Protein AF-A0A1G3J8P3-F1 (afdb_monomer)

Secondary structure (DSSP, 8-state):
-HHHHHHHHHHHHHHHHHHHHHHHHHTT--HHHHHHHHHHHHHHHHHHHHHHSBSSGGGSS-SS-HHHHHHHHHHHHHHHHHHHHHHHHHHHHS-----S-TTS-HHHHHHHHHHHHHHHHHHHHHHHHHSHHHHHHHHHHHT-SS--GGGGG---HHHHHHHHHHHHHHHHHTT--HHHHHHHHHHHHHHHHHHH--B----GGGGGTB--HHHHHHHTBSSTTTTSS---SSBTHHHHHTT-----GGGGTS---BS-TT-TT---SHHHHHHGGG-TTS---THHHHHHHHHHHHHHHHHHHHHHHTT-EEEEETTSSEEEEEEEETTEEEEEEEEESSGGGGGGTT-EEEEEEEEETTTTEEEEEEE--TT-SS-EEEEEEEEETTEEEEEEESSSGGG-EEEEEEE--

pLDDT: mean 87.98, std 12.05, range [42.62, 98.62]

Radius of gyration: 26.79 Å; Cα contacts (8 Å, |Δi|>4): 648; chains: 1; bounding box: 70×50×71 Å

Nearest PDB structures (foldseek):
  4inn-assembly1_A  TM=8.087E-01  e=7.690E-04  Helicobacter pylori NCTC 11637 = CCUG 17874 = ATCC 43504 = JCM 12093
  2qmi-assembly1_C  TM=6.503E-01  e=2.686E-02  Pyrococcus abyssi
  6oop-assembly1_A  TM=2.300E-01  e=9.081E+00  Escherichia coli

Mean predicted aligned error: 12.98 Å

Foldseek 3Di:
DVQVCQQCVVCVLLVVLLCQQLVCVVVPHDNCVRLVCSLVVLQVVLLVLCCVAFLDPVPNPDPPQVVVLVVLQVVLVVLVVVVLVVLVVCLVFFDAAQQQPPVDDLVVLLVVLLVLQQLLLLVLLLVLLVALLSVLQCLQLQADFAFALSSLSRGQNVNSCNRRVPSSVVCSRNSRDSSSNSSSVSSLSSLSSQLRHSGSHDNDCVVQFFRGVLQQLQLQAQPSVSVSARSTSTTCVSRVVVVRHDDDPCSSVPSPTGRHVVCPCQDSHNVCSNCRSVPVVPDHDPVVVVVVVVVVVVVVVVVLVSLFCLVAAKKAWPVRAWIWGWDDDPQKIWIATQDGPDPVVVVRHRDIFKIPFHADSVVSKTAPMWGDDPVDPDIFGWMWHAPGSQKIKIWGHHDDSVPTDIIIIGHDD

Sequence (413 aa):
MKKVFQFGIYPAIMLSASAIILYGIRSGYNQYLVTVPVITLTGILILVLEQWMPYEKNWVGGKDDWNLDLTYYIINYSIKLIAQFLFIWLAESISFLSLFPMQLPFWMQVIIALTIIDFFLFLVHWQSHKYQFLWKLHAIHHSSERLYFLNGEKRHALHQVIEGTPGIILCLVIGTPQPVVVVALAILAVNMFMQHTNLDYKAGILKKFFCVAELHRWHHRADYKDAQVNYGAWLTIWDRLFNTAYDSPKMQTELGAIGIAEEKNFPKNYWKQFLYPFNKKIRQNSKTILLIAAMLFINGIVFSQMYADAITGNWQLQDGSKKISVVKEDGKYVGKIYWVKDMSKNNEIGRRVLWNLEYDADDKEWKGGEIQLPDIGHSASCYIKLKDVNTAIVTGYHGMRLFGKTKTLTRVN

Solvent-accessible surface area (backbone atoms only — not comparable to full-atom values): 21851 Å² total; per-residue (Å²): 109,69,68,61,47,24,50,43,49,59,59,50,51,55,50,52,53,41,48,52,38,48,51,37,49,74,71,67,46,59,60,64,78,40,44,51,55,50,51,51,53,49,50,52,50,49,58,56,44,26,73,75,42,40,60,50,70,89,50,52,82,64,90,83,47,60,69,52,40,50,51,28,36,55,54,50,50,52,52,49,53,50,51,51,51,51,49,51,52,46,61,76,50,46,81,56,43,88,70,46,70,76,88,49,59,69,69,56,43,20,51,51,49,34,52,48,31,34,53,32,36,20,50,43,46,50,43,21,78,72,36,70,68,45,24,45,31,46,42,58,40,36,54,42,71,57,57,34,38,62,52,63,40,27,56,32,70,68,41,52,48,68,28,52,44,60,20,52,50,51,39,50,48,31,41,48,56,67,73,37,51,52,46,22,54,48,45,47,54,51,38,33,30,58,23,27,30,28,50,52,57,44,62,74,73,49,53,73,50,32,36,34,25,85,43,33,54,44,29,34,20,15,52,70,80,68,23,69,29,42,49,31,59,46,45,31,60,59,16,55,76,71,73,26,59,62,88,56,87,54,55,82,80,65,50,80,58,40,15,46,63,92,47,86,79,63,66,89,42,68,69,56,48,68,48,50,62,72,45,77,90,61,84,78,67,76,75,58,57,57,54,52,50,48,54,55,44,53,50,48,51,51,53,50,52,49,58,53,52,52,71,51,47,42,32,27,38,76,86,60,53,39,28,34,39,29,45,78,55,98,90,22,38,34,26,25,29,72,45,59,66,54,73,92,49,58,85,49,48,70,41,70,33,32,33,61,20,36,67,38,82,88,79,60,30,32,35,78,14,40,35,35,55,97,94,46,99,60,73,28,42,25,36,36,35,66,81,48,76,49,33,36,38,40,34,39,20,74,94,52,71,91,74,37,51,75,47,51,29,35,56,53,133

Structure (mmCIF, N/CA/C/O backbone):
data_AF-A0A1G3J8P3-F1
#
_entry.id   AF-A0A1G3J8P3-F1
#
loop_
_atom_site.group_PDB
_atom_site.id
_atom_site.type_symbol
_atom_site.label_atom_id
_atom_site.label_alt_id
_atom_site.label_comp_id
_atom_site.label_asym_id
_atom_site.label_entity_id
_atom_site.label_seq_id
_atom_site.pdbx_PDB_ins_code
_atom_site.Cartn_x
_atom_site.Cartn_y
_atom_site.Cartn_z
_atom_site.occupancy
_atom_site.B_iso_or_equiv
_atom_site.auth_seq_id
_atom_site.auth_comp_id
_atom_site.auth_asym_id
_atom_site.auth_atom_id
_atom_site.pdbx_PDB_model_num
ATOM 1 N N . MET A 1 1 ? 26.543 -22.348 -8.231 1.00 62.84 1 MET A N 1
ATOM 2 C CA . MET A 1 1 ? 26.345 -21.271 -7.232 1.00 62.84 1 MET A CA 1
ATOM 3 C C . MET A 1 1 ? 25.440 -20.146 -7.739 1.00 62.84 1 MET A C 1
ATOM 5 O O . MET A 1 1 ? 24.404 -19.942 -7.124 1.00 62.84 1 MET A O 1
ATOM 9 N N . LYS A 1 2 ? 25.722 -19.493 -8.884 1.00 75.94 2 LYS A N 1
ATOM 10 C CA . LYS A 1 2 ? 24.892 -18.380 -9.409 1.00 75.94 2 LYS A CA 1
ATOM 11 C C . LYS A 1 2 ? 23.395 -18.712 -9.576 1.00 75.94 2 LYS A C 1
ATOM 13 O O . LYS A 1 2 ? 22.565 -17.979 -9.063 1.00 75.94 2 LYS A O 1
ATOM 18 N N . LYS A 1 3 ? 23.039 -19.849 -10.195 1.00 78.81 3 LYS A N 1
ATOM 19 C CA . LYS A 1 3 ? 21.625 -20.267 -10.347 1.00 78.81 3 LYS A CA 1
ATOM 20 C C . LYS A 1 3 ? 20.909 -20.474 -9.005 1.00 78.81 3 LYS A C 1
ATOM 22 O O . LYS A 1 3 ? 19.798 -19.996 -8.835 1.00 78.81 3 LYS A O 1
ATOM 27 N N . VAL A 1 4 ? 21.554 -21.141 -8.044 1.00 81.00 4 VAL A N 1
ATOM 28 C CA . VAL A 1 4 ? 20.990 -21.346 -6.692 1.00 81.00 4 VAL A CA 1
ATOM 29 C C . VAL A 1 4 ? 20.696 -20.000 -6.033 1.00 81.00 4 VAL A C 1
ATOM 31 O O . VAL A 1 4 ? 19.620 -19.803 -5.482 1.00 81.00 4 VAL A O 1
ATOM 34 N N . PHE A 1 5 ? 21.618 -19.050 -6.172 1.00 88.31 5 PHE A N 1
ATOM 35 C CA . PHE A 1 5 ? 21.439 -17.701 -5.656 1.00 88.31 5 PHE A CA 1
ATOM 36 C C . PHE A 1 5 ? 20.273 -16.959 -6.337 1.00 88.31 5 PHE A C 1
ATOM 38 O O . PHE A 1 5 ? 19.439 -16.376 -5.651 1.00 88.31 5 PHE A O 1
ATOM 45 N N . GLN A 1 6 ? 20.145 -17.052 -7.665 1.00 91.19 6 GLN A N 1
ATOM 46 C CA . GLN A 1 6 ? 19.057 -16.416 -8.423 1.00 91.19 6 GLN A CA 1
ATOM 47 C C . GLN A 1 6 ? 17.661 -16.889 -8.003 1.00 91.19 6 GLN A C 1
ATOM 49 O O . GLN A 1 6 ? 16.747 -16.070 -7.943 1.00 91.19 6 GLN A O 1
ATOM 54 N N . PHE A 1 7 ? 17.489 -18.179 -7.704 1.00 94.75 7 PHE A N 1
ATOM 55 C CA . PHE A 1 7 ? 16.208 -18.712 -7.222 1.00 94.75 7 PHE A CA 1
ATOM 56 C C . PHE A 1 7 ? 15.990 -18.489 -5.719 1.00 94.75 7 PHE A C 1
ATOM 58 O O . PHE A 1 7 ? 14.851 -18.389 -5.273 1.00 94.75 7 PHE A O 1
ATOM 65 N N . GLY A 1 8 ? 17.068 -18.405 -4.934 1.00 95.19 8 GLY A N 1
ATOM 66 C CA . GLY A 1 8 ? 16.993 -18.257 -3.481 1.00 95.19 8 GLY A CA 1
ATOM 67 C C . GLY A 1 8 ? 16.752 -16.827 -2.997 1.00 95.19 8 GLY A C 1
ATOM 68 O O . GLY A 1 8 ? 16.145 -16.643 -1.948 1.00 95.19 8 GLY A O 1
ATOM 69 N N . ILE A 1 9 ? 17.195 -15.810 -3.740 1.00 95.50 9 ILE A N 1
ATOM 70 C CA . ILE A 1 9 ? 17.251 -14.430 -3.236 1.00 95.50 9 ILE A CA 1
ATOM 71 C C . ILE A 1 9 ? 15.871 -13.823 -2.944 1.00 95.50 9 ILE A C 1
ATOM 73 O O . ILE A 1 9 ? 15.681 -13.233 -1.884 1.00 95.50 9 ILE A O 1
ATOM 77 N N . TYR A 1 10 ? 14.893 -14.015 -3.838 1.00 97.19 10 TYR A N 1
ATOM 78 C CA . TYR A 1 10 ? 13.535 -13.500 -3.651 1.00 97.19 10 TYR A CA 1
ATOM 79 C C . TYR A 1 10 ? 12.852 -14.113 -2.421 1.00 97.19 10 TYR A C 1
ATOM 81 O O . TYR A 1 10 ? 12.483 -13.353 -1.523 1.00 97.19 10 TYR A O 1
ATOM 89 N N . PRO A 1 11 ? 12.721 -15.453 -2.301 1.00 97.31 11 PRO A N 1
ATOM 90 C CA . PRO A 1 11 ? 12.116 -16.035 -1.110 1.00 97.31 11 PRO A CA 1
ATOM 91 C C . PRO A 1 11 ? 12.931 -15.749 0.155 1.00 97.31 11 PRO A C 1
ATOM 93 O O . PRO A 1 11 ? 12.328 -15.507 1.192 1.00 97.31 11 PRO A O 1
ATOM 96 N N . ALA A 1 12 ? 14.268 -15.711 0.098 1.00 97.69 12 ALA A N 1
ATOM 97 C CA . ALA A 1 12 ? 15.085 -15.399 1.271 1.00 97.69 12 ALA A CA 1
ATOM 98 C C . ALA A 1 12 ? 14.817 -13.984 1.805 1.00 97.69 12 ALA A C 1
ATOM 100 O O . ALA A 1 12 ? 14.570 -13.833 3.001 1.00 97.69 12 ALA A O 1
ATOM 101 N N . ILE A 1 13 ? 14.811 -12.962 0.941 1.00 98.06 13 ILE A N 1
ATOM 102 C CA . ILE A 1 13 ? 14.517 -11.576 1.340 1.00 98.06 13 ILE A CA 1
ATOM 103 C C . ILE A 1 13 ? 13.079 -11.466 1.853 1.00 98.06 13 ILE A C 1
ATOM 105 O O . ILE A 1 13 ? 12.862 -10.976 2.960 1.00 98.06 13 ILE A O 1
ATOM 109 N N . MET A 1 14 ? 12.103 -11.979 1.097 1.00 98.12 14 MET A N 1
ATOM 110 C CA . MET A 1 14 ? 10.694 -11.879 1.479 1.00 98.12 14 MET A CA 1
ATOM 111 C C . MET A 1 14 ? 10.401 -12.595 2.801 1.00 98.12 14 MET A C 1
ATOM 113 O O . MET A 1 14 ? 9.747 -12.017 3.667 1.00 98.12 14 MET A O 1
ATOM 117 N N . LEU A 1 15 ? 10.896 -13.823 2.993 1.00 98.00 15 LEU A N 1
ATOM 118 C CA . LEU A 1 15 ? 10.652 -14.595 4.214 1.00 98.00 15 LEU A CA 1
ATOM 119 C C . LEU A 1 15 ? 11.376 -14.001 5.418 1.00 98.00 15 LEU A C 1
ATOM 121 O O . LEU A 1 15 ? 10.764 -13.878 6.474 1.00 98.00 15 LEU A O 1
ATOM 125 N N . SER A 1 16 ? 12.647 -13.612 5.277 1.00 98.38 16 SER A N 1
ATOM 126 C CA . SER A 1 16 ? 13.413 -13.049 6.395 1.00 98.38 16 SER A CA 1
ATOM 127 C C . SER A 1 16 ? 12.849 -11.703 6.851 1.00 98.38 16 SER A C 1
ATOM 129 O O . SER A 1 16 ? 12.565 -11.544 8.037 1.00 98.38 16 SER A O 1
ATOM 131 N N . ALA A 1 17 ? 12.589 -10.772 5.928 1.00 98.38 17 ALA A N 1
ATOM 132 C CA . ALA A 1 17 ? 12.001 -9.478 6.264 1.00 98.38 17 ALA A CA 1
ATOM 133 C C . ALA A 1 17 ? 10.603 -9.641 6.880 1.00 98.38 17 ALA A C 1
ATOM 135 O O . ALA A 1 17 ? 10.326 -9.070 7.936 1.00 98.38 17 ALA A O 1
ATOM 136 N N . SER A 1 18 ? 9.747 -10.482 6.282 1.00 98.25 18 SER A N 1
ATOM 137 C CA . SER A 1 18 ? 8.402 -10.745 6.813 1.00 98.25 18 SER A CA 1
ATOM 138 C C . SER A 1 18 ? 8.448 -11.396 8.193 1.00 98.25 18 SER A C 1
ATOM 140 O O . SER A 1 18 ? 7.677 -11.008 9.064 1.00 98.25 18 SER A O 1
ATOM 142 N N . ALA A 1 19 ? 9.354 -12.352 8.425 1.00 98.19 19 ALA A N 1
ATOM 143 C CA . ALA A 1 19 ? 9.499 -13.015 9.717 1.00 98.19 19 ALA A CA 1
ATOM 144 C C . ALA A 1 19 ? 9.973 -12.045 10.805 1.00 98.19 19 ALA A C 1
ATOM 146 O O . ALA A 1 19 ? 9.390 -12.034 11.887 1.00 98.19 19 ALA A O 1
ATOM 147 N N . ILE A 1 20 ? 10.975 -11.205 10.517 1.00 98.19 20 ILE A N 1
ATOM 148 C CA . ILE A 1 20 ? 11.478 -10.203 11.469 1.00 98.19 20 ILE A CA 1
ATOM 149 C C . ILE A 1 20 ? 10.380 -9.190 11.803 1.00 98.19 20 ILE A C 1
ATOM 151 O O . ILE A 1 20 ? 10.142 -8.923 12.980 1.00 98.19 20 ILE A O 1
ATOM 155 N N . ILE A 1 21 ? 9.675 -8.665 10.794 1.00 98.06 21 ILE A N 1
ATOM 156 C CA . ILE A 1 21 ? 8.578 -7.710 11.000 1.00 98.06 21 ILE A CA 1
ATOM 157 C C . ILE A 1 21 ? 7.464 -8.361 11.824 1.00 98.06 21 ILE A C 1
ATOM 159 O O . ILE A 1 21 ? 7.067 -7.836 12.861 1.00 98.06 21 ILE A O 1
ATOM 163 N N . LEU A 1 22 ? 6.976 -9.526 11.401 1.00 97.06 22 LEU A N 1
ATOM 164 C CA . LEU A 1 22 ? 5.861 -10.207 12.050 1.00 97.06 22 LEU A CA 1
ATOM 165 C C . LEU A 1 22 ? 6.192 -10.583 13.494 1.00 97.06 22 LEU A C 1
ATOM 167 O O . LEU A 1 22 ? 5.395 -10.310 14.390 1.00 97.06 22 LEU A O 1
ATOM 171 N N . TYR A 1 23 ? 7.359 -11.186 13.730 1.00 96.12 23 TYR A N 1
ATOM 172 C CA . TYR A 1 23 ? 7.790 -11.581 15.068 1.00 96.12 23 TYR A CA 1
ATOM 173 C C . TYR A 1 23 ? 8.066 -10.368 15.958 1.00 96.12 23 TYR A C 1
ATOM 175 O O . TYR A 1 23 ? 7.646 -10.360 17.114 1.00 96.12 23 TYR A O 1
ATOM 183 N N . GLY A 1 24 ? 8.715 -9.330 15.422 1.00 92.44 24 GLY A N 1
ATOM 184 C CA . GLY A 1 24 ? 9.016 -8.104 16.156 1.00 92.44 24 GLY A CA 1
ATOM 185 C C . GLY A 1 24 ? 7.746 -7.416 16.652 1.00 92.44 24 GLY A C 1
ATOM 186 O O . GLY A 1 24 ? 7.596 -7.180 17.849 1.00 92.44 24 GLY A O 1
ATOM 187 N N . ILE A 1 25 ? 6.783 -7.181 15.758 1.00 91.94 25 ILE A N 1
ATOM 188 C CA . ILE A 1 25 ? 5.513 -6.544 16.129 1.00 91.94 25 ILE A CA 1
ATOM 189 C C . ILE A 1 25 ? 4.696 -7.434 17.069 1.00 91.94 25 ILE A C 1
ATOM 191 O O . ILE A 1 25 ? 4.184 -6.955 18.080 1.00 91.94 25 ILE A O 1
ATOM 195 N N . ARG A 1 26 ? 4.613 -8.743 16.794 1.00 92.19 26 ARG A N 1
ATOM 196 C CA . ARG A 1 26 ? 3.902 -9.693 17.665 1.00 92.19 26 ARG A CA 1
ATOM 197 C C . ARG A 1 26 ? 4.486 -9.750 19.080 1.00 92.19 26 ARG A C 1
ATOM 199 O O . ARG A 1 26 ? 3.738 -9.973 20.025 1.00 92.19 26 ARG A O 1
ATOM 206 N N . SER A 1 27 ? 5.796 -9.562 19.223 1.00 89.50 27 SER A N 1
ATOM 207 C CA . SER A 1 27 ? 6.486 -9.567 20.520 1.00 89.50 27 SER A CA 1
ATOM 208 C C . SER A 1 27 ? 6.353 -8.242 21.283 1.00 89.50 27 SER A C 1
ATOM 210 O O . SER A 1 27 ? 6.932 -8.104 22.355 1.00 89.50 27 SER A O 1
ATOM 212 N N . GLY A 1 28 ? 5.606 -7.267 20.752 1.00 85.62 28 GLY A N 1
ATOM 213 C CA . GLY A 1 28 ? 5.349 -5.989 21.417 1.00 85.62 28 GLY A CA 1
ATOM 214 C C . GLY A 1 28 ? 6.437 -4.931 21.217 1.00 85.62 28 GLY A C 1
ATOM 215 O O . GLY A 1 28 ? 6.395 -3.894 21.878 1.00 85.62 28 GLY A O 1
ATOM 216 N N . TYR A 1 29 ? 7.405 -5.146 20.317 1.00 85.38 29 TYR A N 1
ATOM 217 C CA . TYR A 1 29 ? 8.370 -4.098 19.980 1.00 85.38 29 TYR A CA 1
ATOM 218 C C . TYR A 1 29 ? 7.682 -2.921 19.283 1.00 85.38 29 TYR A C 1
ATOM 220 O O . TYR A 1 29 ? 6.721 -3.090 18.530 1.00 85.38 29 TYR A O 1
ATOM 228 N N . ASN A 1 30 ? 8.212 -1.713 19.501 1.00 87.06 30 ASN A N 1
ATOM 229 C CA . ASN A 1 30 ? 7.706 -0.518 18.838 1.00 87.06 30 ASN A CA 1
ATOM 230 C C . ASN A 1 30 ? 7.771 -0.683 17.315 1.00 87.06 30 ASN A C 1
ATOM 232 O O . ASN A 1 30 ? 8.819 -1.004 16.753 1.00 87.06 30 ASN A O 1
ATOM 236 N N . GLN A 1 31 ? 6.657 -0.400 16.648 1.00 85.81 31 GLN A N 1
ATOM 237 C CA . GLN A 1 31 ? 6.533 -0.664 15.225 1.00 85.81 31 GLN A CA 1
ATOM 238 C C . GLN A 1 31 ? 7.535 0.071 14.346 1.00 85.81 31 GLN A C 1
ATOM 240 O O . GLN A 1 31 ? 8.037 -0.516 13.395 1.00 85.81 31 GLN A O 1
ATOM 245 N N . TYR A 1 32 ? 7.876 1.313 14.682 1.00 85.44 32 TYR A N 1
ATOM 246 C CA . TYR A 1 32 ? 8.831 2.098 13.910 1.00 85.44 32 TYR A CA 1
ATOM 247 C C . TYR A 1 32 ? 10.254 1.573 14.106 1.00 85.44 32 TYR A C 1
ATOM 249 O O . TYR A 1 32 ? 11.022 1.524 13.150 1.00 85.44 32 TYR A O 1
ATOM 257 N N . LEU A 1 33 ? 10.585 1.100 15.313 1.00 84.25 33 LEU A N 1
ATOM 258 C CA . LEU A 1 33 ? 11.881 0.477 15.601 1.00 84.25 33 LEU A CA 1
ATOM 259 C C . LEU A 1 33 ? 12.063 -0.881 14.910 1.00 84.25 33 LEU A C 1
ATOM 261 O O . LEU A 1 33 ? 13.193 -1.332 14.760 1.00 84.25 33 LEU A O 1
ATOM 265 N N . VAL A 1 34 ? 10.977 -1.523 14.472 1.00 86.31 34 VAL A N 1
ATOM 266 C CA . VAL A 1 34 ? 11.029 -2.778 13.711 1.00 86.31 34 VAL A CA 1
ATOM 267 C C . VAL A 1 34 ? 10.968 -2.511 12.207 1.00 86.31 34 VAL A C 1
ATOM 269 O O . VAL A 1 34 ? 11.851 -2.939 11.467 1.00 86.31 34 VAL A O 1
ATOM 272 N N . THR A 1 35 ? 9.941 -1.809 11.724 1.00 88.81 35 THR A N 1
ATOM 273 C CA . THR A 1 35 ? 9.683 -1.699 10.281 1.00 88.81 35 THR A CA 1
ATOM 274 C C . THR A 1 35 ? 10.676 -0.784 9.576 1.00 88.81 35 THR A C 1
ATOM 276 O O . THR A 1 35 ? 11.145 -1.139 8.496 1.00 88.81 35 THR A O 1
ATOM 279 N N . VAL A 1 36 ? 11.047 0.358 10.175 1.00 87.12 36 VAL A N 1
ATOM 280 C CA . VAL A 1 36 ? 11.952 1.332 9.539 1.00 87.12 36 VAL A CA 1
ATOM 281 C C . VAL A 1 36 ? 13.330 0.709 9.291 1.00 87.12 36 VAL A C 1
ATOM 283 O O . VAL A 1 36 ? 13.777 0.748 8.139 1.00 87.12 36 VAL A O 1
ATOM 286 N N . PRO A 1 37 ? 13.999 0.075 10.282 1.00 89.44 37 PRO A N 1
ATOM 287 C CA . PRO A 1 37 ? 15.292 -0.553 10.036 1.00 89.44 37 PRO A CA 1
ATOM 288 C C . PRO A 1 37 ? 15.198 -1.722 9.060 1.00 89.44 37 PRO A C 1
ATOM 290 O O . PRO A 1 37 ? 16.032 -1.809 8.166 1.00 89.44 37 PRO A O 1
ATOM 293 N N . VAL A 1 38 ? 14.182 -2.589 9.165 1.00 95.06 38 VAL A N 1
ATOM 294 C CA . VAL A 1 38 ? 14.055 -3.743 8.258 1.00 95.06 38 VAL A CA 1
ATOM 295 C C . VAL A 1 38 ? 13.876 -3.295 6.808 1.00 95.06 38 VAL A C 1
ATOM 297 O O . VAL A 1 38 ? 14.588 -3.789 5.935 1.00 95.06 38 VAL A O 1
ATOM 300 N N . ILE A 1 39 ? 12.982 -2.339 6.537 1.00 93.75 39 ILE A N 1
ATOM 301 C CA . ILE A 1 39 ? 12.758 -1.813 5.181 1.00 93.75 39 ILE A CA 1
ATOM 302 C C . ILE A 1 39 ? 14.024 -1.118 4.668 1.00 93.75 39 ILE A C 1
ATOM 304 O O . ILE A 1 39 ? 14.457 -1.389 3.550 1.00 93.75 39 ILE A O 1
ATOM 308 N N . THR A 1 40 ? 14.658 -0.281 5.494 1.00 91.38 40 THR A N 1
ATOM 309 C CA . THR A 1 40 ? 15.877 0.455 5.114 1.00 91.38 40 THR A CA 1
ATOM 310 C C . THR A 1 40 ? 17.027 -0.495 4.790 1.00 91.38 40 THR A C 1
ATOM 312 O O . THR A 1 40 ? 17.634 -0.390 3.726 1.00 91.38 40 THR A O 1
ATOM 315 N N . LEU A 1 41 ? 17.305 -1.459 5.671 1.00 95.69 41 LEU A N 1
ATOM 316 C CA . LEU A 1 41 ? 18.363 -2.449 5.472 1.00 95.69 41 LEU A CA 1
ATOM 317 C C . LEU A 1 41 ? 18.067 -3.351 4.271 1.00 95.69 41 LEU A C 1
ATOM 319 O O . LEU A 1 41 ? 18.986 -3.681 3.527 1.00 95.69 41 LEU A O 1
ATOM 323 N N . THR A 1 42 ? 16.799 -3.699 4.034 1.00 97.50 42 THR A N 1
ATOM 324 C CA . THR A 1 42 ? 16.396 -4.452 2.839 1.00 97.50 42 THR A CA 1
ATOM 325 C C . THR A 1 42 ? 16.625 -3.639 1.565 1.00 97.50 42 THR A C 1
ATOM 327 O O . THR A 1 42 ? 17.168 -4.169 0.601 1.00 97.50 42 THR A O 1
ATOM 330 N N . GLY A 1 43 ? 16.286 -2.347 1.560 1.00 95.19 43 GLY A N 1
ATOM 331 C CA . GLY A 1 43 ? 16.571 -1.446 0.441 1.00 95.19 43 GLY A CA 1
ATOM 332 C C . GLY A 1 43 ? 18.071 -1.318 0.158 1.00 95.19 43 GLY A C 1
ATOM 333 O O . GLY A 1 43 ? 18.488 -1.454 -0.988 1.00 95.19 43 GLY A O 1
ATOM 334 N N . ILE A 1 44 ? 18.897 -1.144 1.199 1.00 95.19 44 ILE A N 1
ATOM 335 C CA . ILE A 1 44 ? 20.367 -1.106 1.077 1.00 95.19 44 ILE A CA 1
ATOM 336 C C . ILE A 1 44 ? 20.900 -2.432 0.524 1.00 95.19 44 ILE A C 1
ATOM 338 O O . ILE A 1 44 ? 21.727 -2.434 -0.387 1.00 95.19 44 ILE A O 1
ATOM 342 N N . LEU A 1 45 ? 20.413 -3.560 1.044 1.00 97.38 45 LEU A N 1
ATOM 343 C CA . LEU A 1 45 ? 20.790 -4.886 0.567 1.00 97.38 45 LEU A CA 1
ATOM 344 C C . LEU A 1 45 ? 20.454 -5.047 -0.920 1.00 97.38 45 LEU A C 1
ATOM 346 O O . LEU A 1 45 ? 21.317 -5.452 -1.695 1.00 97.38 45 LEU A O 1
ATOM 350 N N . ILE A 1 46 ? 19.234 -4.697 -1.332 1.00 96.75 46 ILE A N 1
ATOM 351 C CA . ILE A 1 46 ? 18.812 -4.763 -2.735 1.00 96.75 46 ILE A CA 1
ATOM 352 C C . ILE A 1 46 ? 19.685 -3.851 -3.600 1.00 96.75 46 ILE A C 1
ATOM 354 O O . ILE A 1 46 ? 20.180 -4.312 -4.623 1.00 96.75 46 ILE A O 1
ATOM 358 N N . LEU A 1 47 ? 19.952 -2.615 -3.172 1.00 93.88 47 LEU A N 1
ATOM 359 C CA . LEU A 1 47 ? 20.824 -1.683 -3.890 1.00 93.88 47 LEU A CA 1
ATOM 360 C C . LEU A 1 47 ? 22.226 -2.269 -4.126 1.00 93.88 47 LEU A C 1
ATOM 362 O O . LEU A 1 47 ? 22.750 -2.173 -5.233 1.00 93.88 47 LEU A O 1
ATOM 366 N N . VAL A 1 48 ? 22.832 -2.900 -3.114 1.00 95.44 48 VAL A N 1
ATOM 367 C CA . VAL A 1 48 ? 24.139 -3.572 -3.252 1.00 95.44 48 VAL A CA 1
ATOM 368 C C . VAL A 1 48 ? 24.046 -4.748 -4.221 1.00 95.44 48 VAL A C 1
ATOM 370 O O . VAL A 1 48 ? 24.896 -4.918 -5.096 1.00 95.44 48 VAL A O 1
ATOM 373 N N . LEU A 1 49 ? 23.001 -5.561 -4.095 1.00 95.62 49 LEU A N 1
ATOM 374 C CA . LEU A 1 49 ? 22.804 -6.717 -4.957 1.00 95.62 49 LEU A CA 1
ATOM 375 C C . LEU A 1 49 ? 22.553 -6.301 -6.418 1.00 95.62 49 LEU A C 1
ATOM 377 O O . LEU A 1 49 ? 22.977 -7.018 -7.321 1.00 95.62 49 LEU A O 1
ATOM 381 N N . GLU A 1 50 ? 21.905 -5.157 -6.671 1.00 94.94 50 GLU A N 1
ATOM 382 C CA . GLU A 1 50 ? 21.661 -4.624 -8.019 1.00 94.94 50 GLU A CA 1
ATOM 383 C C . GLU A 1 50 ? 22.966 -4.261 -8.734 1.00 94.94 50 GLU A C 1
ATOM 385 O O . GLU A 1 50 ? 23.037 -4.365 -9.955 1.00 94.94 50 GLU A O 1
ATOM 390 N N . GLN A 1 51 ? 24.016 -3.896 -7.989 1.00 93.50 51 GLN A N 1
ATOM 391 C CA . GLN A 1 51 ? 25.358 -3.686 -8.544 1.00 93.50 51 GLN A CA 1
ATOM 392 C C . GLN A 1 51 ? 26.025 -5.012 -8.926 1.00 93.50 51 GLN A C 1
ATOM 394 O O . GLN A 1 51 ? 26.751 -5.096 -9.915 1.00 93.50 51 GLN A O 1
ATOM 399 N N . TRP A 1 52 ? 25.792 -6.061 -8.135 1.00 93.62 52 TRP A N 1
ATOM 400 C CA . TRP A 1 52 ? 26.474 -7.344 -8.291 1.00 93.62 52 TRP A CA 1
ATOM 401 C C . TRP A 1 52 ? 25.807 -8.275 -9.311 1.00 93.62 52 TRP A C 1
ATOM 403 O O . TRP A 1 52 ? 26.487 -8.972 -10.069 1.00 93.62 52 TRP A O 1
ATOM 413 N N . MET A 1 53 ? 24.474 -8.299 -9.340 1.00 94.31 53 MET A N 1
ATOM 414 C CA . MET A 1 53 ? 23.679 -9.182 -10.191 1.00 94.31 53 MET A CA 1
ATOM 415 C C . MET A 1 53 ? 22.525 -8.428 -10.877 1.00 94.31 53 MET A C 1
ATOM 417 O O . MET A 1 53 ? 21.353 -8.754 -10.654 1.00 94.31 53 MET A O 1
ATOM 421 N N . PRO A 1 54 ? 22.838 -7.430 -11.722 1.00 95.25 54 PRO A N 1
ATOM 422 C CA . PRO A 1 54 ? 21.825 -6.719 -12.485 1.00 95.25 54 PRO A CA 1
ATOM 423 C C . PRO A 1 54 ? 21.203 -7.612 -13.564 1.00 95.25 54 PRO A C 1
ATOM 425 O O . PRO A 1 54 ? 21.891 -8.407 -14.207 1.00 95.25 54 PRO A O 1
ATOM 428 N N . TYR A 1 55 ? 19.908 -7.420 -13.784 1.00 94.25 55 TYR A N 1
ATOM 429 C CA . TYR A 1 55 ? 19.141 -7.895 -14.926 1.00 94.25 55 TYR A CA 1
ATOM 430 C C . TYR A 1 55 ? 19.588 -7.141 -16.173 1.00 94.25 55 TYR A C 1
ATOM 432 O O . TYR A 1 55 ? 20.030 -7.768 -17.131 1.00 94.25 55 TYR A O 1
ATOM 440 N N . GLU A 1 56 ? 19.603 -5.807 -16.108 1.00 93.50 56 GLU A N 1
ATOM 441 C CA . GLU A 1 56 ? 20.175 -4.960 -17.151 1.00 93.50 56 GLU A CA 1
ATOM 442 C C . GLU A 1 56 ? 21.381 -4.178 -16.643 1.00 93.50 56 GLU A C 1
ATOM 444 O O . GLU A 1 56 ? 21.282 -3.332 -15.749 1.00 93.50 56 GLU A O 1
ATOM 449 N N . LYS A 1 57 ? 22.547 -4.434 -17.245 1.00 92.81 57 LYS A N 1
ATOM 450 C CA . LYS A 1 57 ? 23.810 -3.787 -16.851 1.00 92.81 57 LYS A CA 1
ATOM 451 C C . LYS A 1 57 ? 23.771 -2.275 -17.066 1.00 92.81 57 LYS A C 1
ATOM 453 O O . LYS A 1 57 ? 24.289 -1.535 -16.242 1.00 92.81 57 LYS A O 1
ATOM 458 N N . ASN A 1 58 ? 23.105 -1.818 -18.127 1.00 91.31 58 ASN A N 1
ATOM 459 C CA . ASN A 1 58 ? 22.998 -0.395 -18.464 1.00 91.31 58 ASN A CA 1
ATOM 460 C C . ASN A 1 58 ? 22.058 0.385 -17.525 1.00 91.31 58 ASN A C 1
ATOM 462 O O . ASN A 1 58 ? 21.964 1.604 -17.628 1.00 91.31 58 ASN A O 1
ATOM 466 N N . TRP A 1 59 ? 21.330 -0.298 -16.635 1.00 92.69 59 TRP A N 1
ATOM 467 C CA . TRP A 1 59 ? 20.512 0.348 -15.603 1.00 92.69 59 TRP A CA 1
ATOM 468 C C . TRP A 1 59 ? 21.286 0.581 -14.300 1.00 92.69 59 TRP A C 1
ATOM 470 O O . TRP A 1 59 ? 20.782 1.275 -13.413 1.00 92.69 59 TRP A O 1
ATOM 480 N N . VAL A 1 60 ? 22.494 0.023 -14.174 1.00 90.31 60 VAL A N 1
ATOM 481 C CA . VAL A 1 60 ? 23.388 0.224 -13.028 1.00 90.31 60 VAL A CA 1
ATOM 482 C C . VAL A 1 60 ? 24.087 1.582 -13.152 1.00 90.31 60 VAL A C 1
ATOM 484 O O . VAL A 1 60 ? 24.688 1.864 -14.181 1.00 90.31 60 VAL A O 1
ATOM 487 N N . GLY A 1 61 ? 24.027 2.411 -12.101 1.00 74.56 61 GLY A N 1
ATOM 488 C CA . GLY A 1 61 ? 24.669 3.739 -12.071 1.00 74.56 61 GLY A CA 1
ATOM 489 C C . GLY A 1 61 ? 23.899 4.807 -12.861 1.00 74.56 61 GLY A C 1
ATOM 490 O O . GLY A 1 61 ? 24.328 5.212 -13.928 1.00 74.56 61 GLY A O 1
ATOM 491 N N . GLY A 1 62 ? 22.748 5.234 -12.328 1.00 66.88 62 GLY A N 1
ATOM 492 C CA . GLY A 1 62 ? 21.647 5.905 -13.038 1.00 66.88 62 GLY A CA 1
ATOM 493 C C . GLY A 1 62 ? 21.923 7.112 -13.950 1.00 66.88 62 GLY A C 1
ATOM 494 O O . GLY A 1 62 ? 22.958 7.763 -13.904 1.00 66.88 62 GLY A O 1
ATOM 495 N N . LYS A 1 63 ? 20.902 7.435 -14.758 1.00 69.25 63 LYS A N 1
ATOM 496 C CA . LYS A 1 63 ? 20.840 8.543 -15.733 1.00 69.25 63 LYS A CA 1
ATOM 497 C C . LYS A 1 63 ? 20.570 9.910 -15.069 1.00 69.25 63 LYS A C 1
ATOM 499 O O . LYS A 1 63 ? 19.643 10.613 -15.474 1.00 69.25 63 LYS A O 1
ATOM 504 N N . ASP A 1 64 ? 21.300 10.248 -14.006 1.00 76.38 64 ASP A N 1
ATOM 505 C CA . ASP A 1 64 ? 21.078 11.458 -13.184 1.00 76.38 64 ASP A CA 1
ATOM 506 C C . ASP A 1 64 ? 19.666 11.559 -12.550 1.00 76.38 64 ASP A C 1
ATOM 508 O O . ASP A 1 64 ? 19.188 12.638 -12.201 1.00 76.38 64 ASP A O 1
ATOM 512 N N . ASP A 1 65 ? 18.979 10.425 -12.381 1.00 87.19 65 ASP A N 1
ATOM 513 C CA . ASP A 1 65 ? 17.602 10.320 -11.866 1.00 87.19 65 ASP A CA 1
ATOM 514 C C . ASP A 1 65 ? 17.521 10.052 -10.350 1.00 87.19 65 ASP A C 1
ATOM 516 O O . ASP A 1 65 ? 16.475 10.263 -9.735 1.00 87.19 65 ASP A O 1
ATOM 520 N N . TRP A 1 66 ? 18.633 9.655 -9.723 1.00 87.56 66 TRP A N 1
ATOM 521 C CA . TRP A 1 66 ? 18.684 9.240 -8.317 1.00 87.56 66 TRP A CA 1
ATOM 522 C C . TRP A 1 66 ? 18.138 10.292 -7.346 1.00 87.56 66 TRP A C 1
ATOM 524 O O . TRP A 1 66 ? 17.337 9.977 -6.470 1.00 87.56 66 TRP A O 1
ATOM 534 N N . ASN A 1 67 ? 18.530 11.558 -7.511 1.00 89.38 67 ASN A N 1
ATOM 535 C CA . ASN A 1 67 ? 18.094 12.634 -6.616 1.00 89.38 67 ASN A CA 1
ATOM 536 C C . ASN A 1 67 ? 16.582 12.887 -6.711 1.00 89.38 67 ASN A C 1
ATOM 538 O O . ASN A 1 67 ? 15.935 13.196 -5.708 1.00 89.38 67 ASN A O 1
ATOM 542 N N . LEU A 1 68 ? 16.012 12.747 -7.911 1.00 91.44 68 LEU A N 1
ATOM 543 C CA . LEU A 1 68 ? 14.575 12.885 -8.129 1.00 91.44 68 LEU A CA 1
ATOM 544 C C . LEU A 1 68 ? 13.820 11.747 -7.444 1.00 91.44 68 LEU A C 1
ATOM 546 O O . LEU A 1 68 ? 12.878 11.997 -6.696 1.00 91.44 68 LEU A O 1
ATOM 550 N N . ASP A 1 69 ? 14.255 10.511 -7.664 1.00 92.38 69 ASP A N 1
ATOM 551 C CA . ASP A 1 69 ? 13.612 9.331 -7.094 1.00 92.38 69 ASP A CA 1
ATOM 552 C C . ASP A 1 69 ? 13.764 9.288 -5.562 1.00 92.38 69 ASP A C 1
ATOM 554 O O . ASP A 1 69 ? 12.817 8.936 -4.861 1.00 92.38 69 ASP A O 1
ATOM 558 N N . LEU A 1 70 ? 14.898 9.747 -5.016 1.00 89.62 70 LEU A N 1
ATOM 559 C CA . LEU A 1 70 ? 15.084 9.931 -3.573 1.00 89.62 70 LEU A CA 1
ATOM 560 C C . LEU A 1 70 ? 14.150 11.010 -3.004 1.00 89.62 70 LEU A C 1
ATOM 562 O O . LEU A 1 70 ? 13.611 10.848 -1.911 1.00 89.62 70 LEU A O 1
ATOM 566 N N . THR A 1 71 ? 13.914 12.094 -3.750 1.00 91.12 71 THR A N 1
ATOM 567 C CA . THR A 1 71 ? 12.930 13.122 -3.366 1.00 91.12 71 THR A CA 1
ATOM 568 C C . THR A 1 71 ? 11.528 12.519 -3.288 1.00 91.12 71 THR A C 1
ATOM 570 O O . THR A 1 71 ? 10.822 12.734 -2.302 1.00 91.12 71 THR A O 1
ATOM 573 N N . TYR A 1 72 ? 11.141 11.720 -4.289 1.00 94.38 72 TYR A N 1
ATOM 574 C CA . TYR A 1 72 ? 9.882 10.978 -4.261 1.00 94.38 72 TYR A CA 1
ATOM 575 C C . TYR A 1 72 ? 9.804 10.037 -3.066 1.00 94.38 72 TYR A C 1
ATOM 577 O O . TYR A 1 72 ? 8.809 10.080 -2.351 1.00 94.38 72 TYR A O 1
ATOM 585 N N . TYR A 1 73 ? 10.854 9.253 -2.815 1.00 89.94 73 TYR A N 1
ATOM 586 C CA . TYR A 1 73 ? 10.927 8.347 -1.674 1.00 89.94 73 TYR A CA 1
ATOM 587 C C . TYR A 1 73 ? 10.652 9.068 -0.356 1.00 89.94 73 TYR A C 1
ATOM 589 O O . TYR A 1 73 ? 9.764 8.660 0.383 1.00 89.94 73 TYR A O 1
ATOM 597 N N . ILE A 1 74 ? 11.356 10.171 -0.080 1.00 86.81 74 ILE A N 1
ATOM 598 C CA . ILE A 1 74 ? 11.188 10.928 1.167 1.00 86.81 74 ILE A CA 1
ATOM 599 C C . ILE A 1 74 ? 9.748 11.434 1.299 1.00 86.81 74 ILE A C 1
ATOM 601 O O . ILE A 1 74 ? 9.110 11.202 2.324 1.00 86.81 74 ILE A O 1
ATOM 605 N N . ILE A 1 75 ? 9.208 12.074 0.258 1.00 89.00 75 ILE A N 1
ATOM 606 C CA . ILE A 1 75 ? 7.855 12.648 0.284 1.00 89.00 75 ILE A CA 1
ATOM 607 C C . ILE A 1 75 ? 6.795 11.558 0.464 1.00 89.00 75 ILE A C 1
ATOM 609 O O . ILE A 1 75 ? 5.929 11.660 1.335 1.00 89.00 75 ILE A O 1
ATOM 613 N N . ASN A 1 76 ? 6.865 10.497 -0.335 1.00 90.69 76 ASN A N 1
ATOM 614 C CA . ASN A 1 76 ? 5.889 9.416 -0.316 1.00 90.69 76 ASN A CA 1
ATOM 615 C C . ASN A 1 76 ? 5.976 8.587 0.965 1.00 90.69 76 ASN A C 1
ATOM 617 O O . ASN A 1 76 ? 4.940 8.180 1.498 1.00 90.69 76 ASN A O 1
ATOM 621 N N . TYR A 1 77 ? 7.173 8.412 1.521 1.00 85.62 77 TYR A N 1
ATOM 622 C CA . TYR A 1 77 ? 7.354 7.806 2.833 1.00 85.62 77 TYR A CA 1
ATOM 623 C C . TYR A 1 77 ? 6.756 8.673 3.949 1.00 85.62 77 TYR A C 1
ATOM 625 O O . TYR A 1 77 ? 6.019 8.160 4.791 1.00 85.62 77 TYR A O 1
ATOM 633 N N . SER A 1 78 ? 6.966 9.995 3.926 1.00 84.31 78 SER A N 1
ATOM 634 C CA . SER A 1 78 ? 6.323 10.916 4.874 1.00 84.31 78 SER A CA 1
ATOM 635 C C . SER A 1 78 ? 4.794 10.860 4.796 1.00 84.31 78 SER A C 1
ATOM 637 O O . SER A 1 78 ? 4.135 10.813 5.833 1.00 84.31 78 SER A O 1
ATOM 639 N N . ILE A 1 79 ? 4.215 10.793 3.592 1.00 87.12 79 ILE A N 1
ATOM 640 C CA . ILE A 1 79 ? 2.762 10.631 3.410 1.00 87.12 79 ILE A CA 1
ATOM 641 C C . ILE A 1 79 ? 2.273 9.320 4.040 1.00 87.12 79 ILE A C 1
ATOM 643 O O . ILE A 1 79 ? 1.239 9.320 4.706 1.00 87.12 79 ILE A O 1
ATOM 647 N N . LYS A 1 80 ? 3.010 8.211 3.880 1.00 86.12 80 LYS A N 1
ATOM 648 C CA . LYS A 1 80 ? 2.670 6.918 4.505 1.00 86.12 80 LYS A CA 1
ATOM 649 C C . LYS A 1 80 ? 2.702 6.998 6.030 1.00 86.12 80 LYS A C 1
ATOM 651 O O . LYS A 1 80 ? 1.778 6.502 6.667 1.00 86.12 80 LYS A O 1
ATOM 656 N N . LEU A 1 81 ? 3.705 7.660 6.613 1.00 80.56 81 LEU A N 1
ATOM 657 C CA . LEU A 1 81 ? 3.781 7.868 8.065 1.00 80.56 81 LEU A CA 1
ATOM 658 C C . LEU A 1 81 ? 2.613 8.717 8.587 1.00 80.56 81 LEU A C 1
ATOM 660 O O . LEU A 1 81 ? 2.018 8.374 9.607 1.00 80.56 81 LEU A O 1
ATOM 664 N N . ILE A 1 82 ? 2.238 9.783 7.871 1.00 84.44 82 ILE A N 1
ATOM 665 C CA . ILE A 1 82 ? 1.065 10.603 8.212 1.00 84.44 82 ILE A CA 1
ATOM 666 C C . ILE A 1 82 ? -0.217 9.769 8.115 1.00 84.44 82 ILE A C 1
ATOM 668 O O . ILE A 1 82 ? -1.036 9.798 9.029 1.00 84.44 82 ILE A O 1
ATOM 672 N N . ALA A 1 83 ? -0.391 8.991 7.044 1.00 85.25 83 ALA A N 1
ATOM 673 C CA . ALA A 1 83 ? -1.550 8.118 6.876 1.00 85.25 83 ALA A CA 1
ATOM 674 C C . ALA A 1 83 ? -1.634 7.051 7.980 1.00 85.25 83 ALA A C 1
ATOM 676 O O . ALA A 1 83 ? -2.716 6.795 8.502 1.00 85.25 83 ALA A O 1
ATOM 677 N N . GLN A 1 84 ? -0.500 6.470 8.380 1.00 82.50 84 GLN A N 1
ATOM 678 C CA . GLN A 1 84 ? -0.420 5.530 9.497 1.00 82.50 84 GLN A CA 1
ATOM 679 C C . GLN A 1 84 ? -0.809 6.196 10.821 1.00 82.50 84 GLN A C 1
ATOM 681 O O . GLN A 1 84 ? -1.596 5.628 11.574 1.00 82.50 84 GLN A O 1
ATOM 686 N N . PHE A 1 85 ? -0.308 7.403 11.097 1.00 83.81 85 PHE A N 1
ATOM 687 C CA . PHE A 1 85 ? -0.714 8.175 12.271 1.00 83.81 85 PHE A CA 1
ATOM 688 C C . PHE A 1 85 ? -2.223 8.459 12.270 1.00 83.81 85 PHE A C 1
ATOM 690 O O . PHE A 1 85 ? -2.888 8.212 13.272 1.00 83.81 85 PHE A O 1
ATOM 697 N N . LEU A 1 86 ? -2.778 8.912 11.140 1.00 85.38 86 LEU A N 1
ATOM 698 C CA . LEU A 1 86 ? -4.213 9.171 10.996 1.00 85.38 86 LEU A CA 1
ATOM 699 C C . LEU A 1 86 ? -5.049 7.905 11.182 1.00 85.38 86 LEU A C 1
ATOM 701 O O . LEU A 1 86 ? -6.093 7.968 11.820 1.00 85.38 86 LEU A O 1
ATOM 705 N N . PHE A 1 87 ? -4.594 6.761 10.665 1.00 85.12 87 PHE A N 1
ATOM 706 C CA . PHE A 1 87 ? -5.251 5.476 10.887 1.00 85.12 87 PHE A CA 1
ATOM 707 C C . PHE A 1 87 ? -5.314 5.139 12.378 1.00 85.12 87 PHE A C 1
ATOM 709 O O . PHE A 1 87 ? -6.387 4.806 12.865 1.00 85.12 87 PHE A O 1
ATOM 716 N N . ILE A 1 88 ? -4.190 5.246 13.098 1.00 80.56 88 ILE A N 1
ATOM 717 C CA . ILE A 1 88 ? -4.122 4.976 14.545 1.00 80.56 88 ILE A CA 1
ATOM 718 C C . ILE A 1 88 ? -5.073 5.909 15.290 1.00 80.56 88 ILE A C 1
ATOM 720 O O . ILE A 1 88 ? -5.937 5.454 16.032 1.00 80.56 88 ILE A O 1
ATOM 724 N N . TRP A 1 89 ? -4.947 7.211 15.034 1.00 83.75 89 TRP A N 1
ATOM 725 C CA . TRP A 1 89 ? -5.763 8.226 15.681 1.00 83.75 89 TRP A CA 1
ATOM 726 C C . TRP A 1 89 ? -7.258 7.993 15.440 1.00 83.75 89 TRP A C 1
ATOM 728 O O . TRP A 1 89 ? -8.040 8.048 16.385 1.00 83.75 89 TRP A O 1
ATOM 738 N N . LEU A 1 90 ? -7.664 7.679 14.204 1.00 81.75 90 LEU A N 1
ATOM 739 C CA . LEU A 1 90 ? -9.051 7.343 13.886 1.00 81.75 90 LEU A CA 1
ATOM 740 C C . LEU A 1 90 ? -9.492 6.053 14.581 1.00 81.75 90 LEU A C 1
ATOM 742 O O . LEU A 1 90 ? -10.555 6.068 15.188 1.00 81.75 90 LEU A O 1
ATOM 746 N N . ALA A 1 91 ? -8.686 4.986 14.521 1.00 80.25 91 ALA A N 1
ATOM 747 C CA . ALA A 1 91 ? -8.960 3.682 15.135 1.00 80.25 91 ALA A CA 1
ATOM 748 C C . ALA A 1 91 ? -9.200 3.776 16.650 1.00 80.25 91 ALA A C 1
ATOM 750 O O . ALA A 1 91 ? -10.046 3.065 17.181 1.00 80.25 91 ALA A O 1
ATOM 751 N N . GLU A 1 92 ? -8.470 4.658 17.335 1.00 76.94 92 GLU A N 1
ATOM 752 C CA . GLU A 1 92 ? -8.623 4.916 18.772 1.00 76.94 92 GLU A CA 1
ATOM 753 C C . GLU A 1 92 ? -9.763 5.895 19.081 1.00 76.94 92 GLU A C 1
ATOM 755 O O . GLU A 1 92 ? -10.352 5.851 20.160 1.00 76.94 92 GLU A O 1
ATOM 760 N N . SER A 1 93 ? -10.078 6.788 18.140 1.00 76.31 93 SER A N 1
ATOM 761 C CA . SER A 1 93 ? -11.101 7.817 18.321 1.00 76.31 93 SER A CA 1
ATOM 762 C C . SER A 1 93 ? -12.510 7.321 17.992 1.00 76.31 93 SER A C 1
ATOM 764 O O . SER A 1 93 ? -13.489 7.809 18.532 1.00 76.31 93 SER A O 1
ATOM 766 N N . ILE A 1 94 ? -12.684 6.385 17.072 1.00 77.19 94 ILE A N 1
ATOM 767 C CA . ILE A 1 94 ? -14.019 6.021 16.589 1.00 77.19 94 ILE A CA 1
ATOM 768 C C . ILE A 1 94 ? -14.244 4.535 16.844 1.00 77.19 94 ILE A C 1
ATOM 770 O O . ILE A 1 94 ? -13.342 3.718 16.693 1.00 77.19 94 ILE A O 1
ATOM 774 N N . SER A 1 95 ? -15.458 4.165 17.251 1.00 74.56 95 SER A N 1
ATOM 775 C CA . SER A 1 95 ? -15.851 2.756 17.291 1.00 74.56 95 SER A CA 1
ATOM 776 C C . SER A 1 95 ? -16.186 2.288 15.876 1.00 74.56 95 SER A C 1
ATOM 778 O O . SER A 1 95 ? -17.096 2.819 15.243 1.00 74.56 95 SER A O 1
ATOM 780 N N . PHE A 1 96 ? -15.446 1.300 15.383 1.00 81.69 96 PHE A N 1
ATOM 781 C CA . PHE A 1 96 ? -15.663 0.679 14.075 1.00 81.69 96 PHE A CA 1
ATOM 782 C C . PHE A 1 96 ? -16.412 -0.649 14.218 1.00 81.69 96 PHE A C 1
ATOM 784 O O . PHE A 1 96 ? -16.699 -1.106 15.328 1.00 81.69 96 PHE A O 1
ATOM 791 N N . LEU A 1 97 ? -16.742 -1.282 13.089 1.00 79.81 97 LEU A N 1
ATOM 792 C CA . LEU A 1 97 ? -17.349 -2.608 13.106 1.00 79.81 97 LEU A CA 1
ATOM 793 C C . LEU A 1 97 ? -16.355 -3.617 13.696 1.00 79.81 97 LEU A C 1
ATOM 795 O O . LEU A 1 97 ? -15.155 -3.503 13.486 1.00 79.81 97 LEU A O 1
ATOM 799 N N . SER A 1 98 ? -16.847 -4.641 14.389 1.00 85.50 98 SER A N 1
ATOM 800 C CA . SER A 1 98 ? -16.020 -5.744 14.902 1.00 85.50 98 SER A CA 1
ATOM 801 C C . SER A 1 98 ? -16.200 -6.989 14.028 1.00 85.50 98 SER A C 1
ATOM 803 O O . SER A 1 98 ? -16.648 -8.038 14.482 1.00 85.50 98 SER A O 1
ATOM 805 N N . LEU A 1 99 ? -15.944 -6.840 12.724 1.00 90.88 99 LEU A N 1
ATOM 806 C CA . LEU A 1 99 ? -16.124 -7.916 11.736 1.00 90.88 99 LEU A CA 1
ATOM 807 C C . LEU A 1 99 ? -14.817 -8.648 11.416 1.00 90.88 99 LEU A C 1
ATOM 809 O O . LEU A 1 99 ? -14.843 -9.731 10.830 1.00 90.88 99 LEU A O 1
ATOM 813 N N . PHE A 1 100 ? -13.672 -8.065 11.772 1.00 93.12 100 PHE A N 1
ATOM 814 C CA . PHE A 1 100 ? 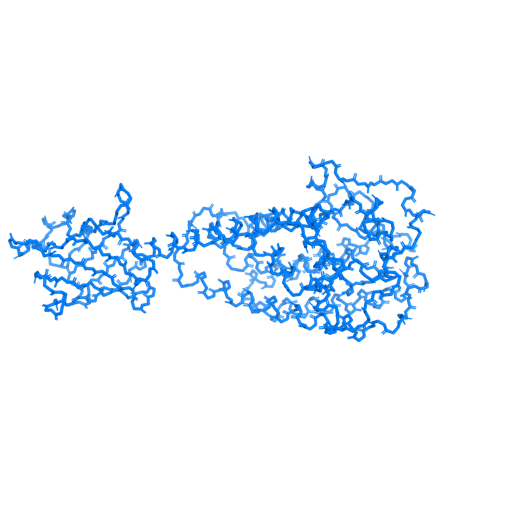-12.377 -8.664 11.499 1.00 93.12 100 PHE A CA 1
ATOM 815 C C . PHE A 1 100 ? -12.139 -9.920 12.364 1.00 93.12 100 PHE A C 1
ATOM 817 O O . PHE A 1 100 ? -12.362 -9.879 13.575 1.00 93.12 100 PHE A O 1
ATOM 824 N N . PRO A 1 101 ? -11.654 -11.040 11.791 1.00 93.44 101 PRO A N 1
ATOM 825 C CA . PRO A 1 101 ? -11.527 -12.314 12.501 1.00 93.44 101 PRO A CA 1
ATOM 826 C C . PRO A 1 101 ? -10.305 -12.345 13.440 1.00 93.44 101 PRO A C 1
ATOM 828 O O . PRO A 1 101 ? -9.287 -12.985 13.164 1.00 93.44 101 PRO A O 1
ATOM 831 N N . MET A 1 102 ? -10.409 -11.653 14.577 1.00 92.12 102 MET A N 1
ATOM 832 C CA . MET A 1 102 ? -9.340 -11.511 15.577 1.00 92.12 102 MET A CA 1
ATOM 833 C C . MET A 1 102 ? -8.939 -12.825 16.266 1.00 92.12 102 MET A C 1
ATOM 835 O O . MET A 1 102 ? -7.853 -12.914 16.833 1.00 92.12 102 MET A O 1
ATOM 839 N N . GLN A 1 103 ? -9.785 -13.853 16.204 1.00 93.31 103 GLN A N 1
ATOM 840 C CA . GLN A 1 103 ? -9.515 -15.183 16.752 1.00 93.31 103 GLN A CA 1
ATOM 841 C C . GLN A 1 103 ? -8.468 -15.977 15.955 1.00 93.31 103 GLN A C 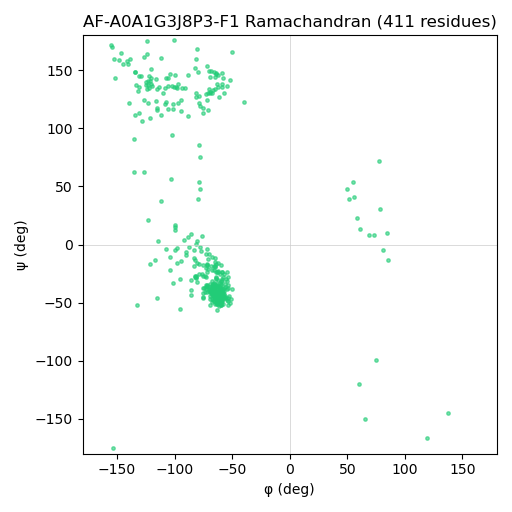1
ATOM 843 O O . GLN A 1 103 ? -7.947 -16.978 16.445 1.00 93.31 103 GLN A O 1
ATOM 848 N N . LEU A 1 104 ? -8.167 -15.569 14.719 1.00 96.50 104 LEU A N 1
ATOM 849 C CA . LEU A 1 104 ? -7.162 -16.244 13.902 1.00 96.50 104 LEU A CA 1
ATOM 850 C C . LEU A 1 104 ? -5.743 -15.962 14.420 1.00 96.50 104 LEU A C 1
ATOM 852 O O . LEU A 1 104 ? -5.490 -14.900 14.991 1.00 96.50 104 LEU A O 1
ATOM 856 N N . PRO A 1 105 ? -4.767 -16.854 14.174 1.00 97.31 105 PRO A N 1
ATOM 857 C CA . PRO A 1 105 ? -3.362 -16.556 14.423 1.00 97.31 105 PRO A CA 1
ATOM 858 C C . PRO A 1 105 ? -2.932 -15.241 13.759 1.00 97.31 105 PRO A C 1
ATOM 860 O O . PRO A 1 105 ? -3.308 -14.965 12.621 1.00 97.31 105 PRO A O 1
ATOM 863 N N . PHE A 1 106 ? -2.079 -14.463 14.432 1.00 95.62 106 PHE A N 1
ATOM 864 C CA . PHE A 1 106 ? -1.651 -13.133 13.968 1.00 95.62 106 PHE A CA 1
ATOM 865 C C . PHE A 1 106 ? -1.158 -13.108 12.509 1.00 95.62 106 PHE A C 1
ATOM 867 O O . PHE A 1 106 ? -1.470 -12.191 11.759 1.00 95.62 106 PHE A O 1
ATOM 874 N N . TRP A 1 107 ? -0.442 -14.144 12.064 1.00 97.19 107 TRP A N 1
ATOM 875 C CA . TRP A 1 107 ? 0.030 -14.230 10.680 1.00 97.19 107 TRP A CA 1
ATOM 876 C C . TRP A 1 107 ? -1.106 -14.395 9.657 1.00 97.19 107 TRP A C 1
ATOM 878 O O . TRP A 1 107 ? -1.021 -13.840 8.566 1.00 97.19 107 TRP A O 1
ATOM 888 N N . MET A 1 108 ? -2.186 -15.106 10.003 1.00 98.31 108 MET A N 1
ATOM 889 C CA . MET A 1 108 ? -3.367 -15.227 9.141 1.00 98.31 108 MET A CA 1
ATOM 890 C C . MET A 1 108 ? -4.115 -13.897 9.067 1.00 98.31 108 MET A C 1
ATOM 892 O O . MET A 1 108 ? -4.533 -13.495 7.986 1.00 98.31 108 MET A O 1
ATOM 896 N N . GLN A 1 109 ? -4.225 -13.185 10.195 1.00 98.31 109 GLN A N 1
ATOM 897 C CA . GLN A 1 109 ? -4.787 -11.832 10.228 1.00 98.31 109 GLN A CA 1
ATOM 898 C C . GLN A 1 109 ? -4.028 -10.897 9.274 1.00 98.31 109 GLN A C 1
ATOM 900 O O . GLN A 1 109 ? -4.642 -10.196 8.472 1.00 98.31 109 GLN A O 1
ATOM 905 N N . VAL A 1 110 ? -2.692 -10.940 9.304 1.00 98.38 110 VAL A N 1
ATOM 906 C CA . VAL A 1 110 ? -1.834 -10.158 8.398 1.00 98.38 110 VAL A CA 1
ATOM 907 C C . VAL A 1 110 ? -2.105 -10.503 6.939 1.00 98.38 110 VAL A C 1
ATOM 909 O O . VAL A 1 110 ? -2.266 -9.591 6.135 1.00 98.38 110 VAL A O 1
ATOM 912 N N . ILE A 1 111 ? -2.206 -11.789 6.589 1.00 98.38 111 ILE A N 1
ATOM 913 C CA . ILE A 1 111 ? -2.509 -12.208 5.212 1.00 98.38 111 ILE A CA 1
ATOM 914 C C . ILE A 1 111 ? -3.876 -11.682 4.761 1.00 98.38 111 ILE A C 1
ATOM 916 O O . ILE A 1 111 ? -3.989 -11.206 3.634 1.00 98.38 111 ILE A O 1
ATOM 920 N N . ILE A 1 112 ? -4.899 -11.719 5.620 1.00 98.50 112 ILE A N 1
ATOM 921 C CA . ILE A 1 112 ? -6.236 -11.197 5.296 1.00 98.50 112 ILE A CA 1
ATOM 922 C C . ILE A 1 112 ? -6.173 -9.690 5.034 1.00 98.50 112 ILE A C 1
ATOM 924 O O . ILE A 1 112 ? -6.621 -9.234 3.982 1.00 98.50 112 ILE A O 1
ATOM 928 N N . ALA A 1 113 ? -5.576 -8.921 5.949 1.00 98.31 113 ALA A N 1
ATOM 929 C CA . ALA A 1 113 ? -5.443 -7.473 5.794 1.00 98.31 113 ALA A CA 1
ATOM 930 C C . ALA A 1 113 ? -4.622 -7.105 4.550 1.00 98.31 113 ALA A C 1
ATOM 932 O O . ALA A 1 113 ? -5.008 -6.222 3.787 1.00 98.31 113 ALA A O 1
ATOM 933 N N . LEU A 1 114 ? -3.519 -7.816 4.309 1.00 98.38 114 LEU A N 1
ATOM 934 C CA . LEU A 1 114 ? -2.670 -7.609 3.142 1.00 98.38 114 LEU A CA 1
ATOM 935 C C . LEU A 1 114 ? -3.399 -7.951 1.836 1.00 98.38 114 LEU A C 1
ATOM 937 O O . LEU A 1 114 ? -3.279 -7.203 0.876 1.00 98.38 114 LEU A O 1
ATOM 941 N N . THR A 1 115 ? -4.210 -9.012 1.810 1.00 98.62 115 THR A N 1
ATOM 942 C CA . THR A 1 115 ? -5.036 -9.386 0.646 1.00 98.62 115 THR A CA 1
ATOM 943 C C . THR A 1 115 ? -6.095 -8.323 0.342 1.00 98.62 115 THR A C 1
ATOM 945 O O . THR A 1 115 ? -6.301 -7.982 -0.821 1.00 98.62 115 THR A O 1
ATOM 948 N N . ILE A 1 116 ? -6.742 -7.767 1.376 1.00 98.25 116 ILE A N 1
ATOM 949 C CA . ILE A 1 116 ? -7.694 -6.654 1.233 1.00 98.25 116 ILE A CA 1
ATOM 950 C C . ILE A 1 116 ? -6.996 -5.436 0.624 1.00 98.25 116 ILE A C 1
ATOM 952 O O . ILE A 1 116 ? -7.471 -4.878 -0.362 1.00 98.25 116 ILE A O 1
ATOM 956 N N . ILE A 1 117 ? -5.864 -5.031 1.202 1.00 98.25 117 ILE A N 1
ATOM 957 C CA . ILE A 1 117 ? -5.100 -3.871 0.732 1.00 98.25 117 ILE A CA 1
ATOM 958 C C . ILE A 1 117 ? -4.634 -4.091 -0.714 1.00 98.25 117 ILE A C 1
ATOM 960 O O . ILE A 1 117 ? -4.845 -3.224 -1.558 1.00 98.25 117 ILE A O 1
ATOM 964 N N . ASP A 1 118 ? -4.069 -5.259 -1.017 1.00 98.50 118 ASP A N 1
ATOM 965 C CA . ASP A 1 118 ? -3.575 -5.623 -2.347 1.00 98.50 118 ASP A CA 1
ATOM 966 C C . ASP A 1 118 ? -4.672 -5.602 -3.419 1.00 98.50 118 ASP A C 1
ATOM 968 O O . ASP A 1 118 ? -4.445 -5.081 -4.509 1.00 98.50 118 ASP A O 1
ATOM 972 N N . PHE A 1 119 ? -5.884 -6.075 -3.105 1.00 98.44 119 PHE A N 1
ATOM 973 C CA . PHE A 1 119 ? -7.015 -5.995 -4.034 1.00 98.44 119 PHE A CA 1
ATOM 974 C C . PHE A 1 119 ? -7.324 -4.552 -4.450 1.00 98.44 119 PHE A C 1
ATOM 976 O O . PHE A 1 119 ? -7.518 -4.273 -5.634 1.00 98.44 119 PHE A O 1
ATOM 983 N N . PHE A 1 120 ? -7.368 -3.622 -3.493 1.00 98.06 120 PHE A N 1
ATOM 984 C CA . PHE A 1 120 ? -7.670 -2.222 -3.795 1.00 98.06 120 PHE A CA 1
ATOM 985 C C . PHE A 1 120 ? -6.519 -1.508 -4.503 1.00 98.06 120 PHE A C 1
ATOM 987 O O . PHE A 1 120 ? -6.785 -0.701 -5.394 1.00 98.06 120 PHE A O 1
ATOM 994 N N . LEU A 1 121 ? -5.268 -1.847 -4.176 1.00 97.56 121 LEU A N 1
ATOM 995 C CA . LEU A 1 121 ? -4.105 -1.374 -4.928 1.00 97.56 121 LEU A CA 1
ATOM 996 C C . LEU A 1 121 ? -4.191 -1.824 -6.387 1.00 97.56 121 LEU A C 1
ATOM 998 O O . LEU A 1 121 ? -4.152 -0.987 -7.285 1.00 97.56 121 LEU A O 1
ATOM 1002 N N . PHE A 1 122 ? -4.416 -3.122 -6.623 1.00 98.38 122 PHE A N 1
ATOM 1003 C CA . PHE A 1 122 ? -4.656 -3.667 -7.959 1.00 98.38 122 PHE A CA 1
ATOM 1004 C C . PHE A 1 122 ? -5.796 -2.931 -8.672 1.00 98.38 122 PHE A C 1
ATOM 1006 O O . PHE A 1 122 ? -5.649 -2.526 -9.823 1.00 98.38 122 PHE A O 1
ATOM 1013 N N . LEU A 1 123 ? -6.934 -2.742 -7.999 1.00 96.38 123 LEU A N 1
ATOM 1014 C CA . LEU A 1 123 ? -8.124 -2.161 -8.609 1.00 96.38 123 LEU A CA 1
ATOM 1015 C C . LEU A 1 123 ? -7.872 -0.721 -9.062 1.00 96.38 123 LEU A C 1
ATOM 1017 O O . LEU A 1 123 ? -8.197 -0.376 -10.198 1.00 96.38 123 LEU A O 1
ATOM 1021 N N . VAL A 1 124 ? -7.291 0.116 -8.201 1.00 96.38 124 VAL A N 1
ATOM 1022 C CA . VAL A 1 124 ? -6.974 1.505 -8.557 1.00 96.38 124 VAL A CA 1
ATOM 1023 C C . VAL A 1 124 ? -5.880 1.553 -9.618 1.00 96.38 124 VAL A C 1
ATOM 1025 O O . VAL A 1 124 ? -5.969 2.363 -10.536 1.00 96.38 124 VAL A O 1
ATOM 1028 N N . HIS A 1 125 ? -4.892 0.666 -9.557 1.00 97.62 125 HIS A N 1
ATOM 1029 C CA . HIS A 1 125 ? -3.835 0.592 -10.557 1.00 97.62 125 HIS A CA 1
ATOM 1030 C C . HIS A 1 125 ? -4.376 0.203 -11.947 1.00 97.62 125 HIS A C 1
ATOM 1032 O O . HIS A 1 125 ? -4.134 0.892 -12.938 1.00 97.62 125 HIS A O 1
ATOM 1038 N N . TRP A 1 126 ? -5.227 -0.817 -12.023 1.00 95.31 126 TRP A N 1
ATOM 1039 C CA . TRP A 1 126 ? -5.943 -1.183 -13.245 1.00 95.31 126 TRP A CA 1
ATOM 1040 C C . TRP A 1 126 ? -6.813 -0.031 -13.774 1.00 95.31 126 TRP A C 1
ATOM 1042 O O . TRP A 1 126 ? -6.847 0.241 -14.976 1.00 95.31 126 TRP A O 1
ATOM 1052 N N . GLN A 1 127 ? -7.492 0.701 -12.886 1.00 93.19 127 GLN A N 1
ATOM 1053 C CA . GLN A 1 127 ? -8.241 1.909 -13.248 1.00 93.19 127 GLN A CA 1
ATOM 1054 C C . GLN A 1 127 ? -7.323 3.035 -13.743 1.00 93.19 127 GLN A C 1
ATOM 1056 O O . GLN A 1 127 ? -7.692 3.751 -14.677 1.00 93.19 127 GLN A O 1
ATOM 1061 N N . SER A 1 128 ? -6.119 3.174 -13.185 1.00 93.75 128 SER A N 1
ATOM 1062 C CA . SER A 1 128 ? -5.109 4.134 -13.634 1.00 93.75 128 SER A CA 1
ATOM 1063 C C . SER A 1 128 ? -4.697 3.926 -15.079 1.00 93.75 128 SER A C 1
ATOM 1065 O O . SER A 1 128 ? -4.455 4.905 -15.774 1.00 93.75 128 SER A O 1
ATOM 1067 N N . HIS A 1 129 ? -4.713 2.692 -15.568 1.00 90.69 129 HIS A N 1
ATOM 1068 C CA . HIS A 1 129 ? -4.435 2.401 -16.971 1.00 90.69 129 HIS A CA 1
ATOM 1069 C C . HIS A 1 129 ? -5.637 2.598 -17.895 1.00 90.69 129 HIS A C 1
ATOM 1071 O O . HIS A 1 129 ? -5.466 2.703 -19.105 1.00 90.69 129 HIS A O 1
ATOM 1077 N N . LYS A 1 130 ? -6.850 2.732 -17.350 1.00 86.06 130 LYS A N 1
ATOM 1078 C CA . LYS A 1 130 ? -8.087 2.922 -18.127 1.00 86.06 130 LYS A CA 1
ATOM 1079 C C . LYS A 1 130 ? -8.578 4.362 -18.176 1.00 86.06 130 LYS A C 1
ATOM 1081 O O . LYS A 1 130 ? -9.178 4.778 -19.167 1.00 86.06 130 LYS A O 1
ATOM 1086 N N . TYR A 1 131 ? -8.363 5.127 -17.109 1.00 85.25 131 TYR A N 1
ATOM 1087 C CA . TYR A 1 131 ? -8.891 6.481 -16.977 1.00 85.25 131 TYR A CA 1
ATOM 1088 C C . TYR A 1 131 ? -7.786 7.519 -17.097 1.00 85.25 131 TYR A C 1
ATOM 1090 O O . TYR A 1 131 ? -6.890 7.597 -16.267 1.00 85.25 131 TYR A O 1
ATOM 1098 N N . GLN A 1 132 ? -7.915 8.407 -18.082 1.00 86.19 132 GLN A N 1
ATOM 1099 C CA . GLN A 1 132 ? -6.882 9.377 -18.451 1.00 86.19 132 GLN A CA 1
ATOM 1100 C C . GLN A 1 132 ? -6.364 10.250 -17.290 1.00 86.19 132 GLN A C 1
ATOM 1102 O O . GLN A 1 132 ? -5.184 10.577 -17.253 1.00 86.19 132 GLN A O 1
ATOM 1107 N N . PHE A 1 133 ? -7.218 10.673 -16.352 1.00 86.00 133 PHE A N 1
ATOM 1108 C CA . PHE A 1 133 ? -6.760 11.480 -15.212 1.00 86.00 133 PHE A CA 1
ATOM 1109 C C . PHE A 1 133 ? -5.888 10.666 -14.250 1.00 86.00 133 PHE A C 1
ATOM 1111 O O . PHE A 1 133 ? -4.807 11.114 -13.872 1.00 86.00 133 PHE A O 1
ATOM 1118 N N . LEU A 1 134 ? -6.340 9.458 -13.902 1.00 88.44 134 LEU A N 1
ATOM 1119 C CA . LEU A 1 134 ? -5.574 8.537 -13.072 1.00 88.44 134 LEU A CA 1
ATOM 1120 C C . LEU A 1 134 ? -4.298 8.082 -13.788 1.00 88.44 134 LEU A C 1
ATOM 1122 O O . LEU A 1 134 ? -3.263 7.977 -13.139 1.00 88.44 134 LEU A O 1
ATOM 1126 N N . TRP A 1 135 ? -4.338 7.928 -15.116 1.00 91.75 135 TRP A N 1
ATOM 1127 C CA . TRP A 1 135 ? -3.150 7.701 -15.934 1.00 91.75 135 TRP A CA 1
ATOM 1128 C C . TRP A 1 135 ? -2.160 8.846 -15.801 1.00 91.75 135 TRP A C 1
ATOM 1130 O O . TRP A 1 135 ? -1.014 8.584 -15.513 1.00 91.75 135 TRP A O 1
ATOM 1140 N N . LYS A 1 136 ? -2.552 10.120 -15.930 1.00 91.38 136 LYS A N 1
ATOM 1141 C CA . LYS A 1 136 ? -1.589 11.236 -15.795 1.00 91.38 136 LYS A CA 1
ATOM 1142 C C . LYS A 1 136 ? -0.879 11.254 -14.443 1.00 91.38 136 LYS A C 1
ATOM 1144 O O . LYS A 1 136 ? 0.294 11.605 -14.362 1.00 91.38 136 LYS A O 1
ATOM 1149 N N . LEU A 1 137 ? -1.614 10.919 -13.386 1.00 95.25 137 LEU A N 1
ATOM 1150 C CA . LEU A 1 137 ? -1.073 10.782 -12.040 1.00 95.25 137 LEU A CA 1
ATOM 1151 C C . LEU A 1 137 ? -0.105 9.591 -11.947 1.00 95.25 137 LEU A C 1
ATOM 1153 O O . LEU A 1 137 ? 0.973 9.711 -11.368 1.00 95.25 137 LEU A O 1
ATOM 1157 N N . HIS A 1 138 ? -0.484 8.465 -12.547 1.00 95.94 138 HIS A N 1
ATOM 1158 C CA . HIS A 1 138 ? 0.278 7.224 -12.544 1.00 95.94 138 HIS A CA 1
ATOM 1159 C C . HIS A 1 138 ? 1.451 7.217 -13.541 1.00 95.94 138 HIS A C 1
ATOM 1161 O O . HIS A 1 138 ? 2.467 6.590 -13.296 1.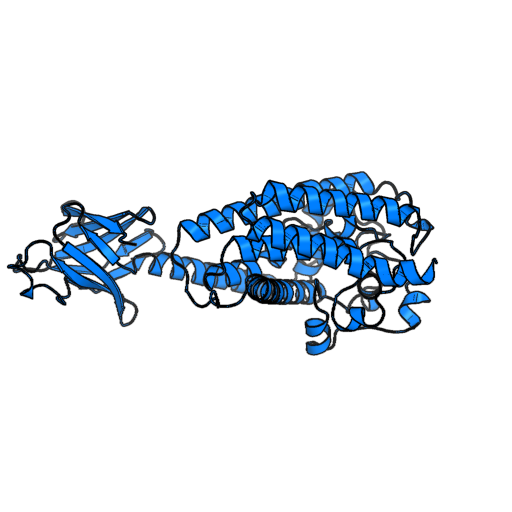00 95.94 138 HIS A O 1
ATOM 1167 N N . ALA A 1 139 ? 1.398 7.994 -14.617 1.00 94.19 139 ALA A N 1
ATOM 1168 C CA . ALA A 1 139 ? 2.423 8.101 -15.650 1.00 94.19 139 ALA A CA 1
ATOM 1169 C C . ALA A 1 139 ? 3.760 8.585 -15.073 1.00 94.19 139 ALA A C 1
ATOM 1171 O O . ALA A 1 139 ? 4.822 8.251 -15.578 1.00 94.19 139 ALA A O 1
ATOM 1172 N N . ILE A 1 140 ? 3.736 9.316 -13.957 1.00 95.56 140 ILE A N 1
ATOM 1173 C CA . ILE A 1 140 ? 4.948 9.691 -13.219 1.00 95.56 140 ILE A CA 1
ATOM 1174 C C . ILE A 1 140 ? 5.718 8.449 -12.748 1.00 95.56 140 ILE A C 1
ATOM 1176 O O . ILE A 1 140 ? 6.947 8.453 -12.794 1.00 95.56 140 ILE A O 1
ATOM 1180 N N . HIS A 1 141 ? 5.008 7.380 -12.382 1.00 96.50 141 HIS A N 1
ATOM 1181 C CA . HIS A 1 141 ? 5.577 6.075 -12.051 1.00 96.50 141 HIS A CA 1
ATOM 1182 C C . HIS A 1 141 ? 6.207 5.402 -13.274 1.00 96.50 141 HIS A C 1
ATOM 1184 O O . HIS A 1 141 ? 7.375 5.022 -13.224 1.00 96.50 141 HIS A O 1
ATOM 1190 N N . HIS A 1 142 ? 5.487 5.372 -14.399 1.00 95.75 142 HIS A N 1
ATOM 1191 C CA . HIS A 1 142 ? 5.993 4.839 -15.671 1.00 95.75 142 HIS A CA 1
ATOM 1192 C C . HIS A 1 142 ? 7.063 5.714 -16.336 1.00 95.75 142 HIS A C 1
ATOM 1194 O O . HIS A 1 142 ? 7.719 5.276 -17.271 1.00 95.75 142 HIS A O 1
ATOM 1200 N N . SER A 1 143 ? 7.274 6.953 -15.881 1.00 93.88 143 SER A N 1
ATOM 1201 C CA . SER A 1 143 ? 8.210 7.889 -16.521 1.00 93.88 143 SER A CA 1
ATOM 1202 C C . SER A 1 143 ? 9.686 7.492 -16.403 1.00 93.88 143 SER A C 1
ATOM 1204 O O . SER A 1 143 ? 10.543 8.123 -17.021 1.00 93.88 143 SER A O 1
ATOM 1206 N N . SER A 1 144 ? 10.015 6.500 -15.575 1.00 93.38 144 SER A N 1
ATOM 1207 C CA . SER A 1 144 ? 11.388 6.027 -15.420 1.00 93.38 144 SER A CA 1
ATOM 1208 C C . SER A 1 144 ? 11.859 5.269 -16.662 1.00 93.38 144 SER A C 1
ATOM 1210 O O . SER A 1 144 ? 11.212 4.343 -17.126 1.00 93.38 144 SER A O 1
ATOM 1212 N N . GLU A 1 145 ? 13.034 5.629 -17.179 1.00 92.69 145 GLU A N 1
ATOM 1213 C CA . GLU A 1 145 ? 13.628 5.001 -18.375 1.00 92.69 145 GLU A CA 1
ATOM 1214 C C . GLU A 1 145 ? 14.503 3.770 -18.051 1.00 92.69 145 GLU A C 1
ATOM 1216 O O . GLU A 1 145 ? 15.225 3.252 -18.907 1.00 92.69 145 GLU A O 1
ATOM 1221 N N . ARG A 1 146 ? 14.508 3.360 -16.783 1.00 93.06 146 ARG A N 1
ATOM 1222 C CA . ARG A 1 146 ? 15.168 2.177 -16.224 1.00 93.06 146 ARG A CA 1
ATOM 1223 C C . ARG A 1 146 ? 14.388 1.736 -14.989 1.00 93.06 146 ARG A C 1
ATOM 1225 O O . ARG A 1 146 ? 13.693 2.560 -14.399 1.00 93.06 146 ARG A O 1
ATOM 1232 N N . LEU A 1 147 ? 14.547 0.481 -14.578 1.00 94.75 147 LEU A N 1
ATOM 1233 C CA . LEU A 1 147 ? 13.956 -0.026 -13.341 1.00 94.75 147 LEU A CA 1
ATOM 1234 C C . LEU A 1 147 ? 15.025 -0.412 -12.330 1.00 94.75 147 LEU A C 1
ATOM 1236 O O . LEU A 1 147 ? 15.998 -1.082 -12.664 1.00 94.75 147 LEU A O 1
ATOM 1240 N N . TYR A 1 148 ? 14.821 0.016 -11.094 1.00 95.69 148 TYR A N 1
ATOM 1241 C CA . TYR A 1 148 ? 15.544 -0.391 -9.899 1.00 95.69 148 TYR A CA 1
ATOM 1242 C C . TYR A 1 148 ? 14.636 -0.195 -8.675 1.00 95.69 148 TYR A C 1
ATOM 1244 O O . TYR A 1 148 ? 13.556 0.396 -8.774 1.00 95.69 148 TYR A O 1
ATOM 1252 N N . PHE A 1 149 ? 15.046 -0.699 -7.510 1.00 94.94 149 PHE A N 1
ATOM 1253 C CA . PHE A 1 149 ? 14.153 -0.860 -6.353 1.00 94.94 149 PHE A CA 1
ATOM 1254 C C . PHE A 1 149 ? 13.409 0.421 -5.927 1.00 94.94 149 PHE A C 1
ATOM 1256 O O . PHE A 1 149 ? 12.250 0.346 -5.517 1.00 94.94 149 PHE A O 1
ATOM 1263 N N . LEU A 1 150 ? 14.040 1.596 -6.058 1.00 93.25 150 LEU A N 1
ATOM 1264 C CA . LEU A 1 150 ? 13.470 2.873 -5.617 1.00 93.25 150 LEU A CA 1
ATOM 1265 C C . LEU A 1 150 ? 12.328 3.358 -6.521 1.00 93.25 150 LEU A C 1
ATOM 1267 O O . LEU A 1 150 ? 11.494 4.146 -6.078 1.00 93.25 150 LEU A O 1
ATOM 1271 N N . ASN A 1 151 ? 12.233 2.873 -7.767 1.00 94.69 151 ASN A N 1
ATOM 1272 C CA . ASN A 1 151 ? 11.155 3.277 -8.676 1.00 94.69 151 ASN A CA 1
ATOM 1273 C C . ASN A 1 151 ? 9.763 2.895 -8.162 1.00 94.69 151 ASN A C 1
ATOM 1275 O O . ASN A 1 151 ? 8.799 3.582 -8.497 1.00 94.69 151 ASN A O 1
ATOM 1279 N N . GLY A 1 152 ? 9.655 1.881 -7.294 1.00 91.75 152 GLY A N 1
ATOM 1280 C CA . GLY A 1 152 ? 8.394 1.535 -6.629 1.00 91.75 152 GLY A CA 1
ATOM 1281 C C . GLY A 1 152 ? 7.785 2.701 -5.836 1.00 91.75 152 GLY A C 1
ATOM 1282 O O . GLY A 1 152 ? 6.566 2.777 -5.680 1.00 91.75 152 GLY A O 1
ATOM 1283 N N . GLU A 1 153 ? 8.625 3.641 -5.396 1.00 91.88 153 GLU A N 1
ATOM 1284 C CA . GLU A 1 153 ? 8.256 4.801 -4.580 1.00 91.88 153 GLU A CA 1
ATOM 1285 C C . GLU A 1 153 ? 8.098 6.084 -5.405 1.00 91.88 153 GLU A C 1
ATOM 1287 O O . GLU A 1 153 ? 7.651 7.107 -4.889 1.00 91.88 153 GLU A O 1
ATOM 1292 N N . LYS A 1 154 ? 8.398 6.052 -6.708 1.00 94.75 154 LYS A N 1
ATOM 1293 C CA . LYS A 1 154 ? 8.186 7.184 -7.613 1.00 94.75 154 LYS A CA 1
ATOM 1294 C C . LYS A 1 154 ? 6.718 7.263 -8.021 1.00 94.75 154 LYS A C 1
ATOM 1296 O O . LYS A 1 154 ? 6.312 6.718 -9.041 1.00 94.75 154 LYS A O 1
ATOM 1301 N N . ARG A 1 155 ? 5.905 7.929 -7.204 1.00 93.69 155 ARG A N 1
ATOM 1302 C CA . ARG A 1 155 ? 4.461 8.110 -7.428 1.00 93.69 155 ARG A CA 1
ATOM 1303 C C . ARG A 1 155 ? 4.057 9.551 -7.167 1.00 93.69 155 ARG A C 1
ATOM 1305 O O . ARG A 1 155 ? 4.617 10.214 -6.297 1.00 93.69 155 ARG A O 1
ATOM 1312 N N . HIS A 1 156 ? 3.054 10.041 -7.888 1.00 96.50 156 HIS A N 1
ATOM 1313 C CA . HIS A 1 156 ? 2.441 11.319 -7.544 1.00 96.50 156 HIS A CA 1
ATOM 1314 C C . HIS A 1 156 ? 1.755 11.219 -6.174 1.00 96.50 156 HIS A C 1
ATOM 1316 O O . HIS A 1 156 ? 0.977 10.294 -5.955 1.00 96.50 156 HIS A O 1
ATOM 1322 N N . ALA A 1 157 ? 1.951 12.202 -5.290 1.00 93.12 157 ALA A N 1
ATOM 1323 C CA . ALA A 1 157 ? 1.384 12.199 -3.934 1.00 93.12 157 ALA A CA 1
ATOM 1324 C C . ALA A 1 157 ? -0.135 11.927 -3.910 1.00 93.12 157 ALA A C 1
ATOM 1326 O O . ALA A 1 157 ? -0.614 11.066 -3.179 1.00 93.12 157 ALA A O 1
ATOM 1327 N N . LEU A 1 158 ? -0.899 12.610 -4.773 1.00 94.12 158 LEU A N 1
ATOM 1328 C CA . LEU A 1 158 ? -2.339 12.358 -4.926 1.00 94.12 158 LEU A CA 1
ATOM 1329 C C . LEU A 1 158 ? -2.659 10.938 -5.430 1.00 94.12 158 LEU A C 1
ATOM 1331 O O . LEU A 1 158 ? -3.641 10.360 -4.981 1.00 94.12 158 LEU A O 1
ATOM 1335 N N . HIS A 1 159 ? -1.850 10.367 -6.333 1.00 95.69 159 HIS A N 1
ATOM 1336 C CA . HIS A 1 159 ? -2.054 8.988 -6.800 1.00 95.69 159 HIS A CA 1
ATOM 1337 C C . HIS A 1 159 ? -1.906 8.007 -5.646 1.00 95.69 159 HIS A C 1
ATOM 1339 O O . HIS A 1 159 ? -2.790 7.190 -5.433 1.00 95.69 159 HIS A O 1
ATOM 1345 N N . GLN A 1 160 ? -0.848 8.168 -4.850 1.00 93.94 160 GLN A N 1
ATOM 1346 C CA . GLN A 1 160 ? -0.585 7.324 -3.691 1.00 93.94 160 GLN A CA 1
ATOM 1347 C C . GLN A 1 160 ? -1.737 7.340 -2.680 1.00 93.94 160 GLN A C 1
ATOM 1349 O O . GLN A 1 160 ? -2.091 6.293 -2.141 1.00 93.94 160 GLN A O 1
ATOM 1354 N N . VAL A 1 161 ? -2.327 8.512 -2.425 1.00 92.75 161 VAL A N 1
ATOM 1355 C CA . VAL A 1 161 ? -3.511 8.617 -1.561 1.00 92.75 161 VAL A CA 1
ATOM 1356 C C . VAL A 1 161 ? -4.693 7.882 -2.197 1.00 92.75 161 VAL A C 1
ATOM 1358 O O . VAL A 1 161 ? -5.278 7.017 -1.559 1.00 92.75 161 VAL A O 1
ATOM 1361 N N . ILE A 1 162 ? -5.012 8.155 -3.467 1.00 94.31 162 ILE A N 1
ATOM 1362 C CA . ILE A 1 162 ? -6.142 7.512 -4.162 1.00 94.31 162 ILE A CA 1
ATOM 1363 C C . ILE A 1 162 ? -5.998 5.981 -4.192 1.00 94.31 162 ILE A C 1
ATOM 1365 O O . ILE A 1 162 ? -6.984 5.273 -4.012 1.00 94.31 162 ILE A O 1
ATOM 1369 N N . GLU A 1 163 ? -4.786 5.473 -4.403 1.00 94.00 163 GLU A N 1
ATOM 1370 C CA . GLU A 1 163 ? -4.490 4.043 -4.518 1.00 94.00 163 GLU A CA 1
ATOM 1371 C C . GLU A 1 163 ? -4.505 3.326 -3.163 1.00 94.00 163 GLU A C 1
ATOM 1373 O O . GLU A 1 163 ? -5.117 2.268 -3.034 1.00 94.00 163 GLU A O 1
ATOM 1378 N N . GLY A 1 164 ? -3.874 3.900 -2.134 1.00 91.94 164 GLY A N 1
ATOM 1379 C CA . GLY A 1 164 ? -3.751 3.254 -0.824 1.00 91.94 164 GLY A CA 1
ATOM 1380 C C . GLY A 1 164 ? -4.991 3.384 0.065 1.00 91.94 164 GLY A C 1
ATOM 1381 O O . GLY A 1 164 ? -5.289 2.485 0.853 1.00 91.94 164 GLY A O 1
ATOM 1382 N N . THR A 1 165 ? -5.727 4.493 -0.042 1.00 92.00 165 THR A N 1
ATOM 1383 C CA . THR A 1 165 ? -6.822 4.824 0.880 1.00 92.00 165 THR A CA 1
ATOM 1384 C C . THR A 1 165 ? -7.961 3.793 0.910 1.00 92.00 165 THR A C 1
ATOM 1386 O O . THR A 1 165 ? -8.363 3.445 2.019 1.00 92.00 165 THR A O 1
ATOM 1389 N N . PRO A 1 166 ? -8.479 3.253 -0.212 1.00 93.81 166 PRO A N 1
ATOM 1390 C CA . PRO A 1 166 ? -9.639 2.357 -0.172 1.00 93.81 166 PRO A CA 1
ATOM 1391 C C . PRO A 1 166 ? -9.418 1.087 0.664 1.00 93.81 166 PRO A C 1
ATOM 1393 O O . PRO A 1 166 ? -10.253 0.746 1.502 1.00 93.81 166 PRO A O 1
ATOM 1396 N N . GLY A 1 167 ? -8.270 0.420 0.497 1.00 94.88 167 GLY A N 1
ATOM 1397 C CA . GLY A 1 167 ? -7.937 -0.786 1.263 1.00 94.88 167 GLY A CA 1
ATOM 1398 C C . GLY A 1 167 ? -7.694 -0.496 2.746 1.00 94.88 167 GLY A C 1
ATOM 1399 O O . GLY A 1 167 ? -8.154 -1.242 3.610 1.00 94.88 167 GLY A O 1
ATOM 1400 N N . ILE A 1 168 ? -7.024 0.622 3.051 1.00 94.06 168 ILE A N 1
ATOM 1401 C CA . ILE A 1 168 ? -6.775 1.065 4.430 1.00 94.06 168 ILE A CA 1
ATOM 1402 C C . ILE A 1 168 ? -8.089 1.435 5.133 1.00 94.06 168 ILE A C 1
ATOM 1404 O O . ILE A 1 168 ? -8.297 1.021 6.273 1.00 94.06 168 ILE A O 1
ATOM 1408 N N . ILE A 1 169 ? -8.993 2.161 4.463 1.00 92.94 169 ILE A N 1
ATOM 1409 C CA . ILE A 1 169 ? -10.317 2.502 5.002 1.00 92.94 169 ILE A CA 1
ATOM 1410 C C . ILE A 1 169 ? -11.126 1.239 5.254 1.00 92.94 169 ILE A C 1
ATOM 1412 O O . ILE A 1 169 ? -11.716 1.130 6.322 1.00 92.94 169 ILE A O 1
ATOM 1416 N N . LEU A 1 170 ? -11.147 0.272 4.330 1.00 94.06 170 LEU A N 1
ATOM 1417 C CA . LEU A 1 170 ? -11.901 -0.956 4.571 1.00 94.06 170 LEU A CA 1
ATOM 1418 C C . LEU A 1 170 ? -11.371 -1.698 5.803 1.00 94.06 170 LEU A C 1
ATOM 1420 O O . LEU A 1 170 ? -12.168 -2.090 6.649 1.00 94.06 170 LEU A O 1
ATOM 1424 N N . CYS A 1 171 ? -10.047 -1.829 5.941 1.00 95.19 171 CYS A N 1
ATOM 1425 C CA . CYS A 1 171 ? -9.429 -2.392 7.143 1.00 95.19 171 CYS A CA 1
ATOM 1426 C C . CYS A 1 171 ? -9.831 -1.631 8.414 1.00 95.19 171 CYS A C 1
ATOM 1428 O O . CYS A 1 171 ? -10.137 -2.252 9.427 1.00 95.19 171 CYS A O 1
ATOM 1430 N N . LEU A 1 172 ? -9.867 -0.300 8.365 1.00 92.12 172 LEU A N 1
ATOM 1431 C CA . LEU A 1 172 ? -10.305 0.519 9.491 1.00 92.12 172 LEU A CA 1
ATOM 1432 C C . LEU A 1 172 ? -11.783 0.247 9.835 1.00 92.12 172 LEU A C 1
ATOM 1434 O O . LEU A 1 172 ? -12.108 -0.054 10.979 1.00 92.12 172 LEU A O 1
ATOM 1438 N N . VAL A 1 173 ? -12.665 0.277 8.830 1.00 89.06 173 VAL A N 1
ATOM 1439 C CA . VAL A 1 173 ? -14.122 0.096 8.955 1.00 89.06 173 VAL A CA 1
ATOM 1440 C C . VAL A 1 173 ? -14.497 -1.251 9.560 1.00 89.06 173 VAL A C 1
ATOM 1442 O O . VAL A 1 173 ? -15.392 -1.302 10.400 1.00 89.06 173 VAL A O 1
ATOM 1445 N N . ILE A 1 174 ? -13.828 -2.333 9.155 1.00 90.62 174 ILE A N 1
ATOM 1446 C CA . ILE A 1 174 ? -14.113 -3.689 9.653 1.00 90.62 174 ILE A CA 1
ATOM 1447 C C . ILE A 1 174 ? -13.455 -3.998 11.007 1.00 90.62 174 ILE A C 1
ATOM 1449 O O . ILE A 1 174 ? -13.615 -5.116 11.504 1.00 90.62 174 ILE A O 1
ATOM 1453 N N . GLY A 1 175 ? -12.721 -3.039 11.583 1.00 89.31 175 GLY A N 1
ATOM 1454 C CA . GLY A 1 175 ? -12.068 -3.174 12.885 1.00 89.31 175 GLY A CA 1
ATOM 1455 C C . GLY A 1 175 ? -10.777 -3.988 12.851 1.00 89.31 175 GLY A C 1
ATOM 1456 O O . GLY A 1 175 ? -10.454 -4.668 13.824 1.00 89.31 175 GLY A O 1
ATOM 1457 N N . THR A 1 176 ? -10.036 -3.962 11.740 1.00 94.81 176 THR A N 1
ATOM 1458 C CA . THR A 1 176 ? -8.734 -4.634 11.651 1.00 94.81 176 THR A CA 1
ATOM 1459 C C . THR A 1 176 ? -7.763 -4.038 12.676 1.00 94.81 176 THR A C 1
ATOM 1461 O O . THR A 1 176 ? -7.535 -2.824 12.656 1.00 94.81 176 THR A O 1
ATOM 1464 N N . PRO A 1 177 ? -7.119 -4.856 13.533 1.00 91.00 177 PRO A N 1
ATOM 1465 C CA . PRO A 1 177 ? -6.178 -4.347 14.519 1.00 91.00 177 PRO A CA 1
ATOM 1466 C C . PRO A 1 177 ? -5.012 -3.591 13.879 1.00 91.00 177 PRO A C 1
ATOM 1468 O O . PRO A 1 177 ? -4.400 -4.031 12.905 1.00 91.00 177 PRO A O 1
ATOM 1471 N N . GLN A 1 178 ? -4.649 -2.470 14.486 1.00 90.75 178 GLN A N 1
ATOM 1472 C CA . GLN A 1 178 ? -3.591 -1.584 14.012 1.00 90.75 178 GLN A CA 1
ATOM 1473 C C . GLN A 1 178 ? -2.239 -2.290 13.757 1.00 90.75 178 GLN A C 1
ATOM 1475 O O . GLN A 1 178 ? -1.675 -2.088 12.674 1.00 90.75 178 GLN A O 1
ATOM 1480 N N . PRO A 1 179 ? -1.740 -3.181 14.642 1.00 91.81 179 PRO A N 1
ATOM 1481 C CA . PRO A 1 179 ? -0.490 -3.898 14.387 1.00 91.81 179 PRO A CA 1
ATOM 1482 C C . PRO A 1 179 ? -0.554 -4.803 13.149 1.00 91.81 179 PRO A C 1
ATOM 1484 O O . PRO A 1 179 ? 0.454 -4.994 12.471 1.00 91.81 179 PRO A O 1
ATOM 1487 N N . VAL A 1 180 ? -1.736 -5.339 12.820 1.00 96.38 180 VAL A N 1
ATOM 1488 C CA . VAL A 1 180 ? -1.951 -6.195 11.643 1.00 96.38 180 VAL A CA 1
ATOM 1489 C C . VAL A 1 180 ? -1.784 -5.384 10.359 1.00 96.38 180 VAL A C 1
ATOM 1491 O O . VAL A 1 180 ? -1.059 -5.806 9.457 1.00 96.38 180 VAL A O 1
ATOM 1494 N N . VAL A 1 181 ? -2.404 -4.200 10.291 1.00 95.75 181 VAL A N 1
ATOM 1495 C CA . VAL A 1 181 ? -2.303 -3.301 9.127 1.00 95.75 181 VAL A CA 1
ATOM 1496 C C . VAL A 1 181 ? -0.863 -2.836 8.918 1.00 95.75 181 VAL A C 1
ATOM 1498 O O . VAL A 1 181 ? -0.382 -2.822 7.787 1.00 95.75 181 VAL A O 1
ATOM 1501 N N . VAL A 1 182 ? -0.140 -2.513 9.993 1.00 93.31 182 VAL A N 1
ATOM 1502 C CA . VAL A 1 182 ? 1.256 -2.068 9.885 1.00 93.31 182 VAL A CA 1
ATOM 1503 C C . VAL A 1 182 ? 2.182 -3.168 9.388 1.00 93.31 182 VAL A C 1
ATOM 1505 O O . VAL A 1 182 ? 3.007 -2.909 8.513 1.00 93.31 182 VAL A O 1
ATOM 1508 N N . VAL A 1 183 ? 2.029 -4.399 9.879 1.00 97.19 183 VAL A N 1
ATOM 1509 C CA . VAL A 1 183 ? 2.801 -5.538 9.361 1.00 97.19 183 VAL A CA 1
ATOM 1510 C C . VAL A 1 183 ? 2.474 -5.785 7.886 1.00 97.19 183 VAL A C 1
ATOM 1512 O O . VAL A 1 183 ? 3.396 -5.962 7.092 1.00 97.19 183 VAL A O 1
ATOM 1515 N N . ALA A 1 184 ? 1.194 -5.741 7.499 1.00 97.75 184 ALA A N 1
ATOM 1516 C CA . ALA A 1 184 ? 0.777 -5.903 6.107 1.00 97.75 184 ALA A CA 1
ATOM 1517 C C . ALA A 1 184 ? 1.433 -4.856 5.187 1.00 97.75 184 ALA A C 1
ATOM 1519 O O . ALA A 1 184 ? 2.082 -5.217 4.205 1.00 97.75 184 ALA A O 1
ATOM 1520 N N . LEU A 1 185 ? 1.343 -3.568 5.534 1.00 95.44 185 LEU A N 1
ATOM 1521 C CA . LEU A 1 185 ? 1.946 -2.483 4.753 1.00 95.44 185 LEU A CA 1
ATOM 1522 C C . LEU A 1 185 ? 3.478 -2.574 4.692 1.00 95.44 185 LEU A C 1
ATOM 1524 O O . LEU A 1 185 ? 4.067 -2.270 3.657 1.00 95.44 185 LEU A O 1
ATOM 1528 N N . ALA A 1 186 ? 4.133 -3.015 5.768 1.00 96.06 186 ALA A N 1
ATOM 1529 C CA . ALA A 1 186 ? 5.584 -3.180 5.788 1.00 96.06 186 ALA A CA 1
ATOM 1530 C C . ALA A 1 186 ? 6.053 -4.344 4.895 1.00 96.06 186 ALA A C 1
ATOM 1532 O O . ALA A 1 186 ? 7.025 -4.193 4.157 1.00 96.06 186 ALA A O 1
ATOM 1533 N N . ILE A 1 187 ? 5.341 -5.479 4.900 1.00 98.12 187 ILE A N 1
ATOM 1534 C CA . ILE A 1 187 ? 5.607 -6.603 3.983 1.00 98.12 187 ILE A CA 1
ATOM 1535 C C . ILE A 1 187 ? 5.387 -6.173 2.530 1.00 98.12 187 ILE A C 1
ATOM 1537 O O . ILE A 1 187 ? 6.212 -6.469 1.664 1.00 98.12 187 ILE A O 1
ATOM 1541 N N . LEU A 1 188 ? 4.306 -5.434 2.267 1.00 97.12 188 LEU A N 1
ATOM 1542 C CA . LEU A 1 188 ? 4.027 -4.882 0.946 1.00 97.12 188 LEU A CA 1
ATOM 1543 C C . LEU A 1 188 ? 5.151 -3.953 0.470 1.00 97.12 188 LEU A C 1
ATOM 1545 O O . LEU A 1 188 ? 5.570 -4.059 -0.678 1.00 97.12 188 LEU A O 1
ATOM 1549 N N . ALA A 1 189 ? 5.675 -3.083 1.338 1.00 95.44 189 ALA A N 1
ATOM 1550 C CA . ALA A 1 189 ? 6.787 -2.193 1.002 1.00 95.44 189 ALA A CA 1
ATOM 1551 C C . ALA A 1 189 ? 8.049 -2.972 0.588 1.00 95.44 189 ALA A C 1
ATOM 1553 O O . ALA A 1 189 ? 8.708 -2.620 -0.390 1.00 95.44 189 ALA A O 1
ATOM 1554 N N . VAL A 1 190 ? 8.351 -4.081 1.272 1.00 97.81 190 VAL A N 1
ATOM 1555 C CA . VAL A 1 190 ? 9.449 -4.973 0.872 1.00 97.81 190 VAL A CA 1
ATOM 1556 C C . VAL A 1 190 ? 9.165 -5.626 -0.486 1.00 97.81 190 VAL A C 1
ATOM 1558 O O . VAL A 1 190 ? 10.054 -5.656 -1.341 1.00 97.81 190 VAL A O 1
ATOM 1561 N N . ASN A 1 191 ? 7.932 -6.093 -0.732 1.00 97.75 191 ASN A N 1
ATOM 1562 C CA . ASN A 1 191 ? 7.573 -6.645 -2.041 1.00 97.75 191 ASN A CA 1
ATOM 1563 C C . ASN A 1 191 ? 7.698 -5.597 -3.152 1.00 97.75 191 ASN A C 1
ATOM 1565 O O . ASN A 1 191 ? 8.203 -5.915 -4.219 1.00 97.75 191 ASN A O 1
ATOM 1569 N N . MET A 1 192 ? 7.313 -4.347 -2.892 1.00 95.50 192 MET A N 1
ATOM 1570 C CA . MET A 1 192 ? 7.424 -3.241 -3.844 1.00 95.50 192 MET A CA 1
ATOM 1571 C C . MET A 1 192 ? 8.869 -3.015 -4.303 1.00 95.50 192 MET A C 1
ATOM 1573 O O . MET A 1 192 ? 9.105 -2.878 -5.506 1.00 95.50 192 MET A O 1
ATOM 1577 N N . PHE A 1 193 ? 9.848 -3.066 -3.389 1.00 97.25 193 PHE A N 1
ATOM 1578 C CA . PHE A 1 193 ? 11.269 -3.033 -3.759 1.00 97.25 193 PHE A CA 1
ATOM 1579 C C . PHE A 1 193 ? 11.650 -4.230 -4.633 1.00 97.25 193 PHE A C 1
ATOM 1581 O O . PHE A 1 193 ? 12.251 -4.064 -5.695 1.00 97.25 193 PHE A O 1
ATOM 1588 N N . MET A 1 194 ? 11.244 -5.436 -4.232 1.00 97.81 194 MET A N 1
ATOM 1589 C CA . MET A 1 194 ? 11.517 -6.664 -4.984 1.00 97.81 194 MET A CA 1
ATOM 1590 C C . MET A 1 194 ? 10.783 -6.740 -6.328 1.00 97.81 194 MET A C 1
ATOM 1592 O O . MET A 1 194 ? 11.210 -7.483 -7.211 1.00 97.81 194 MET A O 1
ATOM 1596 N N . GLN A 1 195 ? 9.691 -6.003 -6.505 1.00 97.12 195 GLN A N 1
ATOM 1597 C CA . GLN A 1 195 ? 8.905 -5.943 -7.733 1.00 97.12 195 GLN A CA 1
ATOM 1598 C C . GLN A 1 195 ? 9.511 -4.966 -8.754 1.00 97.12 195 GLN A C 1
ATOM 1600 O O . GLN A 1 195 ? 9.358 -5.174 -9.952 1.00 97.12 195 GLN A O 1
ATOM 1605 N N . HIS A 1 196 ? 10.236 -3.937 -8.309 1.00 97.25 196 HIS A N 1
ATOM 1606 C CA . HIS A 1 196 ? 10.837 -2.920 -9.191 1.00 97.25 196 HIS A CA 1
ATOM 1607 C C . HIS A 1 196 ? 12.339 -3.089 -9.388 1.00 97.25 196 HIS A C 1
ATOM 1609 O O . HIS A 1 196 ? 12.940 -2.432 -10.233 1.00 97.25 196 HIS A O 1
ATOM 1615 N N . THR A 1 197 ? 12.963 -3.958 -8.603 1.00 97.06 197 THR A N 1
ATOM 1616 C CA . THR A 1 197 ? 14.411 -4.109 -8.600 1.00 97.06 197 THR A CA 1
ATOM 1617 C C . THR A 1 197 ? 15.005 -4.501 -9.959 1.00 97.06 197 THR A C 1
ATOM 1619 O O . THR A 1 197 ? 14.440 -5.293 -10.724 1.00 97.06 197 THR A O 1
ATOM 1622 N N . ASN A 1 198 ? 16.222 -4.018 -10.215 1.00 96.44 198 ASN A N 1
ATOM 1623 C CA . ASN A 1 198 ? 17.071 -4.469 -11.313 1.00 96.44 198 ASN A CA 1
ATOM 1624 C C . ASN A 1 198 ? 17.721 -5.834 -11.026 1.00 96.44 198 ASN A C 1
ATOM 1626 O O . ASN A 1 198 ? 18.587 -6.254 -11.772 1.00 96.44 198 ASN A O 1
ATOM 1630 N N . LEU A 1 199 ? 17.387 -6.549 -9.952 1.00 95.81 199 LEU A N 1
ATOM 1631 C CA . LEU A 1 199 ? 18.006 -7.850 -9.675 1.00 95.81 199 LEU A CA 1
ATOM 1632 C C . LEU A 1 199 ? 17.609 -8.928 -10.690 1.00 95.81 199 LEU A C 1
ATOM 1634 O O . LEU A 1 199 ? 16.421 -9.185 -10.900 1.00 95.81 199 LEU A O 1
ATOM 1638 N N . ASP A 1 200 ? 18.588 -9.650 -11.242 1.00 94.75 200 ASP A N 1
ATOM 1639 C CA . ASP A 1 200 ? 18.351 -10.832 -12.091 1.00 94.75 200 ASP A CA 1
ATOM 1640 C C . ASP A 1 200 ? 18.026 -12.087 -11.262 1.00 94.75 200 ASP A C 1
ATOM 1642 O O . ASP A 1 200 ? 18.692 -13.122 -11.365 1.00 94.75 200 ASP A O 1
ATOM 1646 N N . TYR A 1 201 ? 17.026 -11.997 -10.385 1.00 95.56 201 TYR A N 1
ATOM 1647 C CA . TYR A 1 201 ? 16.484 -13.167 -9.699 1.00 95.56 201 TYR A CA 1
ATOM 1648 C C . TYR A 1 201 ? 15.483 -13.921 -10.577 1.00 95.56 201 TYR A C 1
ATOM 1650 O O . TYR A 1 201 ? 14.917 -13.367 -11.520 1.00 95.56 201 TYR A O 1
ATOM 1658 N N . LYS A 1 202 ? 15.248 -15.193 -10.241 1.00 94.31 202 LYS A N 1
ATOM 1659 C CA . LYS A 1 202 ? 14.248 -16.056 -10.880 1.00 94.31 202 LYS A CA 1
ATOM 1660 C C . LYS A 1 202 ? 13.260 -16.543 -9.823 1.00 94.31 202 LYS A C 1
ATOM 1662 O O . LYS A 1 202 ? 13.602 -17.373 -8.990 1.00 94.31 202 LYS A O 1
ATOM 1667 N N . ALA A 1 203 ? 12.026 -16.049 -9.848 1.00 94.38 203 ALA A N 1
ATOM 1668 C CA . ALA A 1 203 ? 10.976 -16.447 -8.910 1.00 94.38 203 ALA A CA 1
ATOM 1669 C C . ALA A 1 203 ? 10.449 -17.867 -9.180 1.00 94.38 203 ALA A C 1
ATOM 1671 O O . ALA A 1 203 ? 9.824 -18.479 -8.314 1.00 94.38 203 ALA A O 1
ATOM 1672 N N . GLY A 1 204 ? 10.690 -18.418 -10.375 1.00 93.12 204 GLY A N 1
ATOM 1673 C CA . GLY A 1 204 ? 10.289 -19.781 -10.719 1.00 93.12 204 GLY A CA 1
ATOM 1674 C C . GLY A 1 204 ? 8.776 -19.961 -10.607 1.00 93.12 204 GLY A C 1
ATOM 1675 O O . GLY A 1 204 ? 8.023 -19.275 -11.287 1.00 93.12 204 GLY A O 1
ATOM 1676 N N . ILE A 1 205 ? 8.319 -20.874 -9.748 1.00 94.81 205 ILE A N 1
ATOM 1677 C CA . ILE A 1 205 ? 6.883 -21.081 -9.507 1.00 94.81 205 ILE A CA 1
ATOM 1678 C C . ILE A 1 205 ? 6.240 -19.936 -8.710 1.00 94.81 205 ILE A C 1
ATOM 1680 O O . ILE A 1 205 ? 5.038 -19.715 -8.839 1.00 94.81 205 ILE A O 1
ATOM 1684 N N . LEU A 1 206 ? 7.019 -19.176 -7.931 1.00 96.62 206 LEU A N 1
ATOM 1685 C CA . LEU A 1 206 ? 6.495 -18.120 -7.062 1.00 96.62 206 LEU A CA 1
ATOM 1686 C C . LEU A 1 206 ? 5.845 -16.983 -7.853 1.00 96.62 206 LEU A C 1
ATOM 1688 O O . LEU A 1 206 ? 4.874 -16.415 -7.367 1.00 96.62 206 LEU A O 1
ATOM 1692 N N . LYS A 1 207 ? 6.272 -16.727 -9.098 1.00 94.69 207 LYS A N 1
ATOM 1693 C CA . LYS A 1 207 ? 5.619 -15.747 -9.988 1.00 94.69 207 LYS A CA 1
ATOM 1694 C C . LYS A 1 207 ? 4.167 -16.101 -10.326 1.00 94.69 207 LYS A C 1
ATOM 1696 O O . LYS A 1 207 ? 3.421 -15.263 -10.808 1.00 94.69 207 LYS A O 1
ATOM 1701 N N . LYS A 1 208 ? 3.736 -17.349 -10.091 1.00 95.25 208 LYS A N 1
ATOM 1702 C CA . LYS A 1 208 ? 2.325 -17.729 -10.248 1.00 95.25 208 LYS A CA 1
ATOM 1703 C C . LYS A 1 208 ? 1.438 -17.219 -9.117 1.00 95.25 208 LYS A C 1
ATOM 1705 O O . LYS A 1 208 ? 0.223 -17.219 -9.282 1.00 95.25 208 LYS A O 1
ATOM 1710 N N . PHE A 1 209 ? 2.040 -16.837 -7.995 1.00 97.06 209 PHE A N 1
ATOM 1711 C CA . PHE A 1 209 ? 1.348 -16.409 -6.786 1.00 97.06 209 PHE A CA 1
ATOM 1712 C C . PHE A 1 209 ? 1.640 -14.944 -6.492 1.00 97.06 209 PHE A C 1
ATOM 1714 O O . PHE A 1 209 ? 0.701 -14.183 -6.289 1.00 97.06 209 PHE A O 1
ATOM 1721 N N . PHE A 1 210 ? 2.908 -14.542 -6.567 1.00 98.19 210 PHE A N 1
ATOM 1722 C CA . PHE A 1 210 ? 3.373 -13.218 -6.181 1.00 98.19 210 PHE A CA 1
ATOM 1723 C C . PHE A 1 210 ? 3.745 -12.348 -7.375 1.00 98.19 210 PHE A C 1
ATOM 1725 O O . PHE A 1 210 ? 4.322 -12.819 -8.360 1.00 98.19 210 PHE A O 1
ATOM 1732 N N . CYS A 1 211 ? 3.445 -11.062 -7.255 1.00 97.69 211 CYS A N 1
ATOM 1733 C CA . CYS A 1 211 ? 3.865 -10.047 -8.199 1.00 97.69 211 CYS A CA 1
ATOM 1734 C C . CYS A 1 211 ? 5.352 -9.748 -7.996 1.00 97.69 211 CYS A C 1
ATOM 1736 O O . CYS A 1 211 ? 5.774 -9.239 -6.958 1.00 97.69 211 CYS A O 1
ATOM 1738 N N . VAL A 1 212 ? 6.144 -10.104 -9.006 1.00 97.44 212 VAL A N 1
ATOM 1739 C CA . VAL A 1 212 ? 7.611 -10.080 -8.996 1.00 97.44 212 VAL A CA 1
ATOM 1740 C C . VAL A 1 212 ? 8.149 -9.230 -10.144 1.00 97.44 212 VAL A C 1
ATOM 1742 O O . VAL A 1 212 ? 7.445 -8.976 -11.122 1.00 97.44 212 VAL A O 1
ATOM 1745 N N . ALA A 1 213 ? 9.422 -8.843 -10.071 1.00 96.62 213 ALA A N 1
ATOM 1746 C CA . ALA A 1 213 ? 10.079 -8.016 -11.080 1.00 96.62 213 ALA A CA 1
ATOM 1747 C C . ALA A 1 213 ? 10.086 -8.653 -12.470 1.00 96.62 213 ALA A C 1
ATOM 1749 O O . ALA A 1 213 ? 9.933 -7.946 -13.461 1.00 96.62 213 ALA A O 1
ATOM 1750 N N . GLU A 1 214 ? 10.183 -9.984 -12.561 1.00 94.50 214 GLU A N 1
ATOM 1751 C CA . GLU A 1 214 ? 10.076 -10.688 -13.847 1.00 94.50 214 GLU A CA 1
ATOM 1752 C C . GLU A 1 214 ? 8.767 -10.367 -14.584 1.00 94.50 214 GLU A C 1
ATOM 1754 O O . GLU A 1 214 ? 8.778 -10.240 -15.804 1.00 94.50 214 GLU A O 1
ATOM 1759 N N . LEU A 1 215 ? 7.660 -10.197 -13.852 1.00 96.00 215 LEU A N 1
ATOM 1760 C CA . LEU A 1 215 ? 6.357 -9.864 -14.427 1.00 96.00 215 LEU A CA 1
ATOM 1761 C C . LEU A 1 215 ? 6.186 -8.355 -14.611 1.00 96.00 215 LEU A C 1
ATOM 1763 O O . LEU A 1 215 ? 5.704 -7.891 -15.645 1.00 96.00 215 LEU A O 1
ATOM 1767 N N . HIS A 1 216 ? 6.592 -7.592 -13.598 1.00 96.88 216 HIS A N 1
ATOM 1768 C CA . HIS A 1 216 ? 6.304 -6.168 -13.517 1.00 96.88 216 HIS A CA 1
ATOM 1769 C C . HIS A 1 216 ? 7.176 -5.316 -14.449 1.00 96.88 216 HIS A C 1
ATOM 1771 O O . HIS A 1 216 ? 6.732 -4.277 -14.923 1.00 96.88 216 HIS A O 1
ATOM 1777 N N . ARG A 1 217 ? 8.376 -5.777 -14.827 1.00 95.88 217 ARG A N 1
ATOM 1778 C CA . ARG A 1 217 ? 9.174 -5.104 -15.870 1.00 95.88 217 ARG A CA 1
ATOM 1779 C C . ARG A 1 217 ? 8.398 -4.936 -17.174 1.00 95.88 217 ARG A C 1
ATOM 1781 O O . ARG A 1 217 ? 8.508 -3.897 -17.811 1.00 95.88 217 ARG A O 1
ATOM 1788 N N . TRP A 1 218 ? 7.601 -5.935 -17.554 1.00 96.06 218 TRP A N 1
ATOM 1789 C CA . TRP A 1 218 ? 6.815 -5.874 -18.786 1.00 96.06 218 TRP A CA 1
ATOM 1790 C C . TRP A 1 218 ? 5.684 -4.851 -18.714 1.00 96.06 218 TRP A C 1
ATOM 1792 O O . TRP A 1 218 ? 5.410 -4.158 -19.687 1.00 96.06 218 TRP A O 1
ATOM 1802 N N . HIS A 1 219 ? 5.065 -4.723 -17.545 1.00 96.75 219 HIS A N 1
ATOM 1803 C CA . HIS A 1 219 ? 4.081 -3.682 -17.282 1.00 96.75 219 HIS A CA 1
ATOM 1804 C C . HIS A 1 219 ? 4.674 -2.271 -17.472 1.00 96.75 219 HIS A C 1
ATOM 1806 O O . HIS A 1 219 ? 4.002 -1.368 -17.946 1.00 96.75 219 HIS A O 1
ATOM 1812 N N . HIS A 1 220 ? 5.966 -2.091 -17.198 1.00 96.44 220 HIS A N 1
ATOM 1813 C CA . HIS A 1 220 ? 6.694 -0.831 -17.394 1.00 96.44 220 HIS A CA 1
ATOM 1814 C C . HIS A 1 220 ? 7.263 -0.620 -18.809 1.00 96.44 220 HIS A C 1
ATOM 1816 O O . HIS A 1 220 ? 8.045 0.312 -19.022 1.00 96.44 220 HIS A O 1
ATOM 1822 N N . ARG A 1 221 ? 6.913 -1.466 -19.789 1.00 94.94 221 ARG A N 1
ATOM 1823 C CA . ARG A 1 221 ? 7.352 -1.264 -21.179 1.00 94.94 221 ARG A CA 1
ATOM 1824 C C . ARG A 1 221 ? 6.905 0.098 -21.698 1.00 94.94 221 ARG A C 1
ATOM 1826 O O . ARG A 1 221 ? 5.808 0.561 -21.409 1.00 94.94 221 ARG A O 1
ATOM 1833 N N . ALA A 1 222 ? 7.768 0.705 -22.511 1.00 93.06 222 ALA A N 1
ATOM 1834 C CA . ALA A 1 222 ? 7.540 2.039 -23.048 1.00 93.06 222 ALA A CA 1
ATOM 1835 C C . ALA A 1 222 ? 6.324 2.125 -23.980 1.00 93.06 222 ALA A C 1
ATOM 1837 O O . ALA A 1 222 ? 5.719 3.189 -24.076 1.00 93.06 222 ALA A O 1
ATOM 1838 N N . ASP A 1 223 ? 5.979 1.037 -24.674 1.00 90.94 223 ASP A N 1
ATOM 1839 C CA . ASP A 1 223 ? 4.766 0.975 -25.490 1.00 90.94 223 ASP A CA 1
ATOM 1840 C C . ASP A 1 223 ? 3.541 0.814 -24.585 1.00 90.94 223 ASP A C 1
ATOM 1842 O O . ASP A 1 223 ? 3.383 -0.202 -23.899 1.00 90.94 223 ASP A O 1
ATOM 1846 N N . TYR A 1 224 ? 2.651 1.808 -24.615 1.00 85.19 224 TYR A N 1
ATOM 1847 C CA . TYR A 1 224 ? 1.461 1.830 -23.775 1.00 85.19 224 TYR A CA 1
ATOM 1848 C C . TYR A 1 224 ? 0.578 0.588 -23.943 1.00 85.19 224 TYR A C 1
ATOM 1850 O O . TYR A 1 224 ? -0.024 0.154 -22.963 1.00 85.19 224 TYR A O 1
ATOM 1858 N N . LYS A 1 225 ? 0.482 -0.009 -25.141 1.00 86.00 225 LYS A N 1
ATOM 1859 C CA . LYS A 1 225 ? -0.355 -1.203 -25.365 1.00 86.00 225 LYS A CA 1
ATOM 1860 C C . LYS A 1 225 ? 0.220 -2.432 -24.674 1.00 86.00 225 LYS A C 1
ATOM 1862 O O . LYS A 1 225 ? -0.539 -3.226 -24.121 1.00 86.00 225 LYS A O 1
ATOM 1867 N N . ASP A 1 226 ? 1.542 -2.564 -24.681 1.00 88.75 226 ASP A N 1
ATOM 1868 C CA . ASP A 1 226 ? 2.239 -3.690 -24.061 1.00 88.75 226 ASP A CA 1
ATOM 1869 C C . ASP A 1 226 ? 2.228 -3.603 -22.527 1.00 88.75 226 ASP A C 1
ATOM 1871 O O . ASP A 1 226 ? 2.223 -4.634 -21.854 1.00 88.75 226 ASP A O 1
ATOM 1875 N N . ALA A 1 227 ? 2.154 -2.384 -21.985 1.00 90.62 227 ALA A N 1
ATOM 1876 C CA . ALA A 1 227 ? 2.064 -2.093 -20.555 1.00 90.62 227 ALA A CA 1
ATOM 1877 C C . ALA A 1 227 ? 0.716 -2.477 -19.903 1.00 90.62 227 ALA A C 1
ATOM 1879 O O . ALA A 1 227 ? 0.581 -2.415 -18.682 1.00 90.62 227 ALA A O 1
ATOM 1880 N N . GLN A 1 228 ? -0.305 -2.877 -20.676 1.00 94.81 228 GLN A N 1
ATOM 1881 C CA . GLN A 1 228 ? -1.670 -3.102 -20.169 1.00 94.81 228 GLN A CA 1
ATOM 1882 C C . GLN A 1 228 ? -1.880 -4.455 -19.453 1.00 94.81 228 GLN A C 1
ATOM 1884 O O . GLN A 1 228 ? -2.925 -5.095 -19.610 1.00 94.81 228 GLN A O 1
ATOM 1889 N N . VAL A 1 229 ? -0.906 -4.901 -18.662 1.00 96.56 229 VAL A N 1
ATOM 1890 C CA . VAL A 1 229 ? -0.873 -6.216 -18.000 1.00 96.56 229 VAL A CA 1
ATOM 1891 C C . VAL A 1 229 ? -0.182 -6.136 -16.634 1.00 96.56 229 VAL A C 1
ATOM 1893 O O . VAL A 1 229 ? 0.547 -5.184 -16.384 1.00 96.56 229 VAL A O 1
ATOM 1896 N N . ASN A 1 230 ? -0.343 -7.156 -15.784 1.00 97.62 230 ASN A N 1
ATOM 1897 C CA . ASN A 1 230 ? 0.391 -7.349 -14.519 1.00 97.62 230 ASN A CA 1
ATOM 1898 C C . ASN A 1 230 ? 0.312 -6.161 -13.531 1.00 97.62 230 ASN A C 1
ATOM 1900 O O . ASN A 1 230 ? 1.341 -5.657 -13.068 1.00 97.62 230 ASN A O 1
ATOM 1904 N N . TYR A 1 231 ? -0.907 -5.734 -13.198 1.00 97.44 231 TYR A N 1
ATOM 1905 C CA . TYR A 1 231 ? -1.193 -4.593 -12.323 1.00 97.44 231 TYR A CA 1
ATOM 1906 C C . TYR A 1 231 ? -1.079 -4.900 -10.820 1.00 97.44 231 TYR A C 1
ATOM 1908 O O . TYR A 1 231 ? -1.061 -3.980 -10.005 1.00 97.44 231 TYR A O 1
ATOM 1916 N N . GLY A 1 232 ? -1.054 -6.166 -10.404 1.00 96.56 232 GLY A N 1
ATOM 1917 C CA . GLY A 1 232 ? -1.041 -6.531 -8.986 1.00 96.56 232 GLY A CA 1
ATOM 1918 C C . GLY A 1 232 ? 0.207 -6.022 -8.255 1.00 96.56 232 GLY A C 1
ATOM 1919 O O . GLY A 1 232 ? 1.301 -6.001 -8.823 1.00 96.56 232 GLY A O 1
ATOM 1920 N N . ALA A 1 233 ? 0.061 -5.657 -6.980 1.00 95.44 233 ALA A N 1
ATOM 1921 C CA . ALA A 1 233 ? 1.160 -5.152 -6.150 1.00 95.44 233 ALA A CA 1
ATOM 1922 C C . ALA A 1 233 ? 1.812 -6.255 -5.297 1.00 95.44 233 ALA A C 1
ATOM 1924 O O . ALA A 1 233 ? 3.009 -6.199 -5.014 1.00 95.44 233 ALA A O 1
ATOM 1925 N N . TRP A 1 234 ? 1.047 -7.277 -4.904 1.00 97.81 234 TRP A N 1
ATOM 1926 C CA . TRP A 1 234 ? 1.522 -8.410 -4.114 1.00 97.81 234 TRP A CA 1
ATOM 1927 C C . TRP A 1 234 ? 1.085 -9.763 -4.674 1.00 97.81 234 TRP A C 1
ATOM 1929 O O . TRP A 1 234 ? 1.959 -10.601 -4.897 1.00 97.81 234 TRP A O 1
ATOM 1939 N N . LEU A 1 235 ? -0.206 -9.996 -4.945 1.00 98.25 235 LEU A N 1
ATOM 1940 C CA . LEU A 1 235 ? -0.697 -11.261 -5.508 1.00 98.25 235 LEU A CA 1
ATOM 1941 C C . LEU A 1 235 ? -1.077 -11.134 -6.985 1.00 98.25 235 LEU A C 1
ATOM 1943 O O . LEU A 1 235 ? -1.824 -10.247 -7.389 1.00 98.25 235 LEU A O 1
ATOM 1947 N N . THR A 1 236 ? -0.680 -12.123 -7.789 1.00 97.81 236 THR A N 1
ATOM 1948 C CA . THR A 1 236 ? -1.079 -12.199 -9.213 1.00 97.81 236 THR A CA 1
ATOM 1949 C C . THR A 1 236 ? -2.513 -12.690 -9.417 1.00 97.81 236 THR A C 1
ATOM 1951 O O . THR A 1 236 ? -2.996 -12.746 -10.548 1.00 97.81 236 THR A O 1
ATOM 1954 N N . ILE A 1 237 ? -3.206 -13.094 -8.347 1.00 98.25 237 ILE A N 1
ATOM 1955 C CA . ILE A 1 237 ? -4.563 -13.644 -8.442 1.00 98.25 237 ILE A CA 1
ATOM 1956 C C . ILE A 1 237 ? -5.531 -12.641 -9.070 1.00 98.25 237 ILE A C 1
ATOM 1958 O O . ILE A 1 237 ? -6.353 -13.031 -9.893 1.00 98.25 237 ILE A O 1
ATOM 1962 N N . TRP A 1 238 ? -5.391 -11.355 -8.759 1.00 98.25 238 TRP A N 1
ATOM 1963 C CA . TRP A 1 238 ? -6.252 -10.311 -9.304 1.00 98.25 238 TRP A CA 1
ATOM 1964 C C . TRP A 1 238 ? -6.062 -10.150 -10.806 1.00 98.25 238 TRP A C 1
ATOM 1966 O O . TRP A 1 238 ? -7.041 -10.158 -11.549 1.00 98.25 238 TRP A O 1
ATOM 1976 N N . ASP A 1 239 ? -4.811 -10.144 -11.268 1.00 98.25 239 ASP A N 1
ATOM 1977 C CA . ASP A 1 239 ? -4.510 -10.120 -12.695 1.00 98.25 239 ASP A CA 1
ATOM 1978 C C . ASP A 1 239 ? -5.072 -11.340 -13.429 1.00 98.25 239 ASP A C 1
ATOM 1980 O O . ASP A 1 239 ? -5.567 -11.235 -14.548 1.00 98.25 239 ASP A O 1
ATOM 1984 N N . ARG A 1 240 ? -5.043 -12.518 -12.801 1.00 97.12 240 ARG A N 1
ATOM 1985 C CA . ARG A 1 240 ? -5.632 -13.735 -13.380 1.00 97.12 240 ARG A CA 1
ATOM 1986 C C . ARG A 1 240 ? -7.154 -13.642 -13.453 1.00 97.12 240 ARG A C 1
ATOM 1988 O O . ARG A 1 240 ? -7.728 -13.996 -14.477 1.00 97.12 240 ARG A O 1
ATOM 1995 N N . LEU A 1 241 ? -7.799 -13.148 -12.396 1.00 97.62 241 LEU A N 1
ATOM 1996 C CA . LEU A 1 241 ? -9.255 -12.993 -12.330 1.00 97.62 241 LEU A CA 1
ATOM 1997 C C . LEU A 1 241 ? -9.777 -11.953 -13.329 1.00 97.62 241 LEU A C 1
ATOM 1999 O O . LEU A 1 241 ? -10.844 -12.142 -13.904 1.00 97.62 241 LEU A O 1
ATOM 2003 N N . PHE A 1 242 ? -9.019 -10.881 -13.567 1.00 96.38 242 PHE A N 1
ATOM 2004 C CA . PHE A 1 242 ? -9.378 -9.813 -14.505 1.00 96.38 242 PHE A CA 1
ATOM 2005 C C . PHE A 1 242 ? -8.826 -10.038 -15.921 1.00 96.38 242 PHE A C 1
ATOM 2007 O O . PHE A 1 242 ? -9.020 -9.188 -16.791 1.00 96.38 242 PHE A O 1
ATOM 2014 N N . ASN A 1 243 ? -8.173 -11.180 -16.166 1.00 96.31 243 ASN A N 1
ATOM 2015 C CA . ASN A 1 243 ? -7.540 -11.537 -17.436 1.00 96.31 243 ASN A CA 1
ATOM 2016 C C . ASN A 1 243 ? -6.512 -10.495 -17.929 1.00 96.31 243 ASN A C 1
ATOM 2018 O O . ASN A 1 243 ? -6.449 -10.161 -19.110 1.00 96.31 243 ASN A O 1
ATOM 2022 N N . THR A 1 244 ? -5.715 -9.969 -17.000 1.00 96.62 244 THR A N 1
ATOM 2023 C CA . THR A 1 244 ? -4.616 -9.018 -17.232 1.00 96.62 244 THR A CA 1
ATOM 2024 C C . THR A 1 244 ? -3.247 -9.607 -16.890 1.00 96.62 244 THR A C 1
ATOM 2026 O O . THR A 1 244 ? -2.239 -8.915 -16.986 1.00 96.62 244 THR A O 1
ATOM 2029 N N . ALA A 1 245 ? -3.181 -10.883 -16.504 1.00 97.00 245 ALA A N 1
ATOM 2030 C CA . ALA A 1 245 ? -1.921 -11.574 -16.253 1.00 97.00 245 ALA A CA 1
ATOM 2031 C C . ALA A 1 245 ? -1.188 -11.885 -17.566 1.00 97.00 245 ALA A C 1
ATOM 2033 O O . ALA A 1 245 ? -1.744 -12.515 -18.465 1.00 97.00 245 ALA A O 1
ATOM 2034 N N . TYR A 1 246 ? 0.089 -11.519 -17.640 1.00 95.19 246 TYR A N 1
ATOM 2035 C CA . TYR A 1 246 ? 0.975 -11.843 -18.751 1.00 95.19 246 TYR A CA 1
ATOM 2036 C C . TYR A 1 246 ? 2.291 -12.427 -18.234 1.00 95.19 246 TYR A C 1
ATOM 2038 O O . TYR A 1 246 ? 3.085 -11.746 -17.588 1.00 95.19 246 TYR A O 1
ATOM 2046 N N . ASP A 1 247 ? 2.514 -13.705 -18.534 1.00 93.38 247 ASP A N 1
ATOM 2047 C CA . ASP A 1 247 ? 3.727 -14.454 -18.199 1.00 93.38 247 ASP A CA 1
ATOM 2048 C C . ASP A 1 247 ? 4.157 -15.259 -19.431 1.00 93.38 247 ASP A C 1
ATOM 2050 O O . ASP A 1 247 ? 3.688 -16.374 -19.664 1.00 93.38 247 ASP A O 1
ATOM 2054 N N . SER A 1 248 ? 5.001 -14.656 -20.267 1.00 87.25 248 SER A N 1
ATOM 2055 C CA . SER A 1 248 ? 5.470 -15.234 -21.528 1.00 87.25 248 SER A CA 1
ATOM 2056 C C . SER A 1 248 ? 6.979 -15.477 -21.486 1.00 87.25 248 SER A C 1
ATOM 2058 O O . SER A 1 248 ? 7.719 -14.617 -21.003 1.00 87.25 248 SER A O 1
ATOM 2060 N N . PRO A 1 249 ? 7.489 -16.579 -22.072 1.00 81.81 249 PRO A N 1
ATOM 2061 C CA . PRO A 1 249 ? 8.929 -16.783 -22.246 1.00 81.81 249 PRO A CA 1
ATOM 2062 C C . PRO A 1 249 ? 9.628 -15.615 -22.961 1.00 81.81 249 PRO A C 1
ATOM 2064 O O . PRO A 1 249 ? 10.797 -15.343 -22.700 1.00 81.81 249 PRO A O 1
ATOM 2067 N N . LYS A 1 250 ? 8.891 -14.884 -23.809 1.00 79.12 250 LYS A N 1
ATOM 2068 C CA . LYS A 1 250 ? 9.380 -13.711 -24.545 1.00 79.12 250 LYS A CA 1
ATOM 2069 C C . LYS A 1 250 ? 9.752 -12.532 -23.645 1.00 79.12 250 LYS A C 1
ATOM 2071 O O . LYS A 1 250 ? 10.514 -11.673 -24.067 1.00 79.12 250 LYS A O 1
ATOM 2076 N N . MET A 1 251 ? 9.268 -12.488 -22.401 1.00 82.94 251 MET A N 1
ATOM 2077 C CA . MET A 1 251 ? 9.514 -11.363 -21.487 1.00 82.94 251 MET A CA 1
ATOM 2078 C C . MET A 1 251 ? 10.995 -11.114 -21.208 1.00 82.94 251 MET A C 1
ATOM 2080 O O . MET A 1 251 ? 11.386 -9.974 -20.985 1.00 82.94 251 MET A O 1
ATOM 2084 N N . GLN A 1 252 ? 11.820 -12.163 -21.245 1.00 74.38 252 GLN A N 1
ATOM 2085 C CA . GLN A 1 252 ? 13.258 -12.042 -21.004 1.00 74.38 252 GLN A CA 1
ATOM 2086 C C . GLN A 1 252 ? 14.034 -11.571 -22.241 1.00 74.38 252 GLN A C 1
ATOM 2088 O O . GLN A 1 252 ? 15.095 -10.976 -22.099 1.00 74.38 252 GLN A O 1
ATOM 2093 N N . THR A 1 253 ? 13.527 -11.835 -23.447 1.00 79.25 253 THR A N 1
ATOM 2094 C CA . THR A 1 253 ? 14.231 -11.552 -24.708 1.00 79.25 253 THR A CA 1
ATOM 2095 C C . THR A 1 253 ? 13.690 -10.326 -25.441 1.00 79.25 253 THR A C 1
ATOM 2097 O O . THR A 1 253 ? 14.403 -9.742 -26.248 1.00 79.25 253 THR A O 1
ATOM 2100 N N . GLU A 1 254 ? 12.446 -9.926 -25.169 1.00 86.19 254 GLU A N 1
ATOM 2101 C CA . GLU A 1 254 ? 11.704 -8.900 -25.919 1.00 86.19 254 GLU A CA 1
ATOM 2102 C C . GLU A 1 254 ? 11.220 -7.738 -25.029 1.00 86.19 254 GLU A C 1
ATOM 2104 O O . GLU A 1 254 ? 10.290 -7.024 -25.396 1.00 86.19 254 GLU A O 1
ATOM 2109 N N . LEU A 1 255 ? 11.824 -7.522 -23.851 1.00 88.25 255 LEU A N 1
ATOM 2110 C CA . LEU A 1 255 ? 11.403 -6.443 -22.945 1.00 88.25 255 LEU A CA 1
ATOM 2111 C C . LEU A 1 255 ? 11.462 -5.056 -23.617 1.00 88.25 255 LEU A C 1
ATOM 2113 O O . LEU A 1 255 ? 10.563 -4.239 -23.440 1.00 88.25 255 LEU A O 1
ATOM 2117 N N . GLY A 1 256 ? 12.492 -4.787 -24.420 1.00 90.75 256 GLY A N 1
ATOM 2118 C CA . GLY A 1 256 ? 12.665 -3.490 -25.076 1.00 90.75 256 GLY A CA 1
ATOM 2119 C C . GLY A 1 256 ? 12.908 -2.342 -24.084 1.00 90.75 256 GLY A C 1
ATOM 2120 O O . GLY A 1 256 ? 13.507 -2.533 -23.028 1.00 90.75 256 GLY A O 1
ATOM 2121 N N . ALA A 1 257 ? 12.485 -1.129 -24.451 1.00 92.31 257 ALA A N 1
ATOM 2122 C CA . ALA A 1 257 ? 12.659 0.064 -23.621 1.00 92.31 257 ALA A CA 1
ATOM 2123 C C . ALA A 1 257 ? 11.612 0.154 -22.494 1.00 92.31 257 ALA A C 1
ATOM 2125 O O . ALA A 1 257 ? 10.459 -0.238 -22.677 1.00 92.31 257 ALA A O 1
ATOM 2126 N N . ILE A 1 258 ? 12.015 0.739 -21.364 1.00 93.81 258 ILE A N 1
ATOM 2127 C CA . ILE A 1 258 ? 11.150 1.137 -20.241 1.00 93.81 258 ILE A CA 1
ATOM 2128 C C . ILE A 1 258 ? 10.874 2.639 -20.357 1.00 93.81 258 ILE A C 1
ATOM 2130 O O . ILE A 1 258 ? 11.743 3.385 -20.819 1.00 93.81 258 ILE A O 1
ATOM 2134 N N . GLY A 1 259 ? 9.679 3.080 -19.971 1.00 92.19 259 GLY A N 1
ATOM 2135 C CA . GLY A 1 259 ? 9.322 4.495 -19.926 1.00 92.19 259 GLY A CA 1
ATOM 2136 C C . GLY A 1 259 ? 7.924 4.763 -20.469 1.00 92.19 259 GLY A C 1
ATOM 2137 O O . GLY A 1 259 ? 7.022 3.944 -20.338 1.00 92.19 259 GLY A O 1
ATOM 2138 N N . ILE A 1 260 ? 7.766 5.909 -21.134 1.00 90.81 260 ILE A N 1
ATOM 2139 C CA . ILE A 1 260 ? 6.559 6.271 -21.888 1.00 90.81 260 ILE A CA 1
ATOM 2140 C C . ILE A 1 260 ? 7.003 6.698 -23.287 1.00 90.81 260 ILE A C 1
ATOM 2142 O O . ILE A 1 260 ? 7.586 7.772 -23.457 1.00 90.81 260 ILE A O 1
ATOM 2146 N N . ALA A 1 261 ? 6.766 5.857 -24.294 1.00 88.00 261 ALA A N 1
ATOM 2147 C CA . ALA A 1 261 ? 7.249 6.089 -25.656 1.00 88.00 261 ALA A CA 1
ATOM 2148 C C . ALA A 1 261 ? 6.649 7.359 -26.281 1.00 88.00 261 ALA A C 1
ATOM 2150 O O . ALA A 1 261 ? 7.325 8.070 -27.034 1.00 88.00 261 ALA A O 1
ATOM 2151 N N . GLU A 1 262 ? 5.397 7.663 -25.943 1.00 82.62 262 GLU A N 1
ATOM 2152 C CA . GLU A 1 262 ? 4.653 8.818 -26.434 1.00 82.62 262 GLU A CA 1
ATOM 2153 C C . GLU A 1 262 ? 5.155 10.147 -25.837 1.00 82.62 262 GLU A C 1
ATOM 2155 O O . GLU A 1 262 ? 4.907 11.207 -26.413 1.00 82.62 262 GLU A O 1
ATOM 2160 N N . GLU A 1 263 ? 5.906 10.115 -24.727 1.00 81.75 263 GLU A N 1
ATOM 2161 C CA . GLU A 1 263 ? 6.344 11.303 -23.983 1.00 81.75 263 GLU A CA 1
ATOM 2162 C C . GLU A 1 263 ? 7.862 11.359 -23.756 1.00 81.75 263 GLU A C 1
ATOM 2164 O O . GLU A 1 263 ? 8.356 11.439 -22.633 1.00 81.75 263 GLU A O 1
ATOM 2169 N N . LYS A 1 264 ? 8.627 11.420 -24.852 1.00 75.38 264 LYS A N 1
ATOM 2170 C CA . LYS A 1 264 ? 10.106 11.466 -24.830 1.00 75.38 264 LYS A CA 1
ATOM 2171 C C . LYS A 1 264 ? 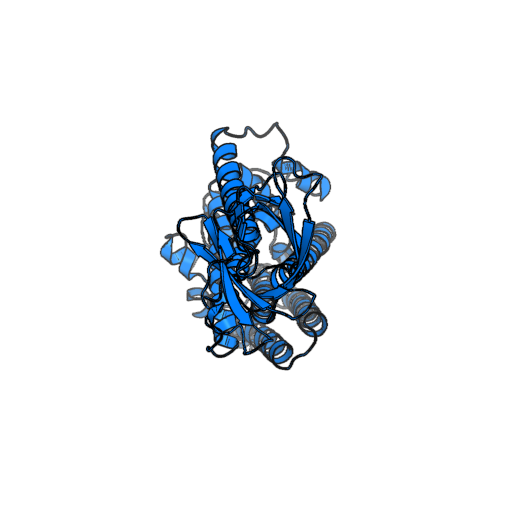10.724 12.588 -23.981 1.00 75.38 264 LYS A C 1
ATOM 2173 O O . LYS A 1 264 ? 11.872 12.474 -23.570 1.00 75.38 264 LYS A O 1
ATOM 2178 N N . ASN A 1 265 ? 9.989 13.675 -23.736 1.00 81.06 265 ASN A N 1
ATOM 2179 C CA . ASN A 1 265 ? 10.445 14.831 -22.956 1.00 81.06 265 ASN A CA 1
ATOM 2180 C C . ASN A 1 265 ? 9.696 14.953 -21.619 1.00 81.06 265 ASN A C 1
ATOM 2182 O O . ASN A 1 265 ? 9.368 16.066 -21.193 1.00 81.06 265 ASN A O 1
ATOM 2186 N N . PHE A 1 266 ? 9.392 13.822 -20.971 1.00 87.69 266 PHE A N 1
ATOM 2187 C CA . PHE A 1 266 ? 8.752 13.824 -19.658 1.00 87.69 266 PHE A CA 1
ATOM 2188 C C . PHE A 1 266 ? 9.564 14.680 -18.665 1.00 87.69 266 PHE A C 1
ATOM 2190 O O . PHE A 1 266 ? 10.801 14.612 -18.659 1.00 87.69 266 PHE A O 1
ATOM 2197 N N . PRO A 1 267 ? 8.928 15.525 -17.830 1.00 88.81 267 PRO A N 1
ATOM 2198 C CA . PRO A 1 267 ? 9.671 16.421 -16.952 1.00 88.81 267 PRO A CA 1
ATOM 2199 C C . PRO A 1 267 ? 10.607 15.657 -16.009 1.00 88.81 267 PRO A C 1
ATOM 2201 O O . PRO A 1 267 ? 10.182 14.696 -15.391 1.00 88.81 267 PRO A O 1
ATOM 2204 N N . LYS A 1 268 ? 11.854 16.110 -15.831 1.00 87.06 268 LYS A N 1
ATOM 2205 C CA . LYS A 1 268 ? 12.848 15.481 -14.927 1.00 87.06 268 LYS A CA 1
ATOM 2206 C C . LYS A 1 268 ? 12.989 16.180 -13.568 1.00 87.06 268 LYS A C 1
ATOM 2208 O O . LYS A 1 268 ? 13.965 15.995 -12.855 1.00 87.06 268 LYS A O 1
ATOM 2213 N N . ASN A 1 269 ? 12.036 17.041 -13.224 1.00 89.25 269 ASN A N 1
ATOM 2214 C CA . ASN A 1 269 ? 12.032 17.798 -11.975 1.00 89.25 269 ASN A CA 1
ATOM 2215 C C . ASN A 1 269 ? 10.741 17.516 -11.209 1.00 89.25 269 ASN A C 1
ATOM 2217 O O . ASN A 1 269 ? 9.666 17.551 -11.810 1.00 89.25 269 ASN A O 1
ATOM 2221 N N . TYR A 1 270 ? 10.859 17.319 -9.894 1.00 90.69 270 TYR A N 1
ATOM 2222 C CA . TYR A 1 270 ? 9.741 16.959 -9.023 1.00 90.69 270 TYR A CA 1
ATOM 2223 C C . TYR A 1 270 ? 8.538 17.896 -9.182 1.00 90.69 270 TYR A C 1
ATOM 2225 O O . TYR A 1 270 ? 7.435 17.432 -9.438 1.00 90.69 270 TYR A O 1
ATOM 2233 N N . TRP A 1 271 ? 8.730 19.217 -9.122 1.00 89.94 271 TRP A N 1
ATOM 2234 C CA . TRP A 1 271 ? 7.619 20.174 -9.200 1.00 89.94 271 TRP A CA 1
ATOM 2235 C C . TRP A 1 271 ? 6.936 20.181 -10.565 1.00 89.94 271 TRP A C 1
ATOM 2237 O O . TRP A 1 271 ? 5.713 20.295 -10.654 1.00 89.94 271 TRP A O 1
ATOM 2247 N N . LYS A 1 272 ? 7.710 20.013 -11.641 1.00 90.50 272 LYS A N 1
ATOM 2248 C CA . LYS A 1 272 ? 7.143 19.894 -12.988 1.00 90.50 272 LYS A CA 1
ATOM 2249 C C . LYS A 1 272 ? 6.354 18.592 -13.150 1.00 90.50 272 LYS A C 1
ATOM 2251 O O . LYS A 1 272 ? 5.301 18.622 -13.777 1.00 90.50 272 LYS A O 1
ATOM 2256 N N . GLN A 1 273 ? 6.829 17.485 -12.573 1.00 92.69 273 GLN A N 1
ATOM 2257 C CA . GLN A 1 273 ? 6.087 16.221 -12.535 1.00 92.69 273 GLN A CA 1
ATOM 2258 C C . GLN A 1 273 ? 4.842 16.325 -11.636 1.00 92.69 273 GLN A C 1
ATOM 2260 O O . GLN A 1 273 ? 3.776 15.870 -12.021 1.00 92.69 273 GLN A O 1
ATOM 2265 N N . PHE A 1 274 ? 4.915 16.998 -10.488 1.00 91.75 274 PHE A N 1
ATOM 2266 C CA . PHE A 1 274 ? 3.770 17.221 -9.599 1.00 91.75 274 PHE A CA 1
ATOM 2267 C C . PHE A 1 274 ? 2.645 18.020 -10.277 1.00 91.75 274 PHE A C 1
ATOM 2269 O O . PHE A 1 274 ? 1.470 17.702 -10.141 1.00 91.75 274 PHE A O 1
ATOM 2276 N N . LEU A 1 275 ? 2.982 19.047 -11.060 1.00 91.19 275 LEU A N 1
ATOM 2277 C CA . LEU A 1 275 ? 1.985 19.857 -11.771 1.00 91.19 275 LEU A CA 1
ATOM 2278 C C . LEU A 1 275 ? 1.521 19.242 -13.103 1.00 91.19 275 LEU A C 1
ATOM 2280 O O . LEU A 1 275 ? 0.530 19.704 -13.676 1.00 91.19 275 LEU A O 1
ATOM 2284 N N . TYR A 1 276 ? 2.206 18.208 -13.600 1.00 89.12 276 TYR A N 1
ATOM 2285 C CA . TYR A 1 276 ? 1.937 17.587 -14.900 1.00 89.12 276 TYR A CA 1
ATOM 2286 C C . TYR A 1 276 ? 0.465 17.147 -15.090 1.00 89.12 276 TYR A C 1
ATOM 2288 O O . TYR A 1 276 ? -0.130 17.524 -16.107 1.00 89.12 276 TYR A O 1
ATOM 2296 N N . PRO A 1 277 ? -0.197 16.469 -14.126 1.00 89.44 277 PRO A N 1
ATOM 2297 C CA . PRO A 1 277 ? -1.578 16.001 -14.297 1.00 89.44 277 PRO A CA 1
ATOM 2298 C C . PRO A 1 277 ? -2.617 17.117 -14.483 1.00 89.44 277 PRO A C 1
ATOM 2300 O O . PRO A 1 277 ? -3.682 16.893 -15.074 1.00 89.44 277 PRO A O 1
ATOM 2303 N N . PHE A 1 278 ? -2.301 18.322 -14.001 1.00 87.75 278 PHE A N 1
ATOM 2304 C CA . PHE A 1 278 ? -3.202 19.475 -13.951 1.00 87.75 278 PHE A CA 1
ATOM 2305 C C . PHE A 1 278 ? -3.003 20.454 -15.113 1.00 87.75 278 PHE A C 1
ATOM 2307 O O . PHE A 1 278 ? -3.745 21.429 -15.245 1.00 87.75 278 PHE A O 1
ATOM 2314 N N . ASN A 1 279 ? -2.027 20.207 -15.988 1.00 77.38 279 ASN A N 1
ATOM 2315 C CA . ASN A 1 279 ? -1.773 21.083 -17.119 1.00 77.38 279 ASN A CA 1
ATOM 2316 C C . ASN A 1 279 ? -2.897 20.969 -18.174 1.00 77.38 279 ASN A C 1
ATOM 2318 O O . ASN A 1 279 ? -3.100 19.923 -18.798 1.00 77.38 279 ASN A O 1
ATOM 2322 N N . LYS A 1 280 ? -3.625 22.077 -18.389 1.00 55.78 280 LYS A N 1
ATOM 2323 C CA . LYS A 1 280 ? -4.818 22.181 -19.257 1.00 55.78 280 LYS A CA 1
ATOM 2324 C C . LYS A 1 280 ? -4.578 21.832 -20.728 1.00 55.78 280 LYS A C 1
ATOM 2326 O O . LYS A 1 280 ? -5.543 21.555 -21.436 1.00 55.78 280 LYS A O 1
ATOM 2331 N N . LYS A 1 281 ? -3.325 21.816 -21.201 1.00 56.25 281 LYS A N 1
ATOM 2332 C CA . LYS A 1 281 ? -3.004 21.413 -22.584 1.00 56.25 281 LYS A CA 1
ATOM 2333 C C . LYS A 1 281 ? -3.350 19.948 -22.883 1.00 56.25 281 LYS A C 1
ATOM 2335 O O . LYS A 1 281 ? -3.478 19.588 -24.047 1.00 56.25 281 LYS A O 1
ATOM 2340 N N . ILE A 1 282 ? -3.564 19.121 -21.859 1.00 52.66 282 ILE A N 1
ATOM 2341 C CA . ILE A 1 282 ? -3.945 17.718 -22.019 1.00 52.66 282 ILE A CA 1
ATOM 2342 C C . ILE A 1 282 ? -5.455 17.583 -21.755 1.00 52.66 282 ILE A C 1
ATOM 2344 O O . ILE A 1 282 ? -5.870 17.455 -20.600 1.00 52.66 282 ILE A O 1
ATOM 2348 N N . ARG A 1 283 ? -6.275 17.640 -22.820 1.00 42.62 283 ARG A N 1
ATOM 2349 C CA . ARG A 1 283 ? -7.757 17.556 -22.799 1.00 42.62 283 ARG A CA 1
ATOM 2350 C C . ARG A 1 283 ? -8.249 16.506 -21.789 1.00 42.62 283 ARG A C 1
ATOM 2352 O O . ARG A 1 283 ? -7.860 15.349 -21.898 1.00 42.62 283 ARG A O 1
ATOM 2359 N N . GLN A 1 284 ? -9.078 16.904 -20.820 1.00 50.75 284 GLN A N 1
ATOM 2360 C CA . GLN A 1 284 ? -9.766 16.003 -19.884 1.00 50.75 284 GLN A CA 1
ATOM 2361 C C . GLN A 1 284 ? -11.220 15.805 -20.341 1.00 50.75 284 GLN A C 1
ATOM 2363 O O . GLN A 1 284 ? -11.887 16.777 -20.693 1.00 50.75 284 GLN A O 1
ATOM 2368 N N . ASN A 1 285 ? -11.724 14.568 -20.324 1.00 43.78 285 ASN A N 1
ATOM 2369 C CA . ASN A 1 285 ? -13.136 14.278 -20.597 1.00 43.78 285 ASN A CA 1
ATOM 2370 C C . ASN A 1 285 ? -13.994 14.514 -19.338 1.00 43.78 285 ASN A C 1
ATOM 2372 O O . ASN A 1 285 ? -13.684 14.004 -18.262 1.00 43.78 285 ASN A O 1
ATOM 2376 N N . SER A 1 286 ? -15.098 15.253 -19.475 1.00 45.84 286 SER A N 1
ATOM 2377 C CA . SER A 1 286 ? -15.958 15.717 -18.369 1.00 45.84 286 SER A CA 1
ATOM 2378 C C . SER A 1 286 ? -16.658 14.602 -17.576 1.00 45.84 286 SER A C 1
ATOM 2380 O O . SER A 1 286 ? -16.964 14.788 -16.401 1.00 45.84 286 SER A O 1
ATOM 2382 N N . LYS A 1 287 ? -16.851 13.413 -18.165 1.00 45.47 287 LYS A N 1
ATOM 2383 C CA . LYS A 1 287 ? -17.445 12.241 -17.487 1.00 45.47 287 LYS A CA 1
ATOM 2384 C C . LYS A 1 287 ? -16.575 11.686 -16.342 1.00 45.47 287 LYS A C 1
ATOM 2386 O O . LYS A 1 287 ? -17.096 11.044 -15.438 1.00 45.47 287 LYS A O 1
ATOM 2391 N N . THR A 1 288 ? -15.271 11.967 -16.346 1.00 49.09 288 THR A N 1
ATOM 2392 C CA . THR A 1 288 ? -14.299 11.474 -15.351 1.00 49.09 288 THR A CA 1
ATOM 2393 C C . THR A 1 288 ? -14.401 12.200 -14.002 1.00 49.09 288 THR A C 1
ATOM 2395 O O . THR A 1 288 ? -14.114 11.607 -12.966 1.00 49.09 288 THR A O 1
ATOM 2398 N N . ILE A 1 289 ? -14.868 13.456 -13.987 1.00 50.03 289 ILE A N 1
ATOM 2399 C CA . ILE A 1 289 ? -15.063 14.232 -12.747 1.00 50.03 289 ILE A CA 1
ATOM 2400 C C . ILE A 1 289 ? -16.197 13.631 -11.902 1.00 50.03 289 ILE A C 1
ATOM 2402 O O . ILE A 1 289 ? -16.082 13.564 -10.682 1.00 50.03 289 ILE A O 1
ATOM 2406 N N . LEU A 1 290 ? -17.254 13.119 -12.543 1.00 45.62 290 LEU A N 1
ATOM 2407 C CA . LEU A 1 290 ? -18.401 12.513 -11.859 1.00 45.62 290 LEU 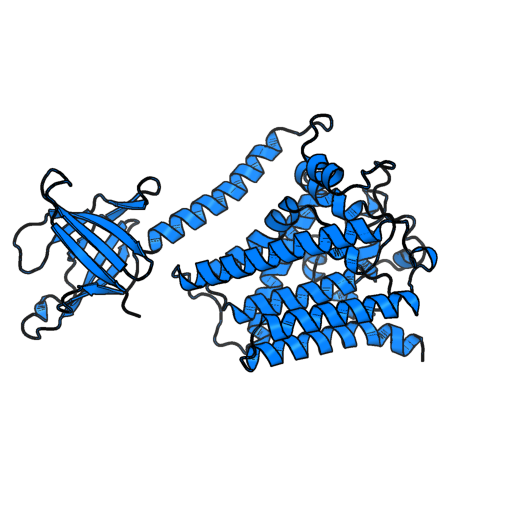A CA 1
ATOM 2408 C C . LEU A 1 290 ? -18.060 11.198 -11.142 1.00 45.62 290 LEU A C 1
ATOM 2410 O O . LEU A 1 290 ? -18.592 10.950 -10.066 1.00 45.62 290 LEU A O 1
ATOM 2414 N N . LEU A 1 291 ? -17.161 10.375 -11.693 1.00 47.81 291 LEU A N 1
ATOM 2415 C CA . LEU A 1 291 ? -16.776 9.102 -11.069 1.00 47.81 291 LEU A CA 1
ATOM 2416 C C . LEU A 1 291 ? -15.902 9.315 -9.820 1.00 47.81 291 LEU A C 1
ATOM 2418 O O . LEU A 1 291 ? -16.067 8.625 -8.819 1.00 47.81 291 LEU A O 1
ATOM 2422 N N . ILE A 1 292 ? -15.006 10.307 -9.864 1.00 51.19 292 ILE A N 1
ATOM 2423 C CA . ILE A 1 292 ? -14.160 10.702 -8.727 1.00 51.19 292 ILE A CA 1
ATOM 2424 C C . ILE A 1 292 ? -15.001 11.399 -7.661 1.00 51.19 292 ILE A C 1
ATOM 2426 O O . ILE A 1 292 ? -14.837 11.107 -6.481 1.00 51.19 292 ILE A O 1
ATOM 2430 N N . ALA A 1 293 ? -15.941 12.260 -8.063 1.00 49.00 293 ALA A N 1
ATOM 2431 C CA . ALA A 1 293 ? -16.930 12.808 -7.148 1.00 49.00 293 ALA A CA 1
ATOM 2432 C C . ALA A 1 293 ? -17.722 11.678 -6.483 1.00 49.00 293 ALA A C 1
ATOM 2434 O O . ALA A 1 293 ? -17.816 11.682 -5.271 1.00 49.00 293 ALA A O 1
ATOM 2435 N N . ALA A 1 294 ? -18.179 10.660 -7.220 1.00 48.72 294 ALA A N 1
ATOM 2436 C CA . ALA A 1 294 ? -18.875 9.508 -6.646 1.00 48.72 294 ALA A CA 1
ATOM 2437 C C . ALA A 1 294 ? -17.996 8.682 -5.687 1.00 48.72 294 ALA A C 1
ATOM 2439 O O . ALA A 1 294 ? -18.466 8.297 -4.624 1.00 48.72 294 ALA A O 1
ATOM 2440 N N . MET A 1 295 ? -16.716 8.449 -5.996 1.00 48.12 295 MET A N 1
ATOM 2441 C CA . MET A 1 295 ? -15.789 7.748 -5.093 1.00 48.12 295 MET A CA 1
ATOM 2442 C C . MET A 1 295 ? -15.458 8.568 -3.836 1.00 48.12 295 MET A C 1
ATOM 2444 O O . MET A 1 295 ? -15.455 8.026 -2.733 1.00 48.12 295 MET A O 1
ATOM 2448 N N . LEU A 1 296 ? -15.229 9.877 -3.962 1.00 51.16 296 LEU A N 1
ATOM 2449 C CA . LEU A 1 296 ? -15.061 10.785 -2.820 1.00 51.16 296 LEU A CA 1
ATOM 2450 C C . LEU A 1 296 ? -16.367 10.939 -2.019 1.00 51.16 296 LEU A C 1
ATOM 2452 O O . LEU A 1 296 ? -16.319 11.072 -0.802 1.00 51.16 296 LEU A O 1
ATOM 2456 N N . PHE A 1 297 ? -17.526 10.856 -2.675 1.00 47.50 297 PHE A N 1
ATOM 2457 C CA . PHE A 1 297 ? -18.857 10.925 -2.066 1.00 47.50 297 PHE A CA 1
ATOM 2458 C C . PHE A 1 297 ? -19.217 9.633 -1.328 1.00 47.50 297 PHE A C 1
ATOM 2460 O O . PHE A 1 297 ? -19.760 9.706 -0.235 1.00 47.50 297 PHE A O 1
ATOM 2467 N N . ILE A 1 298 ? -18.837 8.458 -1.844 1.00 47.59 298 ILE A N 1
ATOM 2468 C CA . ILE A 1 298 ? -18.933 7.183 -1.113 1.00 47.59 298 ILE A CA 1
ATOM 2469 C C . ILE A 1 298 ? -18.065 7.240 0.148 1.00 47.59 298 ILE A C 1
ATOM 2471 O O . ILE A 1 298 ? -18.533 6.864 1.218 1.00 47.59 298 ILE A O 1
ATOM 2475 N N . ASN A 1 299 ? -16.846 7.787 0.060 1.00 44.69 299 ASN A N 1
ATOM 2476 C CA . ASN A 1 299 ? -16.022 8.030 1.247 1.00 44.69 299 ASN A CA 1
ATOM 2477 C C . ASN A 1 299 ? -16.715 9.010 2.213 1.00 44.69 299 ASN A C 1
ATOM 2479 O O . ASN A 1 299 ? -16.805 8.725 3.401 1.00 44.69 299 ASN A O 1
ATOM 2483 N N . GLY A 1 300 ? -17.272 10.118 1.716 1.00 50.88 300 GLY A N 1
ATOM 2484 C CA . GLY A 1 300 ? -18.003 11.098 2.527 1.00 50.88 300 GLY A CA 1
ATOM 2485 C C . GLY A 1 300 ? -19.239 10.531 3.234 1.00 50.88 300 GLY A C 1
ATOM 2486 O O . GLY A 1 300 ? -19.429 10.801 4.417 1.00 50.88 300 GLY A O 1
ATOM 2487 N N . ILE A 1 301 ? -20.045 9.708 2.555 1.00 50.75 301 ILE A N 1
ATOM 2488 C CA . ILE A 1 301 ? -21.213 9.034 3.143 1.00 50.75 301 ILE A CA 1
ATOM 2489 C C . ILE A 1 301 ? -20.765 8.042 4.212 1.00 50.75 301 ILE A C 1
ATOM 2491 O O . ILE A 1 301 ? -21.345 8.027 5.291 1.00 50.75 301 ILE A O 1
ATOM 2495 N N . VAL A 1 302 ? -19.723 7.247 3.949 1.00 50.97 302 VAL A N 1
ATOM 2496 C CA . VAL A 1 302 ? -19.194 6.291 4.930 1.00 50.97 302 VAL A CA 1
ATOM 2497 C C . VAL A 1 302 ? -18.666 7.031 6.162 1.00 50.97 302 VAL A C 1
ATOM 2499 O O . VAL A 1 302 ? -19.087 6.720 7.268 1.00 50.97 302 VAL A O 1
ATOM 2502 N N . PHE A 1 303 ? -17.852 8.080 6.002 1.00 51.62 303 PHE A N 1
ATOM 2503 C CA . PHE A 1 303 ? -17.361 8.876 7.135 1.00 51.62 303 PHE A CA 1
ATOM 2504 C C . PHE A 1 303 ? -18.479 9.607 7.891 1.00 51.62 303 PHE A C 1
ATOM 2506 O O . PHE A 1 303 ? -18.456 9.641 9.120 1.00 51.62 303 PHE A O 1
ATOM 2513 N N . SER A 1 304 ? -19.464 10.169 7.185 1.00 53.00 304 SER A N 1
ATOM 2514 C CA . SER A 1 304 ? -20.619 10.832 7.801 1.00 53.00 304 SER A CA 1
ATOM 2515 C C . SER A 1 304 ? -21.468 9.838 8.589 1.00 53.00 304 SER A C 1
ATOM 2517 O O . SER A 1 304 ? -21.799 10.091 9.744 1.00 53.00 304 SER A O 1
ATOM 2519 N N . GLN A 1 305 ? -21.732 8.663 8.013 1.00 56.16 305 GLN A N 1
ATOM 2520 C CA . GLN A 1 305 ? -22.495 7.604 8.660 1.00 56.16 305 GLN A CA 1
ATOM 2521 C C . GLN A 1 305 ? -21.755 7.031 9.875 1.00 56.16 305 GLN A C 1
ATOM 2523 O O . GLN A 1 305 ? -22.365 6.790 10.911 1.00 56.16 305 GLN A O 1
ATOM 2528 N N . MET A 1 306 ? -20.433 6.890 9.799 1.00 59.97 306 MET A N 1
ATOM 2529 C CA . MET A 1 306 ? -19.614 6.435 10.925 1.00 59.97 306 MET A CA 1
ATOM 2530 C C . MET A 1 306 ? -19.539 7.459 12.052 1.00 59.97 306 MET A C 1
ATOM 2532 O O . MET A 1 306 ? -19.589 7.084 13.220 1.00 59.97 306 MET A O 1
ATOM 2536 N N . TYR A 1 307 ? -19.462 8.751 11.724 1.00 67.44 307 TYR A N 1
ATOM 2537 C CA . TYR A 1 307 ? -19.566 9.798 12.735 1.00 67.44 307 TYR A CA 1
ATOM 2538 C C . TYR A 1 307 ? -20.972 9.825 13.346 1.00 67.44 307 TYR A C 1
ATOM 2540 O O . TYR A 1 307 ? -21.099 9.955 14.557 1.00 67.44 307 TYR A O 1
ATOM 2548 N N . ALA A 1 308 ? -22.017 9.622 12.539 1.00 77.25 308 ALA A N 1
ATOM 2549 C CA . ALA A 1 308 ? -23.397 9.517 13.006 1.00 77.25 308 ALA A CA 1
ATOM 2550 C C . ALA A 1 308 ? -23.598 8.346 13.978 1.00 77.25 308 ALA A C 1
ATOM 2552 O O . ALA A 1 308 ? -24.317 8.475 14.967 1.00 77.25 308 ALA A O 1
ATOM 2553 N N . ASP A 1 309 ? -22.948 7.211 13.735 1.00 83.00 309 ASP A N 1
ATOM 2554 C CA . ASP A 1 309 ? -23.058 6.040 14.603 1.00 83.00 309 ASP A CA 1
ATOM 2555 C C . ASP A 1 309 ? -22.115 6.120 15.827 1.00 83.00 309 ASP A C 1
ATOM 2557 O O . ASP A 1 309 ? -22.232 5.307 16.744 1.00 83.00 309 ASP A O 1
ATOM 2561 N N . ALA A 1 310 ? -21.252 7.142 15.931 1.00 84.00 310 ALA A N 1
ATOM 2562 C CA . ALA A 1 310 ? -20.327 7.331 17.057 1.00 84.00 310 ALA A CA 1
ATOM 2563 C C . ALA A 1 310 ? -21.020 7.590 18.409 1.00 84.00 310 ALA A C 1
ATOM 2565 O O . ALA A 1 310 ? -20.383 7.469 19.456 1.00 84.00 310 ALA A O 1
ATOM 2566 N N . ILE A 1 311 ? -22.316 7.925 18.427 1.00 87.81 311 ILE A N 1
ATOM 2567 C CA . ILE A 1 311 ? -23.096 8.016 19.672 1.00 87.81 311 ILE A CA 1
ATOM 2568 C C . ILE A 1 311 ? -23.536 6.643 20.198 1.00 87.81 311 ILE A C 1
ATOM 2570 O O . ILE A 1 311 ? -23.921 6.521 21.360 1.00 87.81 311 ILE A O 1
ATOM 2574 N N . THR A 1 312 ? -23.498 5.596 19.370 1.00 90.56 312 THR A N 1
ATOM 2575 C CA . THR A 1 312 ? -23.942 4.258 19.774 1.00 90.56 312 THR A CA 1
ATOM 2576 C C . THR A 1 312 ? -22.986 3.631 20.790 1.00 90.56 312 THR A C 1
ATOM 2578 O O . THR A 1 312 ? -21.781 3.903 20.804 1.00 90.56 312 THR A O 1
ATOM 2581 N N . GLY A 1 313 ? -23.530 2.797 21.673 1.00 88.75 313 GLY A N 1
ATOM 2582 C CA . GLY A 1 313 ? -22.788 2.129 22.740 1.00 88.75 313 GLY A CA 1
ATOM 2583 C C . GLY A 1 313 ? -23.278 2.487 24.139 1.00 88.75 313 GLY A C 1
ATOM 2584 O O . GLY A 1 313 ? -24.372 3.021 24.330 1.00 88.75 313 GLY A O 1
ATOM 2585 N N . ASN A 1 314 ? -22.468 2.143 25.135 1.00 94.12 314 ASN A N 1
ATOM 2586 C CA . ASN A 1 314 ? -22.826 2.260 26.540 1.00 94.12 314 ASN A CA 1
ATOM 2587 C C . ASN A 1 314 ? -22.235 3.527 27.152 1.00 94.12 314 ASN A C 1
ATOM 2589 O O . ASN A 1 314 ? -21.060 3.838 26.982 1.00 94.12 314 ASN A O 1
ATOM 2593 N N . TRP A 1 315 ? -23.056 4.230 27.918 1.00 95.00 315 TRP A N 1
ATOM 2594 C CA . TRP A 1 315 ? -22.737 5.522 28.501 1.00 95.00 315 TRP A CA 1
ATOM 2595 C C . TRP A 1 315 ? -23.143 5.556 29.970 1.00 95.00 315 TRP A C 1
ATOM 2597 O O . TRP A 1 315 ? -24.125 4.934 30.365 1.00 95.00 315 TRP A O 1
ATOM 2607 N N . GLN A 1 316 ? -22.415 6.302 30.787 1.00 94.75 316 GLN A N 1
ATOM 2608 C CA . GLN A 1 316 ? -22.691 6.521 32.201 1.00 94.75 316 GLN A CA 1
ATOM 2609 C C . GLN A 1 316 ? -22.917 8.007 32.448 1.00 94.75 316 GLN A C 1
ATOM 2611 O O . GLN A 1 316 ? -22.179 8.840 31.933 1.00 94.75 316 GLN A O 1
ATOM 2616 N N . LEU A 1 317 ? -23.928 8.356 33.246 1.00 91.19 317 LEU A N 1
ATOM 2617 C CA . LEU A 1 317 ? -24.089 9.740 33.690 1.00 91.19 317 LEU A CA 1
ATOM 2618 C C . LEU A 1 317 ? -22.912 10.151 34.574 1.00 91.19 317 LEU A C 1
ATOM 2620 O O . LEU A 1 317 ? -22.442 9.361 35.387 1.00 91.19 317 LEU A O 1
ATOM 2624 N N . GLN A 1 318 ? -22.489 11.409 34.471 1.00 88.75 318 GLN A N 1
ATOM 2625 C CA . GLN A 1 318 ? -21.372 11.953 35.251 1.00 88.75 318 GLN A CA 1
ATOM 2626 C C . GLN A 1 318 ? -21.534 11.803 36.776 1.00 88.75 318 GLN A C 1
ATOM 2628 O O . GLN A 1 318 ? -20.545 11.672 37.488 1.00 88.75 318 GLN A O 1
ATOM 2633 N N . ASP A 1 319 ? -22.767 11.790 37.289 1.00 87.31 319 ASP A N 1
ATOM 2634 C CA . ASP A 1 319 ? -23.059 11.551 38.713 1.00 87.31 319 ASP A CA 1
ATOM 2635 C C . ASP A 1 319 ? -22.991 10.060 39.117 1.00 87.31 319 ASP A C 1
ATOM 2637 O O . ASP A 1 319 ? -23.180 9.705 40.282 1.00 87.31 319 ASP A O 1
ATOM 2641 N N . GLY A 1 320 ? -22.726 9.170 38.158 1.00 88.81 320 GLY A N 1
ATOM 2642 C CA . GLY A 1 320 ? -22.626 7.727 38.341 1.00 88.81 320 GLY A CA 1
ATOM 2643 C C . GLY A 1 320 ? -23.953 7.040 38.666 1.00 88.81 320 GLY A C 1
ATOM 2644 O O . GLY A 1 320 ? -23.943 5.855 38.992 1.00 88.81 320 GLY A O 1
ATOM 2645 N N . SER A 1 321 ? -25.083 7.751 38.599 1.00 90.12 321 SER A N 1
ATOM 2646 C CA . SER A 1 321 ? -26.383 7.245 39.054 1.00 90.12 321 SER A CA 1
ATOM 2647 C C . SER A 1 321 ? -26.975 6.177 38.137 1.00 90.12 321 SER A C 1
ATOM 2649 O O . SER A 1 321 ? -27.637 5.255 38.618 1.00 90.12 321 SER A O 1
ATOM 2651 N N . LYS A 1 322 ? -26.747 6.292 36.824 1.00 92.25 322 LYS A N 1
ATOM 2652 C CA . LYS A 1 322 ? -27.324 5.413 35.802 1.00 92.25 322 LYS A CA 1
ATOM 2653 C C . LYS A 1 322 ? -26.348 5.170 34.657 1.00 92.25 322 LYS A C 1
ATOM 2655 O O . LYS A 1 322 ? -25.495 6.013 34.365 1.00 92.25 322 LYS A O 1
ATOM 2660 N N . LYS A 1 323 ? -26.528 4.041 33.972 1.00 94.56 323 LYS A N 1
ATOM 2661 C CA . LYS A 1 323 ? -25.911 3.763 32.675 1.00 94.56 323 LYS A CA 1
ATOM 2662 C C . LYS A 1 323 ? -26.985 3.517 31.620 1.00 94.56 323 LYS A C 1
ATOM 2664 O O . LYS A 1 323 ? -27.985 2.841 31.880 1.00 94.56 323 LYS A O 1
ATOM 2669 N N . ILE A 1 324 ? -26.769 4.081 30.439 1.00 94.31 324 ILE A N 1
ATOM 2670 C CA . ILE A 1 324 ? -27.671 4.013 29.294 1.00 94.31 324 ILE A CA 1
ATOM 2671 C C . ILE A 1 324 ? -26.968 3.367 28.103 1.00 94.31 324 ILE A C 1
ATOM 2673 O O . ILE A 1 324 ? -25.777 3.571 27.893 1.00 94.31 324 ILE A O 1
ATOM 2677 N N . SER A 1 325 ? -27.706 2.585 27.326 1.00 93.81 325 SER A N 1
ATOM 2678 C CA . SER A 1 325 ? -27.249 2.003 26.071 1.00 93.81 325 SER A CA 1
ATOM 2679 C C . SER A 1 325 ? -27.951 2.729 24.938 1.00 93.81 325 SER A C 1
ATOM 2681 O O . SER A 1 325 ? -29.183 2.807 24.934 1.00 93.81 325 SER A O 1
ATOM 2683 N N . VAL A 1 326 ? -27.174 3.308 24.028 1.00 93.25 326 VAL A N 1
ATOM 2684 C CA . VAL A 1 326 ? -27.671 3.999 22.840 1.00 93.25 326 VAL A CA 1
ATOM 2685 C C . VAL A 1 326 ? -27.508 3.078 21.642 1.00 93.25 326 VAL A C 1
ATOM 2687 O O . VAL A 1 326 ? -26.400 2.658 21.312 1.00 93.25 326 VAL A O 1
ATOM 2690 N N . VAL A 1 327 ? -28.621 2.780 20.987 1.00 88.12 327 VAL A N 1
ATOM 2691 C CA . VAL A 1 327 ? -28.701 1.913 19.811 1.00 88.12 327 VAL A CA 1
ATOM 2692 C C . VAL A 1 327 ? -29.419 2.636 18.682 1.00 88.12 327 VAL A C 1
ATOM 2694 O O . VAL A 1 327 ? -30.129 3.616 18.909 1.00 88.12 327 VAL A O 1
ATOM 2697 N N . LYS A 1 328 ? -29.236 2.148 17.458 1.00 88.06 328 LYS A N 1
ATOM 2698 C CA . LYS A 1 328 ? -29.964 2.636 16.293 1.00 88.06 328 LYS A CA 1
ATOM 2699 C C . LYS A 1 328 ? -31.160 1.730 16.018 1.00 88.06 328 LYS A C 1
ATOM 2701 O O . LYS A 1 328 ? -30.983 0.534 15.810 1.00 88.06 328 LYS A O 1
ATOM 2706 N N . GLU A 1 329 ? -32.357 2.300 16.027 1.00 87.25 329 GLU A N 1
ATOM 2707 C CA . GLU A 1 329 ? -33.632 1.631 15.748 1.00 87.25 329 GLU A CA 1
ATOM 2708 C C . GLU A 1 329 ? -34.336 2.433 14.636 1.00 87.25 329 GLU A C 1
ATOM 2710 O O . GLU A 1 329 ? -34.490 3.647 14.756 1.00 87.25 329 GLU A O 1
ATOM 2715 N N . ASP A 1 330 ? -34.699 1.782 13.525 1.00 85.50 330 ASP A N 1
ATOM 2716 C CA . ASP A 1 330 ? -35.406 2.393 12.380 1.00 85.50 330 ASP A CA 1
ATOM 2717 C C . ASP A 1 330 ? -34.763 3.685 11.833 1.00 85.50 330 ASP A C 1
ATOM 2719 O O . ASP A 1 330 ? -35.431 4.656 11.481 1.00 85.50 330 ASP A O 1
ATOM 2723 N N . GLY A 1 331 ? -33.427 3.713 11.781 1.00 81.50 331 GLY A N 1
ATOM 2724 C CA . GLY A 1 331 ? -32.659 4.858 11.281 1.00 81.50 331 GLY A CA 1
ATOM 2725 C C . GLY A 1 331 ? -32.467 5.999 12.286 1.00 81.50 331 GLY A C 1
ATOM 2726 O O . GLY A 1 331 ? -31.701 6.916 11.996 1.00 81.50 331 GLY A O 1
ATOM 2727 N N . LYS A 1 332 ? -33.074 5.922 13.476 1.00 90.81 332 LYS A N 1
ATOM 2728 C CA . LYS A 1 332 ? -32.944 6.912 14.557 1.00 90.81 332 LYS A CA 1
ATOM 2729 C C . LYS A 1 332 ? -32.196 6.337 15.755 1.00 90.81 332 LYS A C 1
ATOM 2731 O O . LYS A 1 332 ? -32.109 5.123 15.920 1.00 90.81 332 LYS A O 1
ATOM 2736 N N . TYR A 1 333 ? -31.665 7.199 16.617 1.00 92.06 333 TYR A N 1
ATOM 2737 C CA . TYR A 1 333 ? -30.944 6.772 17.819 1.00 92.06 333 TYR A CA 1
ATOM 2738 C C . TYR A 1 333 ? -31.848 6.803 19.053 1.00 92.06 333 TYR A C 1
ATOM 2740 O O . TYR A 1 333 ? -32.593 7.758 19.297 1.00 92.06 333 TYR A O 1
ATOM 2748 N N . VAL A 1 334 ? -31.774 5.730 19.835 1.00 94.19 334 VAL A N 1
ATOM 2749 C CA . VAL A 1 334 ? -32.625 5.458 20.992 1.00 94.19 334 VAL A CA 1
ATOM 2750 C C . VAL A 1 334 ? -31.751 5.049 22.171 1.00 94.19 334 VAL A C 1
ATOM 2752 O O . VAL A 1 334 ? -30.889 4.186 22.039 1.00 94.19 334 VAL A O 1
ATOM 2755 N N . GLY A 1 335 ? -31.984 5.648 23.338 1.00 94.06 335 GLY A N 1
ATOM 2756 C CA . GLY A 1 335 ? -31.279 5.343 24.582 1.00 94.06 335 GLY A CA 1
ATOM 2757 C C . GLY A 1 335 ? -32.177 4.632 25.591 1.00 94.06 335 GLY A C 1
ATOM 2758 O O . GLY A 1 335 ? -33.278 5.108 25.881 1.00 94.06 335 GLY A O 1
ATOM 2759 N N . LYS A 1 336 ? -31.703 3.519 26.159 1.00 94.56 336 LYS A N 1
ATOM 2760 C CA . LYS A 1 336 ? -32.391 2.756 27.217 1.00 94.56 336 LYS A CA 1
ATOM 2761 C C . LYS A 1 336 ? -31.508 2.630 28.453 1.00 94.56 336 LYS A C 1
ATOM 2763 O O . LYS A 1 336 ? -30.305 2.423 28.327 1.00 94.56 336 LYS A O 1
ATOM 2768 N N . ILE A 1 337 ? -32.086 2.729 29.647 1.00 93.75 337 ILE A N 1
ATOM 2769 C CA . ILE A 1 337 ? -31.354 2.453 30.892 1.00 93.75 337 ILE A CA 1
ATOM 2770 C C . ILE A 1 337 ? -31.064 0.952 30.957 1.00 93.75 337 ILE A C 1
ATOM 2772 O O . ILE A 1 337 ? -31.981 0.153 30.805 1.00 93.75 337 ILE A O 1
ATOM 2776 N N . TYR A 1 338 ? -29.818 0.561 31.218 1.00 93.38 338 TYR A N 1
ATOM 2777 C CA . TYR A 1 338 ? -29.471 -0.851 31.449 1.00 93.38 338 TYR A CA 1
ATOM 2778 C C . TYR A 1 338 ? -28.927 -1.115 32.854 1.00 93.38 338 TYR A C 1
ATOM 2780 O O . TYR A 1 338 ? -28.834 -2.264 33.274 1.00 93.38 338 TYR A O 1
ATOM 2788 N N . TRP A 1 339 ? -28.568 -0.062 33.591 1.00 94.75 339 TRP A N 1
ATOM 2789 C CA . TRP A 1 339 ? -28.075 -0.181 34.956 1.00 94.75 339 TRP A CA 1
ATOM 2790 C C . TRP A 1 339 ? -28.386 1.079 35.760 1.00 94.75 339 TRP A C 1
ATOM 2792 O O . TRP A 1 339 ? -28.293 2.199 35.248 1.00 94.75 339 TRP A O 1
ATOM 2802 N N . VAL A 1 340 ? -28.704 0.892 37.036 1.00 93.44 340 VAL A N 1
ATOM 2803 C CA . VAL A 1 340 ? -28.915 1.953 38.022 1.00 93.44 340 VAL A CA 1
ATOM 2804 C C . VAL A 1 340 ? -28.085 1.655 39.268 1.00 93.44 340 VAL A C 1
ATOM 2806 O O . VAL A 1 340 ? -27.897 0.497 39.631 1.00 93.44 340 VAL A O 1
ATOM 2809 N N . LYS A 1 341 ? -27.571 2.699 39.922 1.00 91.69 341 LYS A N 1
ATOM 2810 C CA . LYS A 1 341 ? -26.788 2.564 41.160 1.00 91.69 341 LYS A CA 1
ATOM 2811 C C . LYS A 1 341 ? -27.669 2.261 42.372 1.00 91.69 341 LYS A C 1
ATOM 2813 O O . LYS A 1 341 ? -27.261 1.530 43.268 1.00 91.69 341 LYS A O 1
ATOM 2818 N N . ASP A 1 342 ? -28.852 2.868 42.409 1.00 90.62 342 ASP A N 1
ATOM 2819 C CA . ASP A 1 342 ? -29.833 2.696 43.476 1.00 90.62 342 ASP A CA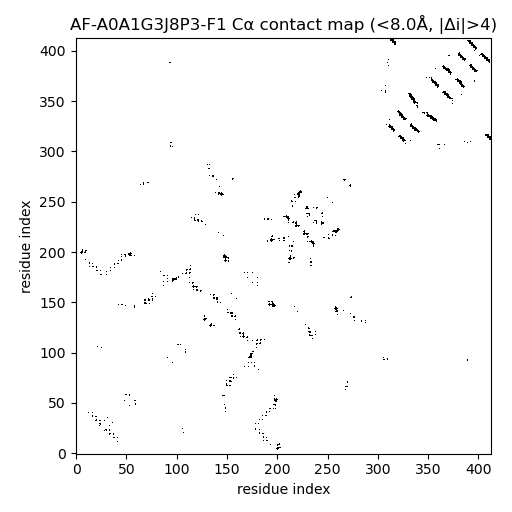 1
ATOM 2820 C C . ASP A 1 342 ? -30.747 1.513 43.152 1.00 90.62 342 ASP A C 1
ATOM 2822 O O . ASP A 1 342 ? -31.569 1.579 42.237 1.00 90.62 342 ASP A O 1
ATOM 2826 N N . MET A 1 343 ? -30.604 0.434 43.920 1.00 87.50 343 MET A N 1
ATOM 2827 C CA . MET A 1 343 ? -31.347 -0.813 43.723 1.00 87.50 343 MET A CA 1
ATOM 2828 C C . MET A 1 343 ? -32.865 -0.643 43.875 1.00 87.50 343 MET A C 1
ATOM 2830 O O . MET A 1 343 ? -33.622 -1.427 43.302 1.00 87.50 343 MET A O 1
ATOM 2834 N N . SER A 1 344 ? -33.335 0.388 44.592 1.00 88.56 344 SER A N 1
ATOM 2835 C CA . SER A 1 344 ? -34.771 0.689 44.684 1.00 88.56 344 SER A CA 1
ATOM 2836 C C . SER A 1 344 ? -35.372 1.129 43.341 1.00 88.56 344 SER A C 1
ATOM 2838 O O . SER A 1 344 ? -36.580 1.018 43.137 1.00 88.56 344 SER A O 1
ATOM 2840 N N . LYS A 1 345 ? -34.524 1.555 42.395 1.00 87.94 345 LYS A N 1
ATOM 2841 C CA . LYS A 1 345 ? -34.889 2.027 41.052 1.00 87.94 345 LYS A CA 1
ATOM 2842 C C . LYS A 1 345 ? -34.697 0.974 39.960 1.00 87.94 345 LYS A C 1
ATOM 2844 O O . LYS A 1 345 ? -34.669 1.304 38.777 1.00 87.94 345 LYS A O 1
ATOM 2849 N N . ASN A 1 346 ? -34.566 -0.306 40.314 1.00 87.69 346 ASN A N 1
ATOM 2850 C CA . ASN A 1 346 ? -34.384 -1.386 39.334 1.00 87.69 346 ASN A CA 1
ATOM 2851 C C . ASN A 1 346 ? -35.537 -1.496 38.320 1.00 87.69 346 ASN A C 1
ATOM 2853 O O . ASN A 1 346 ? -35.330 -1.959 37.202 1.00 87.69 346 ASN A O 1
ATOM 2857 N N . ASN A 1 347 ? -36.733 -1.017 38.670 1.00 88.75 347 ASN A N 1
ATOM 2858 C CA . ASN A 1 347 ? -37.877 -0.901 37.761 1.00 88.75 347 ASN A CA 1
ATOM 2859 C C . ASN A 1 347 ? -37.667 0.103 36.603 1.00 88.75 347 ASN A C 1
ATOM 2861 O O . ASN A 1 347 ? -38.479 0.150 35.676 1.00 88.75 347 ASN A O 1
ATOM 2865 N N . GLU A 1 348 ? -36.615 0.926 36.650 1.00 89.00 348 GLU A N 1
ATOM 2866 C CA . GLU A 1 348 ? -36.222 1.832 35.568 1.00 89.00 348 GLU A CA 1
ATOM 2867 C C . GLU A 1 348 ? -35.380 1.134 34.487 1.00 89.00 348 GLU A C 1
ATOM 2869 O O . GLU A 1 348 ? -35.281 1.643 33.368 1.00 89.00 348 GLU A O 1
ATOM 2874 N N . ILE A 1 349 ? -34.785 -0.027 34.786 1.00 91.44 349 ILE A N 1
ATOM 2875 C CA . ILE A 1 349 ? -33.988 -0.793 33.820 1.00 91.44 349 ILE A CA 1
ATOM 2876 C C . ILE A 1 349 ? -34.884 -1.233 32.653 1.00 91.44 349 ILE A C 1
ATOM 2878 O O . ILE A 1 349 ? -36.014 -1.678 32.833 1.00 91.44 349 ILE A O 1
ATOM 2882 N N . GLY A 1 350 ? -34.378 -1.074 31.433 1.00 87.69 350 GLY A N 1
ATOM 2883 C CA . GLY A 1 350 ? -35.093 -1.326 30.184 1.00 87.69 350 GLY A CA 1
ATOM 2884 C C . GLY A 1 350 ? -35.941 -0.148 29.699 1.00 87.69 350 GLY A C 1
ATOM 2885 O O . GLY A 1 350 ? -36.334 -0.138 28.530 1.00 87.69 350 GLY A O 1
ATOM 2886 N N . ARG A 1 351 ? -36.193 0.877 30.532 1.00 90.50 351 ARG A N 1
ATOM 2887 C CA . ARG A 1 351 ? -36.959 2.052 30.095 1.00 90.50 351 ARG A CA 1
ATOM 2888 C C . ARG A 1 351 ? -36.193 2.841 29.041 1.00 90.50 351 ARG A C 1
ATOM 2890 O O . ARG A 1 351 ? -35.013 3.163 29.202 1.00 90.50 351 ARG A O 1
ATOM 2897 N N . ARG A 1 352 ? -36.910 3.190 27.974 1.00 92.12 352 ARG A N 1
ATOM 2898 C CA . ARG A 1 352 ? -36.474 4.133 26.946 1.00 92.12 352 ARG A CA 1
ATOM 2899 C C . ARG A 1 352 ? -36.500 5.544 27.533 1.00 92.12 352 ARG A C 1
ATOM 2901 O O . ARG A 1 352 ? -37.526 5.974 28.043 1.00 92.12 352 ARG A O 1
ATOM 2908 N N . VAL A 1 353 ? -35.364 6.229 27.466 1.00 92.00 353 VAL A N 1
ATOM 2909 C CA . VAL A 1 353 ? -35.175 7.580 28.020 1.00 92.00 353 VAL A CA 1
ATOM 2910 C C . VAL A 1 353 ? -34.758 8.602 26.973 1.00 92.00 353 VAL A C 1
ATOM 2912 O O . VAL A 1 353 ? -34.883 9.791 27.230 1.00 92.00 353 VAL A O 1
ATOM 2915 N N . LEU A 1 354 ? -34.278 8.153 25.810 1.00 93.19 354 LEU A N 1
ATOM 2916 C CA . LEU A 1 354 ? -33.939 8.982 24.653 1.00 93.19 354 LEU A CA 1
ATOM 2917 C C . LEU A 1 354 ? -34.520 8.343 23.394 1.00 93.19 354 LEU A C 1
ATOM 2919 O O . LEU A 1 354 ? -34.414 7.124 23.242 1.00 93.19 354 LEU A O 1
ATOM 2923 N N . TRP A 1 355 ? -35.106 9.126 22.494 1.00 94.50 355 TRP A N 1
ATOM 2924 C CA . TRP A 1 355 ? -35.598 8.625 21.207 1.00 94.50 355 TRP A CA 1
ATOM 2925 C C . TRP A 1 355 ? -35.666 9.721 20.146 1.00 94.50 355 TRP A C 1
ATOM 2927 O O . TRP A 1 355 ? -35.476 10.893 20.453 1.00 94.50 355 TRP A O 1
ATOM 2937 N N . ASN A 1 356 ? -35.932 9.321 18.899 1.00 93.44 356 ASN A N 1
ATOM 2938 C CA . ASN A 1 356 ? -36.076 10.193 17.726 1.00 93.44 356 ASN A CA 1
ATOM 2939 C C . ASN A 1 356 ? -34.845 11.032 17.350 1.00 93.44 356 ASN A C 1
ATOM 2941 O O . ASN A 1 356 ? -34.955 11.935 16.528 1.00 93.44 356 ASN A O 1
ATOM 2945 N N . LEU A 1 357 ? -33.674 10.728 17.907 1.00 93.69 357 LEU A N 1
ATOM 2946 C CA . LEU A 1 357 ? -32.447 11.435 17.564 1.00 93.69 357 LEU A CA 1
ATOM 2947 C C . LEU A 1 357 ? -32.026 11.107 16.130 1.00 93.69 357 LEU A C 1
ATOM 2949 O O . LEU A 1 357 ? -31.921 9.937 15.761 1.00 93.69 357 LEU A O 1
ATOM 2953 N N . GLU A 1 358 ? -31.722 12.142 15.358 1.00 92.31 358 GLU A N 1
ATOM 2954 C CA . GLU A 1 358 ? -31.184 12.056 14.002 1.00 92.31 358 GLU A CA 1
ATOM 2955 C C . GLU A 1 358 ? -29.879 12.842 13.929 1.00 92.31 358 GLU A C 1
ATOM 2957 O O . GLU A 1 358 ? -29.751 13.907 14.534 1.00 92.31 358 GLU A O 1
ATOM 2962 N N . TYR A 1 359 ? -28.888 12.300 13.223 1.00 90.38 359 TYR A N 1
ATOM 2963 C CA . TYR A 1 359 ? -27.591 12.953 13.107 1.00 90.38 359 TYR A CA 1
ATOM 2964 C C . TYR A 1 359 ? -27.623 14.044 12.037 1.00 90.38 359 TYR A C 1
ATOM 2966 O O . TYR A 1 359 ? -27.979 13.783 10.889 1.00 90.38 359 TYR A O 1
ATOM 2974 N N . ASP A 1 360 ? -27.205 15.244 12.420 1.00 87.31 360 ASP A N 1
ATOM 2975 C CA . ASP A 1 360 ? -26.958 16.365 11.530 1.00 87.31 360 ASP A CA 1
ATOM 2976 C C . ASP A 1 360 ? -25.451 16.506 11.291 1.00 87.31 360 ASP A C 1
ATOM 2978 O O . ASP A 1 360 ? -24.673 16.763 12.216 1.00 87.31 360 ASP A O 1
ATOM 2982 N N . ALA A 1 361 ? -25.040 16.325 10.035 1.00 78.12 361 ALA A N 1
ATOM 2983 C CA . ALA A 1 361 ? -23.641 16.386 9.636 1.00 78.12 361 ALA A CA 1
ATOM 2984 C C . ALA A 1 361 ? -23.066 17.812 9.611 1.00 78.12 361 ALA A C 1
ATOM 2986 O O . ALA A 1 361 ? -21.856 17.960 9.801 1.00 78.12 361 ALA A O 1
ATOM 2987 N N . ASP A 1 362 ? -23.902 18.830 9.403 1.00 78.44 362 ASP A N 1
ATOM 2988 C CA . ASP A 1 362 ? -23.482 20.229 9.316 1.00 78.44 362 ASP A CA 1
ATOM 2989 C C . ASP A 1 362 ? -23.170 20.771 10.717 1.00 78.44 362 ASP A C 1
ATOM 2991 O O . ASP A 1 362 ? -22.107 21.350 10.953 1.00 78.44 362 ASP A O 1
ATOM 2995 N N . ASP A 1 363 ? -24.054 20.486 11.677 1.00 78.88 363 ASP A N 1
ATOM 2996 C CA . ASP A 1 363 ? -23.929 20.936 13.069 1.00 78.88 363 ASP A CA 1
ATOM 2997 C C . ASP A 1 363 ? -23.150 19.954 13.971 1.00 78.88 363 ASP A C 1
ATOM 2999 O O . ASP A 1 363 ? -22.857 20.267 15.134 1.00 78.88 363 ASP A O 1
ATOM 3003 N N . LYS A 1 364 ? -22.801 18.770 13.441 1.00 84.62 364 LYS A N 1
ATOM 3004 C CA . LYS A 1 364 ? -22.134 17.655 14.144 1.00 84.62 364 LYS A CA 1
ATOM 3005 C C . LYS A 1 364 ? -22.824 17.291 15.459 1.00 84.62 364 LYS A C 1
ATOM 3007 O O . LYS A 1 364 ? -22.191 17.151 16.509 1.00 84.62 364 LYS A O 1
ATOM 3012 N N . GLU A 1 365 ? -24.143 17.153 15.405 1.00 91.75 365 GLU A N 1
ATOM 3013 C CA . GLU A 1 365 ? -24.980 16.865 16.568 1.00 91.75 365 GLU A CA 1
ATOM 3014 C C . GLU A 1 365 ? -26.088 15.871 16.233 1.00 91.75 365 GLU A C 1
ATOM 3016 O O . GLU A 1 365 ? -26.536 15.766 15.097 1.00 91.75 365 GLU A O 1
ATOM 3021 N N . TRP A 1 366 ? -26.578 15.166 17.247 1.00 94.31 366 TRP A N 1
ATOM 3022 C CA . TRP A 1 366 ? -27.806 14.387 17.138 1.00 94.31 366 TRP A CA 1
ATOM 3023 C C . TRP A 1 366 ? -28.951 15.252 17.630 1.00 94.31 366 TRP A C 1
ATOM 3025 O O . TRP A 1 366 ? -28.970 15.609 18.805 1.00 94.31 366 TRP A O 1
ATOM 3035 N N . LYS A 1 367 ? -29.884 15.615 16.755 1.00 92.75 367 LYS A N 1
ATOM 3036 C CA . LYS A 1 367 ? -30.971 16.554 17.047 1.00 92.75 367 LYS A CA 1
ATOM 3037 C C . LYS A 1 367 ? -32.345 15.950 16.777 1.00 92.75 367 LYS A C 1
ATOM 3039 O O . LYS A 1 367 ? -32.457 14.821 16.316 1.00 92.75 367 LYS A O 1
ATOM 3044 N N . GLY A 1 368 ? -33.390 16.707 17.117 1.00 89.75 368 GLY A N 1
ATOM 3045 C CA . GLY A 1 368 ? -34.786 16.287 16.936 1.00 89.75 368 GLY A CA 1
ATOM 3046 C C . GLY A 1 368 ? -35.248 15.210 17.920 1.00 89.75 368 GLY A C 1
ATOM 3047 O O . GLY A 1 368 ? -36.348 14.687 17.774 1.00 89.75 368 GLY A O 1
ATOM 3048 N N . GLY A 1 369 ? -34.418 14.891 18.917 1.00 91.06 369 GLY A N 1
ATOM 3049 C CA . GLY A 1 369 ? -34.723 13.868 19.898 1.00 91.06 369 GLY A CA 1
ATOM 3050 C C . GLY A 1 369 ? -35.645 14.355 21.004 1.00 91.06 369 GLY A C 1
ATOM 3051 O O . GLY A 1 369 ? -35.852 15.553 21.210 1.00 91.06 369 GLY A O 1
ATOM 3052 N N . GLU A 1 370 ? -36.144 13.397 21.767 1.00 92.62 370 GLU A N 1
ATOM 3053 C CA . GLU A 1 370 ? -36.856 13.620 23.018 1.00 92.62 370 GLU A CA 1
ATOM 3054 C C . GLU A 1 370 ? -36.144 12.878 24.147 1.00 92.62 370 GLU A C 1
ATOM 3056 O O . GLU A 1 370 ? -35.574 11.801 23.946 1.00 92.62 370 GLU A O 1
ATOM 3061 N N . ILE A 1 371 ? -36.151 13.475 25.337 1.00 91.00 371 ILE A N 1
ATOM 3062 C CA . ILE A 1 371 ? -35.624 12.888 26.564 1.00 91.00 371 ILE A CA 1
ATOM 3063 C C . ILE A 1 371 ? -36.700 12.869 27.644 1.00 91.00 371 ILE A C 1
ATOM 3065 O O . ILE A 1 371 ? -37.355 13.879 27.900 1.00 91.00 371 ILE A O 1
ATOM 3069 N N . GLN A 1 372 ? -36.836 11.739 28.329 1.00 88.50 372 GLN A N 1
ATOM 3070 C CA . GLN A 1 372 ? -37.648 11.631 29.536 1.00 88.50 372 GLN A CA 1
ATOM 3071 C C . GLN A 1 372 ? -36.936 10.758 30.559 1.00 88.50 372 GLN A C 1
ATOM 3073 O O . GLN A 1 372 ? -36.622 9.597 30.297 1.00 88.50 372 GLN A O 1
ATOM 3078 N N . LEU A 1 373 ? -36.686 11.321 31.739 1.00 75.06 373 LEU A N 1
ATOM 3079 C CA . LEU A 1 373 ? -36.173 10.550 32.863 1.00 75.06 373 LEU A CA 1
ATOM 3080 C C . LEU A 1 373 ? -37.344 9.954 33.663 1.00 75.06 373 LEU A C 1
ATOM 3082 O O . LEU A 1 373 ? -38.386 10.599 33.767 1.00 75.06 373 LEU A O 1
ATOM 3086 N N . PRO A 1 374 ? -37.201 8.745 34.238 1.00 70.94 374 PRO A N 1
ATOM 3087 C CA . PRO A 1 374 ? -38.299 8.053 34.925 1.00 70.94 374 PRO A CA 1
ATOM 3088 C C . PRO A 1 374 ? -38.922 8.810 36.107 1.00 70.94 374 PRO A C 1
ATOM 3090 O O . PRO A 1 374 ? -40.064 8.541 36.467 1.00 70.94 374 PRO A O 1
ATOM 3093 N N . ASP A 1 375 ? -38.170 9.732 36.702 1.00 67.44 375 ASP A N 1
ATOM 3094 C CA . ASP A 1 375 ? -38.541 10.590 37.826 1.00 67.44 375 ASP A CA 1
ATOM 3095 C C . ASP A 1 375 ? -39.224 11.904 37.403 1.00 67.44 375 ASP A C 1
ATOM 3097 O O . ASP A 1 375 ? -39.639 12.680 38.262 1.00 67.44 375 ASP A O 1
ATOM 3101 N N . ILE A 1 376 ? -39.376 12.155 36.096 1.00 66.44 376 ILE A N 1
ATOM 3102 C CA . ILE A 1 376 ? -39.987 13.369 35.543 1.00 66.44 376 ILE A CA 1
ATOM 3103 C C . ILE A 1 376 ? -41.176 12.990 34.646 1.00 66.44 376 ILE A C 1
ATOM 3105 O O . ILE A 1 376 ? -41.050 12.266 33.658 1.00 66.44 376 ILE A O 1
ATOM 3109 N N . GLY A 1 377 ? -42.360 13.512 34.979 1.00 66.88 377 GLY A N 1
ATOM 3110 C CA . GLY A 1 377 ? -43.627 13.172 34.314 1.00 66.88 377 GLY A CA 1
ATOM 3111 C C . GLY A 1 377 ? -43.815 13.722 32.893 1.00 66.88 377 GLY A C 1
ATOM 3112 O O . GLY A 1 377 ? -44.816 13.406 32.259 1.00 66.88 377 GLY A O 1
ATOM 3113 N N . HIS A 1 378 ? -42.875 14.519 32.380 1.00 78.00 378 HIS A N 1
ATOM 3114 C CA . HIS A 1 378 ? -42.956 15.145 31.058 1.00 78.00 378 HIS A CA 1
ATOM 3115 C C . HIS A 1 378 ? -41.657 14.932 30.273 1.00 78.00 378 HIS A C 1
ATOM 3117 O O . HIS A 1 378 ? -40.572 14.924 30.860 1.00 78.00 378 HIS A O 1
ATOM 3123 N N . SER A 1 379 ? -41.770 14.758 28.954 1.00 85.06 379 SER A N 1
ATOM 3124 C CA . SER A 1 379 ? -40.625 14.719 28.044 1.00 85.06 379 SER A CA 1
ATOM 3125 C C . SER A 1 379 ? -40.171 16.133 27.671 1.00 85.06 379 SER A C 1
ATOM 3127 O O . SER A 1 379 ? -40.959 17.078 27.662 1.00 85.06 379 SER A O 1
ATOM 3129 N N . ALA A 1 380 ? -38.885 16.273 27.361 1.00 89.00 380 ALA A N 1
ATOM 3130 C CA . ALA A 1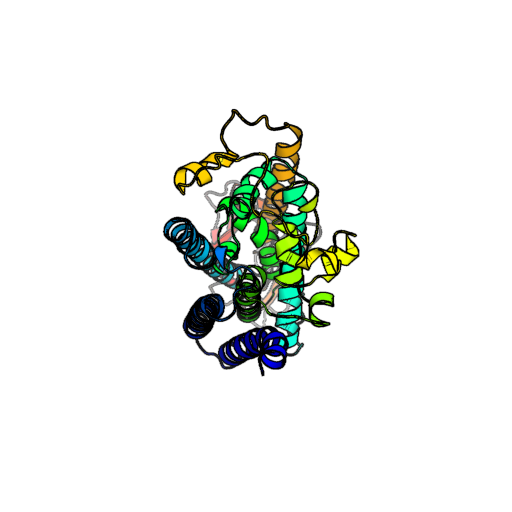 380 ? -38.289 17.493 26.829 1.00 89.00 380 ALA A CA 1
ATOM 3131 C C . ALA A 1 380 ? -37.670 17.205 25.459 1.00 89.00 380 ALA A C 1
ATOM 3133 O O . ALA A 1 380 ? -37.182 16.098 25.222 1.00 89.00 380 ALA A O 1
ATOM 3134 N N . SER A 1 381 ? -37.614 18.200 24.574 1.00 93.00 381 SER A N 1
ATOM 3135 C CA . SER A 1 381 ? -36.801 18.089 23.360 1.00 93.00 381 SER A CA 1
ATOM 3136 C C . SER A 1 381 ? -35.328 17.986 23.740 1.00 93.00 381 SER A C 1
ATOM 3138 O O . SER A 1 381 ? -34.894 18.584 24.726 1.00 93.00 381 SER A O 1
ATOM 3140 N N . CYS A 1 382 ? -34.533 17.248 22.973 1.00 94.00 382 CYS A N 1
ATOM 3141 C CA . CYS A 1 382 ? -33.115 17.103 23.248 1.00 94.00 382 CYS A CA 1
ATOM 3142 C C . CYS A 1 382 ? -32.244 17.090 21.993 1.00 94.00 382 CYS A C 1
ATOM 3144 O O . CYS A 1 382 ? -32.682 16.812 20.874 1.00 94.00 382 CYS A O 1
ATOM 3146 N N . TYR A 1 383 ? -30.976 17.415 22.213 1.00 93.69 383 TYR A N 1
ATOM 3147 C CA . TYR A 1 383 ? -29.904 17.136 21.272 1.00 93.69 383 TYR A CA 1
ATOM 3148 C C . TYR A 1 383 ? -28.663 16.653 22.022 1.00 93.69 383 TYR A C 1
ATOM 3150 O O . TYR A 1 383 ? -28.510 16.889 23.227 1.00 93.69 383 TYR A O 1
ATOM 3158 N N . ILE A 1 384 ? -27.770 15.976 21.307 1.00 93.62 384 ILE A N 1
ATOM 3159 C CA . ILE A 1 384 ? -26.518 15.450 21.842 1.00 93.62 384 ILE A CA 1
ATOM 3160 C C . ILE A 1 384 ? -25.351 15.965 21.009 1.00 93.62 384 ILE A C 1
ATOM 3162 O O . ILE A 1 384 ? -25.409 15.957 19.783 1.00 93.62 384 ILE A O 1
ATOM 3166 N N . LYS A 1 385 ? -24.276 16.376 21.682 1.00 92.44 385 LYS A N 1
ATOM 3167 C CA . LYS A 1 385 ? -22.980 16.672 21.063 1.00 92.44 385 LYS A CA 1
ATOM 3168 C C . LYS A 1 385 ? -21.901 15.811 21.688 1.00 92.44 385 LYS A C 1
ATOM 3170 O O . LYS A 1 385 ? -21.830 15.721 22.912 1.00 92.44 385 LYS A O 1
ATOM 3175 N N . LEU A 1 386 ? -21.037 15.220 20.873 1.00 86.75 386 LEU A N 1
ATOM 3176 C CA . LEU A 1 386 ? -19.801 14.631 21.377 1.00 86.75 386 LEU A CA 1
ATOM 3177 C C . LEU A 1 386 ? -18.792 15.756 21.606 1.00 86.75 386 LEU A C 1
ATOM 3179 O O . LEU A 1 386 ? -18.477 16.514 20.692 1.00 86.75 386 LEU A O 1
ATOM 3183 N N . LYS A 1 387 ? -18.310 15.883 22.843 1.00 85.12 387 LYS A N 1
ATOM 3184 C CA . LYS A 1 387 ? -17.157 16.736 23.156 1.00 85.12 387 LYS A CA 1
ATOM 3185 C C . LYS A 1 387 ? -15.873 16.051 22.691 1.00 85.12 387 LYS A C 1
ATOM 3187 O O . LYS A 1 387 ? -14.991 16.686 22.125 1.00 85.12 387 LYS A O 1
ATOM 3192 N N . ASP A 1 388 ? -15.818 14.750 22.931 1.00 82.25 388 ASP A N 1
ATOM 3193 C CA . ASP A 1 388 ? -14.825 13.811 22.444 1.00 82.25 388 ASP A CA 1
ATOM 3194 C C . ASP A 1 388 ? -15.476 12.421 22.392 1.00 82.25 388 ASP A C 1
ATOM 3196 O O . ASP A 1 388 ? -16.673 12.250 22.623 1.00 82.25 388 ASP A O 1
ATOM 3200 N N . VAL A 1 389 ? -14.677 11.419 22.071 1.00 77.94 389 VAL A N 1
ATOM 3201 C CA . VAL A 1 389 ? -15.125 10.060 21.756 1.00 77.94 389 VAL A CA 1
ATOM 3202 C C . VAL A 1 389 ? -15.638 9.308 22.985 1.00 77.94 389 VAL A C 1
ATOM 3204 O O . VAL A 1 389 ? -16.438 8.376 22.876 1.00 77.94 389 VAL A O 1
ATOM 3207 N N . ASN A 1 390 ? -15.224 9.773 24.165 1.00 85.44 390 ASN A N 1
ATOM 3208 C CA . ASN A 1 390 ? -15.588 9.224 25.459 1.00 85.44 390 ASN A CA 1
ATOM 3209 C C . ASN A 1 390 ? -16.561 10.124 26.221 1.00 85.44 390 ASN A C 1
ATOM 3211 O O . ASN A 1 390 ? -17.021 9.725 27.286 1.00 85.44 390 ASN A O 1
ATOM 3215 N N . THR A 1 391 ? -16.898 11.305 25.698 1.00 89.94 391 THR A N 1
ATOM 3216 C CA . THR A 1 391 ? -17.684 12.311 26.415 1.00 89.94 391 THR A CA 1
ATOM 3217 C C . THR A 1 391 ? -18.786 12.884 25.532 1.00 89.94 391 THR A C 1
ATOM 3219 O O . THR A 1 391 ? -18.525 13.659 24.609 1.00 89.94 391 THR A O 1
ATOM 3222 N N . ALA A 1 392 ? -20.039 12.581 25.867 1.00 92.12 392 ALA A N 1
ATOM 3223 C CA . ALA A 1 392 ? -21.214 13.164 25.229 1.00 92.12 392 ALA A CA 1
ATOM 3224 C C . ALA A 1 392 ? -21.889 14.189 26.149 1.00 92.12 392 ALA A C 1
ATOM 3226 O O . ALA A 1 392 ? -21.975 14.004 27.360 1.00 92.12 392 ALA A O 1
ATOM 3227 N N . ILE A 1 393 ? -22.405 15.269 25.574 1.00 92.88 393 ILE A N 1
ATOM 3228 C CA . ILE A 1 393 ? -23.199 16.285 26.263 1.00 92.88 393 ILE A CA 1
ATOM 3229 C C . ILE A 1 393 ? -24.620 16.187 25.731 1.00 92.88 393 ILE A C 1
ATOM 3231 O O . ILE A 1 393 ? -24.884 16.514 24.574 1.00 92.88 393 ILE A O 1
ATOM 3235 N N . VAL A 1 394 ? -25.537 15.750 26.587 1.00 92.44 394 VAL A N 1
ATOM 3236 C CA . VAL A 1 394 ? -26.969 15.695 26.296 1.00 92.44 394 VAL A CA 1
ATOM 3237 C C . VAL A 1 394 ? -27.610 16.964 26.826 1.00 92.44 394 VAL A C 1
ATOM 3239 O O . VAL A 1 394 ? -27.487 17.268 28.011 1.00 92.44 394 VAL A O 1
ATOM 3242 N N . THR A 1 395 ? -28.304 17.698 25.965 1.00 90.69 395 THR A N 1
ATOM 3243 C CA . THR A 1 395 ? -29.007 18.928 26.336 1.00 90.69 395 THR A CA 1
ATOM 3244 C C . THR A 1 395 ? -30.501 18.726 26.156 1.00 90.69 395 THR A C 1
ATOM 3246 O O . THR A 1 395 ? -30.949 18.518 25.033 1.00 90.69 395 THR A O 1
ATOM 3249 N N . GLY A 1 396 ? -31.266 18.786 27.246 1.00 89.81 396 GLY A N 1
ATOM 3250 C CA . GLY A 1 396 ? -32.732 18.751 27.227 1.00 89.81 396 GLY A CA 1
ATOM 3251 C C . GLY A 1 396 ? -33.320 20.150 27.422 1.00 89.81 396 GLY A C 1
ATOM 3252 O O . GLY A 1 396 ? -32.851 20.890 28.285 1.00 89.81 396 GLY A O 1
ATOM 3253 N N . TYR A 1 397 ? -34.333 20.530 26.647 1.00 86.69 397 TYR A N 1
ATOM 3254 C CA . TYR A 1 397 ? -34.927 21.869 26.648 1.00 86.69 397 TYR A CA 1
ATOM 3255 C C . TYR A 1 397 ? -36.427 21.845 26.314 1.00 86.69 397 TYR A C 1
ATOM 3257 O O . TYR A 1 397 ? -36.928 20.914 25.689 1.00 86.69 397 TYR A O 1
ATOM 3265 N N . HIS A 1 398 ? -37.138 22.903 26.710 1.00 86.62 398 HIS A N 1
ATOM 3266 C CA . HIS A 1 398 ? -38.526 23.157 26.316 1.00 86.62 398 HIS A CA 1
ATOM 3267 C C . HIS A 1 398 ? -38.568 24.456 25.503 1.00 86.62 398 HIS A C 1
ATOM 3269 O O . HIS A 1 398 ? -38.100 25.495 25.968 1.00 86.62 398 HIS A O 1
ATOM 3275 N N . GLY A 1 399 ? -39.092 24.404 24.277 1.00 81.81 399 GLY A N 1
ATOM 3276 C CA . GLY A 1 399 ? -39.115 25.556 23.372 1.00 81.81 399 GLY A CA 1
ATOM 3277 C C . GLY A 1 399 ? -37.739 25.858 22.768 1.00 81.81 399 GLY A C 1
ATOM 3278 O O . GLY A 1 399 ? -37.335 25.221 21.799 1.00 81.81 399 GLY A O 1
ATOM 3279 N N . MET A 1 400 ? -37.012 26.834 23.320 1.00 77.38 400 MET A N 1
ATOM 3280 C CA . MET A 1 400 ? -35.727 27.292 22.770 1.00 77.38 400 MET A CA 1
ATOM 3281 C C . MET A 1 400 ? -34.525 26.584 23.412 1.00 77.38 400 MET A C 1
ATOM 3283 O O . MET A 1 400 ? -34.416 26.510 24.635 1.00 77.38 400 MET A O 1
ATOM 3287 N N . ARG A 1 401 ? -33.563 26.150 22.582 1.00 82.94 401 ARG A N 1
ATOM 3288 C CA . ARG A 1 401 ? -32.323 25.466 23.012 1.00 82.94 401 ARG A CA 1
ATOM 3289 C C . ARG A 1 401 ? -31.503 26.243 24.047 1.00 82.94 401 ARG A C 1
ATOM 3291 O O . ARG A 1 401 ? -30.858 25.625 24.887 1.00 82.94 401 ARG A O 1
ATOM 3298 N N . LEU A 1 402 ? -31.553 27.577 24.001 1.00 72.62 402 LEU A N 1
ATOM 3299 C CA . LEU A 1 402 ? -30.795 28.473 24.883 1.00 72.62 402 LEU A CA 1
ATOM 3300 C C . LEU A 1 402 ? -31.081 28.241 26.378 1.00 72.62 402 LEU A C 1
ATOM 3302 O O . LEU A 1 402 ? -30.209 28.476 27.207 1.00 72.62 402 LEU A O 1
ATOM 3306 N N . PHE A 1 403 ? -32.274 27.748 26.721 1.00 77.38 403 PHE A N 1
ATOM 3307 C CA . PHE A 1 403 ? -32.686 27.487 28.106 1.00 77.38 403 PHE A CA 1
ATOM 3308 C C . PHE A 1 403 ? -32.552 26.013 28.515 1.00 77.38 403 PHE A C 1
ATOM 3310 O O . PHE A 1 403 ? -33.101 25.588 29.533 1.00 77.38 403 PHE A O 1
ATOM 3317 N N . GLY A 1 404 ? -31.856 25.211 27.708 1.00 81.94 404 GLY A N 1
ATOM 3318 C CA . GLY A 1 404 ? -31.658 23.794 27.970 1.00 81.94 404 GLY A CA 1
ATOM 3319 C C . GLY A 1 404 ? -30.769 23.513 29.178 1.00 81.94 404 GLY A C 1
ATOM 3320 O O . GLY A 1 404 ? -29.840 24.257 29.487 1.00 81.94 404 GLY A O 1
ATOM 3321 N N . LYS A 1 405 ? -31.031 22.390 29.848 1.00 85.00 405 LYS A N 1
ATOM 3322 C CA . LYS A 1 405 ? -30.149 21.827 30.874 1.00 85.00 405 LYS A CA 1
ATOM 3323 C C . LYS A 1 405 ? -29.287 20.740 30.256 1.00 85.00 405 LYS A C 1
ATOM 3325 O O . LYS A 1 405 ? -29.782 19.909 29.495 1.00 85.00 405 LYS A O 1
ATOM 3330 N N . THR A 1 406 ? -28.013 20.724 30.623 1.00 88.81 406 THR A N 1
ATOM 3331 C CA . THR A 1 406 ? -27.043 19.765 30.105 1.00 88.81 406 THR A CA 1
ATOM 3332 C C . THR A 1 406 ? -26.721 18.679 31.125 1.00 88.81 406 THR A C 1
ATOM 3334 O O . THR A 1 406 ? -26.706 18.899 32.339 1.00 88.81 406 THR A O 1
ATOM 3337 N N . LYS A 1 407 ? -26.459 17.478 30.621 1.00 88.69 407 LYS A N 1
ATOM 3338 C CA . LYS A 1 407 ? -25.880 16.362 31.361 1.00 88.69 407 LYS A CA 1
ATOM 3339 C C . LYS A 1 407 ? -24.724 15.800 30.554 1.00 88.69 407 LYS A C 1
ATOM 3341 O O . LYS A 1 407 ? -24.842 15.601 29.347 1.00 88.69 407 LYS A O 1
ATOM 3346 N N . THR A 1 408 ? -23.623 15.527 31.238 1.00 91.25 408 THR A N 1
ATOM 3347 C CA . THR A 1 408 ? -22.468 14.868 30.637 1.00 91.25 408 THR A CA 1
ATOM 3348 C C . THR A 1 408 ? -22.602 13.364 30.815 1.00 91.25 408 THR A C 1
ATOM 3350 O O . THR A 1 408 ? -22.937 12.878 31.900 1.00 91.25 408 THR A O 1
ATOM 3353 N N . LEU A 1 409 ? -22.331 12.638 29.742 1.00 91.69 409 LEU A N 1
ATOM 3354 C CA . LEU A 1 409 ? -22.229 11.196 29.701 1.00 91.69 409 LEU A CA 1
ATOM 3355 C C . LEU A 1 409 ? -20.788 10.808 29.386 1.00 91.69 409 LEU A C 1
ATOM 3357 O O . LEU A 1 409 ? -20.190 11.368 28.469 1.00 91.69 409 LEU A O 1
ATOM 3361 N N . THR A 1 410 ? -20.262 9.825 30.103 1.00 93.50 410 THR A N 1
ATOM 3362 C CA . THR A 1 410 ? -18.961 9.217 29.824 1.00 93.50 410 THR A CA 1
ATOM 3363 C C . THR A 1 410 ? -19.139 7.813 29.264 1.00 93.50 410 THR A C 1
ATOM 3365 O O . THR A 1 410 ? -19.962 7.044 29.760 1.00 93.50 410 THR A O 1
ATOM 3368 N N . ARG A 1 411 ? -18.400 7.474 28.208 1.00 90.69 411 ARG A N 1
ATOM 3369 C CA . ARG A 1 411 ? -18.460 6.159 27.564 1.00 90.69 411 ARG A CA 1
ATOM 3370 C C . ARG A 1 411 ? -17.996 5.081 28.548 1.00 90.69 411 ARG A C 1
ATOM 3372 O O . ARG A 1 411 ? -17.052 5.281 29.310 1.00 90.69 411 ARG A O 1
ATOM 3379 N N . VAL A 1 412 ? -18.708 3.961 28.562 1.00 86.62 412 VAL A N 1
ATOM 3380 C CA . VAL A 1 412 ? -18.401 2.787 29.382 1.00 86.62 412 VAL A CA 1
ATOM 3381 C C . VAL A 1 412 ? -17.833 1.732 28.447 1.00 86.62 412 VAL A C 1
ATOM 3383 O O . VAL A 1 412 ? -18.536 1.309 27.528 1.00 86.62 412 VAL A O 1
ATOM 3386 N N . ASN A 1 413 ? -16.574 1.362 28.678 1.00 67.00 413 ASN A N 1
ATOM 3387 C CA . ASN A 1 413 ? -15.891 0.297 27.944 1.00 67.00 413 ASN A CA 1
ATOM 3388 C C . ASN A 1 413 ? -16.492 -1.076 28.238 1.00 67.00 413 ASN A C 1
ATOM 3390 O O . ASN A 1 413 ? -16.872 -1.312 29.412 1.00 67.00 413 ASN A O 1
#

=== Feature glossary ===
Legend for the data blocks above and below:

— What the protein is —

The amino-acid sequence is the protein's primary structure: the linear order of residues from the N-terminus to the C-terminus, written in one-letter code. Everything else here — the 3D coordinates, the secondary structure, the domain annotations — is ultimately a consequence of this string.

Functional annotations link the protein to curated databases. InterPro entries identify conserved domains and families by matching the sequence against member-database signatures (Pfam, PROSITE, CDD, …). Gene Ontology (GO) terms describe molecular function, biological process, and cellular component in a controlled vocabulary. CATH places the structure in a hierarchical fold classification (Class/Architecture/Topology/Homologous-superfamily). The organism is the source species.

— Where its atoms are —

Atomic coordinates in PDBx/mmCIF format — the same representation the Protein Data Bank distributes. Each line of the _atom_site loop places one backbone atom in Cartesian space (units: ångströms, origin: arbitrary).

The six renders are orthographic views along the three Cartesian axes in both directions. Representation (cartoon, sticks, or surface) and color scheme (sequence-rainbow or by-chain) vary across proteins so the training set covers all the common visualization conventions.

— Local backbone conformation —

Eight-state secondary structure (DSSP): H is the canonical α-helix, G the tighter 3₁₀-helix, I the wider π-helix; E/B are β-structure, T and S are turns and bends, and '-' is everything else. DSSP derives these from the pattern of main-chain N–H···O=C hydrogen bonds, not from the sequence.

Three-state secondary structure (P-SEA) collapses the eight DSSP classes into helix (a), strand (b), and coil (c). P-SEA assigns these from Cα geometry alone — distances and angles — without requiring backbone oxygens, so it works on any Cα trace.

φ (phi) and ψ (psi) are the two rotatable backbone dihedrals per residue: φ is the C(i-1)–N–Cα–C torsion, ψ is the N–Cα–C–N(i+1) torsion, both in degrees on (−180°, 180°]. α-helical residues cluster near (−60°, −45°); β-strand residues near (−120°, +130°). A Ramachandran plot is simply a scatter of (φ, ψ) for every residue.

— Global shape and packing —

The geometric summary reports three shape descriptors. Rg (radius of gyration) measures how spread out the Cα atoms are about their centre of mass; compact globular proteins have small Rg, elongated or unfolded ones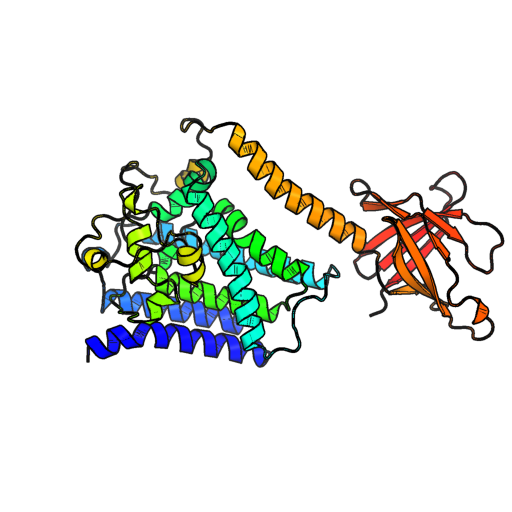 large. Cα contacts (<8 Å, |i−j|>4) count long-range residue pairs in spatial proximity — high for tightly packed folds, near zero for rods or random coil. The bounding-box extents give the protein's footprint along x, y, z in Å.

SASA measures how much of the protein is reachable by solvent. It is computed by rolling a water-sized probe over the atomic surface and summing the exposed area (Å²). Per-residue SASA distinguishes core (buried, low SASA) from surface (exposed, high SASA) residues; total SASA is a whole-molecule size measure.

Plot images: a contact map (which residues are close in 3D, as an N×N binary image), a Ramachandran scatter (backbone torsion angles, revealing secondary-structure composition at a glance), and — for AlphaFold structures — a PAE heatmap (pairwise prediction confidence).

— Structural neighborhood —

A 3Di character summarizes, for each residue, the relative orientation of the Cα frame of its nearest spatial neighbor. Because it encodes fold topology rather than chemistry, 3Di alignments detect remote structural similarity that sequence alignment misses.

The Foldseek neighbor list gives the closest experimentally determined structures in the PDB, ranked by structural alignment. TM-score near 1 means near-identical fold; near 0.3 means only rough topology match. This is how one finds what a novel AlphaFold prediction most resembles in the solved-structure universe.

— Confidence and disorder —

For AlphaFold models, the B-factor field carries pLDDT — the model's own estimate of local accuracy on a 0–100 scale. Regions with pLDDT<50 should be treated as essentially unmodeled; they often 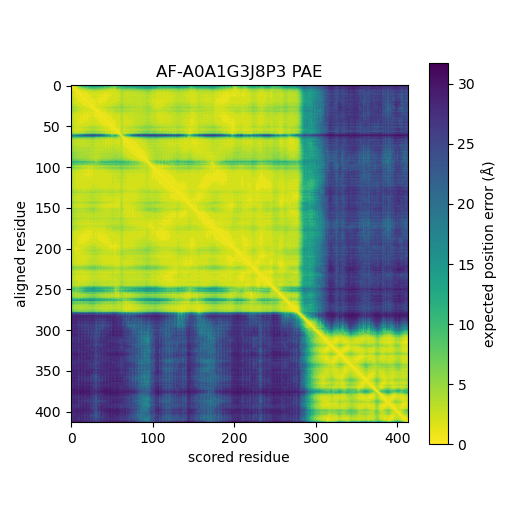correspond to intrinsically disordered segments.

Crystallographic B-factors measure how much each atom's electron density is smeared out, in Å². They rise in mobile loops and surface residues and fall in the buried interior. In AlphaFold models this column is repurposed to hold pLDDT instead.

Predicted Aligned Error (PAE) is an AlphaFold confidence matrix: entry (i, j) is the expected error in the position of residue j, in ångströms, when the prediction is superimposed on the true structure at residue i. Low PAE within a block of residues means that block is internally rigid and well-predicted; high PAE between two blocks means their relative placement is uncertain even if each block individually is confident.